Protein AF-A0A2J8LEN0-F1 (afdb_monomer_lite)

Radius of gyration: 25.15 Å; chains: 1; bounding box: 71×58×80 Å

Structure (mmCIF, N/CA/C/O backbone):
data_AF-A0A2J8LEN0-F1
#
_entry.id   AF-A0A2J8LEN0-F1
#
loop_
_atom_site.group_PDB
_atom_site.id
_atom_site.type_symbol
_atom_site.label_atom_id
_atom_site.label_alt_id
_atom_site.label_comp_id
_atom_site.label_asym_id
_atom_site.label_entity_id
_atom_site.label_seq_id
_atom_site.pdbx_PDB_ins_code
_atom_site.Cartn_x
_atom_site.Cartn_y
_atom_site.Cartn_z
_atom_site.occupancy
_atom_site.B_iso_or_equiv
_atom_site.auth_seq_id
_atom_site.auth_comp_id
_atom_site.auth_asym_id
_atom_site.auth_atom_id
_atom_site.pdbx_PDB_model_num
ATOM 1 N N . MET A 1 1 ? -43.718 -0.790 12.100 1.00 47.34 1 MET A N 1
ATOM 2 C CA . MET A 1 1 ? -42.249 -0.916 12.235 1.00 47.34 1 MET A CA 1
ATOM 3 C C . MET A 1 1 ? -41.630 0.343 11.659 1.00 47.34 1 MET A C 1
ATOM 5 O O . MET A 1 1 ? -42.109 0.786 10.624 1.00 47.34 1 MET A O 1
ATOM 9 N N . ARG A 1 2 ? -40.649 0.960 12.327 1.00 61.66 2 ARG A N 1
ATOM 10 C CA . ARG A 1 2 ? -39.885 2.068 11.732 1.00 61.66 2 ARG A CA 1
ATOM 11 C C . ARG A 1 2 ? -39.003 1.457 10.639 1.00 61.66 2 ARG A C 1
ATOM 13 O O . ARG A 1 2 ? -38.164 0.620 10.949 1.00 61.66 2 ARG A O 1
ATOM 20 N N . GLU A 1 3 ? -39.264 1.769 9.374 1.00 77.38 3 GLU A N 1
ATOM 21 C CA . GLU A 1 3 ? -38.477 1.228 8.261 1.00 77.38 3 GLU A CA 1
ATOM 22 C C . GLU A 1 3 ? -37.027 1.758 8.317 1.00 77.38 3 GLU A C 1
ATOM 24 O O . GLU A 1 3 ? -36.809 2.914 8.670 1.00 77.38 3 GLU A O 1
ATOM 29 N N . CYS A 1 4 ? -36.042 0.915 7.981 1.00 80.69 4 CYS A N 1
ATOM 30 C CA . CYS A 1 4 ? -34.610 1.257 7.879 1.00 80.69 4 CYS A CA 1
ATOM 31 C C . CYS A 1 4 ? -33.957 1.875 9.126 1.00 80.69 4 CYS A C 1
ATOM 33 O O . CYS A 1 4 ? -33.227 2.862 9.030 1.00 80.69 4 CYS A O 1
ATOM 35 N N . GLN A 1 5 ? -34.179 1.274 10.297 1.00 86.81 5 GLN A N 1
ATOM 36 C CA . GLN A 1 5 ? -33.378 1.595 11.480 1.00 86.81 5 GLN A CA 1
ATOM 37 C C . GLN A 1 5 ? -31.905 1.211 11.283 1.00 86.81 5 GLN A C 1
ATOM 39 O O . GLN A 1 5 ? -31.596 0.165 10.713 1.00 86.81 5 GLN A O 1
ATOM 44 N N . GLY A 1 6 ? -31.009 2.065 11.780 1.00 90.44 6 GLY A N 1
ATOM 45 C CA . GLY A 1 6 ? -29.588 1.748 11.903 1.00 90.44 6 GLY A CA 1
ATOM 46 C C . GLY A 1 6 ? -29.300 0.818 13.087 1.00 90.44 6 GLY A C 1
ATOM 47 O O . GLY A 1 6 ? -30.195 0.490 13.864 1.00 90.44 6 GLY A O 1
ATOM 48 N N . PHE A 1 7 ? -28.032 0.431 13.244 1.00 93.12 7 PHE A N 1
ATOM 49 C CA . PHE A 1 7 ? -27.579 -0.475 14.311 1.00 93.12 7 PHE A CA 1
ATOM 50 C C . PHE A 1 7 ? -27.698 0.111 15.727 1.00 93.12 7 PHE A C 1
ATOM 52 O O . PHE A 1 7 ? -27.932 -0.638 16.670 1.00 93.12 7 PHE A O 1
ATOM 59 N N . ALA A 1 8 ? -27.574 1.433 15.875 1.00 94.44 8 ALA A N 1
ATOM 60 C CA . ALA A 1 8 ? -27.681 2.140 17.153 1.00 94.44 8 ALA A CA 1
ATOM 61 C C . ALA A 1 8 ? -28.762 3.241 17.071 1.00 94.44 8 ALA A C 1
ATOM 63 O O . ALA A 1 8 ? -28.434 4.420 16.946 1.00 94.44 8 ALA A O 1
ATOM 64 N N . PRO A 1 9 ? -30.061 2.879 17.070 1.00 92.69 9 PRO A N 1
ATOM 65 C CA . PRO A 1 9 ? -31.154 3.820 16.802 1.00 92.69 9 PRO A CA 1
ATOM 66 C C . PRO A 1 9 ? -31.396 4.849 17.917 1.00 92.69 9 PRO A C 1
ATOM 68 O O . PRO A 1 9 ? -32.016 5.874 17.646 1.00 92.69 9 PRO A O 1
ATOM 71 N N . ASP A 1 10 ? -30.919 4.577 19.134 1.00 93.25 10 ASP A N 1
ATOM 72 C CA . ASP A 1 10 ? -31.091 5.440 20.311 1.00 93.25 10 ASP A CA 1
ATOM 73 C C . ASP A 1 10 ? -29.835 6.277 20.627 1.00 93.25 10 ASP A C 1
ATOM 75 O O . ASP A 1 10 ? -29.750 6.900 21.683 1.00 93.25 10 ASP A O 1
ATOM 79 N N . ALA A 1 11 ? -28.839 6.280 19.733 1.00 95.50 11 ALA A N 1
ATOM 80 C CA . ALA A 1 11 ? -27.635 7.089 19.891 1.00 95.50 11 ALA A CA 1
ATOM 81 C C . ALA A 1 11 ? -27.917 8.588 19.681 1.00 95.50 11 ALA A C 1
ATOM 83 O O . ALA A 1 11 ? -28.723 8.973 18.831 1.00 95.50 11 ALA A O 1
ATOM 84 N N . GLU A 1 12 ? -27.203 9.440 20.420 1.00 95.81 12 GLU A N 1
ATOM 85 C CA . GLU A 1 12 ? -27.177 10.882 20.165 1.00 95.81 12 GLU A CA 1
ATOM 86 C C . GLU A 1 12 ? -26.364 11.170 18.893 1.00 95.81 12 GLU A C 1
ATOM 88 O O . GLU A 1 12 ? -25.260 10.654 18.715 1.00 95.81 12 GLU A O 1
ATOM 93 N N . LEU A 1 13 ? -26.916 11.983 17.987 1.00 95.31 13 LEU A N 1
ATOM 94 C CA . LEU A 1 13 ? -26.278 12.328 16.717 1.00 95.31 13 LEU A CA 1
ATOM 95 C C . LEU A 1 13 ? -25.860 13.798 16.697 1.00 95.31 13 LEU A C 1
ATOM 97 O O . LEU A 1 13 ? -26.699 14.694 16.776 1.00 95.31 13 LEU A O 1
ATOM 101 N N . HIS A 1 14 ? -24.568 14.035 16.473 1.00 96.56 14 HIS A N 1
ATOM 102 C CA . HIS A 1 14 ? -24.023 15.348 16.137 1.00 96.56 14 HIS A CA 1
ATOM 103 C C . HIS A 1 14 ? -23.716 15.395 14.639 1.00 96.56 14 HIS A C 1
ATOM 105 O O . HIS A 1 14 ? -22.946 14.583 14.128 1.00 96.56 14 HIS A O 1
ATOM 111 N N . ILE A 1 15 ? -24.341 16.330 13.919 1.00 95.12 15 ILE A N 1
ATOM 112 C CA . ILE A 1 15 ? -24.232 16.431 12.458 1.00 95.12 15 ILE A CA 1
ATOM 113 C C . ILE A 1 15 ? -23.412 17.667 12.099 1.00 95.12 15 ILE A C 1
ATOM 115 O O . ILE A 1 15 ? -23.862 18.796 12.296 1.00 95.12 15 ILE A O 1
ATOM 119 N N . PHE A 1 16 ? -22.236 17.449 11.515 1.00 94.56 16 PHE A N 1
ATOM 120 C CA . PHE A 1 16 ? -21.376 18.515 11.006 1.00 94.56 16 PHE A CA 1
ATOM 121 C C . PHE A 1 16 ? -21.561 18.656 9.502 1.00 94.56 16 PHE A C 1
ATOM 123 O O . PHE A 1 16 ? -21.246 17.752 8.726 1.00 94.56 16 PHE A O 1
ATOM 130 N N . ARG A 1 17 ? -22.074 19.808 9.071 1.00 92.94 17 ARG A N 1
ATOM 131 C CA . ARG A 1 17 ? -22.136 20.139 7.651 1.00 92.94 17 ARG A CA 1
ATOM 132 C C . ARG A 1 17 ? -20.832 20.814 7.242 1.00 92.94 17 ARG A C 1
ATOM 134 O O . ARG A 1 17 ? -20.670 22.009 7.446 1.00 92.94 17 ARG A O 1
ATOM 141 N N . VAL A 1 18 ? -19.958 20.044 6.607 1.00 92.31 18 VAL A N 1
ATOM 142 C CA . VAL A 1 18 ? -18.645 20.501 6.121 1.00 92.31 18 VAL A CA 1
ATOM 143 C C . VAL A 1 18 ? -18.591 20.597 4.594 1.00 92.31 18 VAL A C 1
ATOM 145 O O . VAL A 1 18 ? -17.525 20.581 4.010 1.00 92.31 18 VAL A O 1
ATOM 148 N N . PHE A 1 19 ? -19.743 20.691 3.923 1.00 88.75 19 PHE A N 1
ATOM 149 C CA . PHE A 1 19 ? -19.804 20.873 2.472 1.00 88.75 19 PHE A CA 1
ATOM 150 C C . PHE A 1 19 ? -20.779 21.968 2.076 1.00 88.75 19 PHE A C 1
ATOM 152 O O . PHE A 1 19 ? -21.881 22.124 2.635 1.00 88.75 19 PHE A O 1
ATOM 159 N N . THR A 1 20 ? -20.394 22.669 1.018 1.00 87.88 20 THR A N 1
ATOM 160 C CA . THR A 1 20 ? -21.310 23.506 0.251 1.00 87.88 20 THR A CA 1
ATOM 161 C C . THR A 1 20 ? -22.255 22.643 -0.591 1.00 87.88 20 THR A C 1
ATOM 163 O O . THR A 1 20 ? -22.077 21.434 -0.742 1.00 87.88 20 THR A O 1
ATOM 166 N N . ASN A 1 21 ? -23.278 23.265 -1.181 1.00 86.81 21 ASN A N 1
ATOM 167 C CA . ASN A 1 21 ? -24.156 22.576 -2.135 1.00 86.81 21 ASN A CA 1
ATOM 168 C C . ASN A 1 21 ? -23.421 22.150 -3.422 1.00 86.81 21 ASN A C 1
ATOM 170 O O . ASN A 1 21 ? -23.918 21.284 -4.135 1.00 86.81 21 ASN A O 1
ATOM 174 N N . ASN A 1 22 ? -22.247 22.729 -3.690 1.00 81.25 22 ASN A N 1
ATOM 175 C CA . ASN A 1 22 ? -21.408 22.425 -4.848 1.00 81.25 22 ASN A CA 1
ATOM 176 C C . ASN A 1 22 ? -20.361 21.341 -4.536 1.00 81.25 22 ASN A C 1
ATOM 178 O O . ASN A 1 22 ? -19.416 21.186 -5.295 1.00 81.25 22 ASN A O 1
ATOM 182 N N . GLN A 1 23 ? -20.501 20.623 -3.412 1.00 77.69 23 GLN A N 1
ATOM 183 C CA . GLN A 1 23 ? -19.579 19.565 -2.961 1.00 77.69 23 GLN A CA 1
ATOM 184 C C . GLN A 1 23 ? -18.147 20.039 -2.661 1.00 77.69 23 GLN A C 1
ATOM 186 O O . GLN A 1 23 ? -17.253 19.226 -2.468 1.00 77.69 23 GLN A O 1
ATOM 191 N N . VAL A 1 24 ? -17.947 21.352 -2.529 1.00 79.94 24 VAL A N 1
ATOM 192 C CA . VAL A 1 24 ? -16.686 21.936 -2.055 1.00 79.94 24 VAL A CA 1
ATOM 193 C C . VAL A 1 24 ? -16.603 21.821 -0.534 1.00 79.94 24 VAL A C 1
ATOM 195 O O . VAL A 1 24 ? -17.593 22.110 0.156 1.00 79.94 24 VAL A O 1
ATOM 198 N N . SER A 1 25 ? -15.426 21.445 -0.038 1.00 84.06 25 SER A N 1
ATOM 199 C CA . SER A 1 25 ? -15.053 21.430 1.377 1.00 84.06 25 SER A CA 1
ATOM 200 C C . SER A 1 25 ? -13.665 22.038 1.575 1.00 84.06 25 SER A C 1
ATOM 202 O O . SER A 1 25 ? -12.874 22.084 0.638 1.00 84.06 25 SER A O 1
ATOM 204 N N . TYR A 1 26 ? -13.380 22.478 2.800 1.00 84.81 26 TYR A N 1
ATOM 205 C CA . TYR A 1 26 ? -12.089 23.019 3.208 1.00 84.81 26 TYR A CA 1
ATOM 206 C C . TYR A 1 26 ? -11.594 22.304 4.459 1.00 84.81 26 TYR A C 1
ATOM 208 O O . TYR A 1 26 ? -12.372 22.067 5.389 1.00 84.81 26 TYR A O 1
ATOM 216 N N . THR A 1 27 ? -10.285 22.064 4.530 1.00 86.44 27 THR A N 1
ATOM 217 C CA . THR A 1 27 ? -9.608 21.478 5.696 1.00 86.44 27 THR A CA 1
ATOM 218 C C . THR A 1 27 ? -10.017 22.169 6.992 1.00 86.44 27 THR A C 1
ATOM 220 O O . THR A 1 27 ? -10.416 21.507 7.946 1.00 86.44 27 THR A O 1
ATOM 223 N N . SER A 1 28 ? -10.055 23.505 7.008 1.00 90.19 28 SER A N 1
ATOM 224 C CA . SER A 1 28 ? -10.436 24.302 8.182 1.00 90.19 28 SER A CA 1
ATOM 225 C C . SER A 1 28 ? -11.818 23.964 8.759 1.00 90.19 28 SER A C 1
ATOM 227 O O . SER A 1 28 ? -11.997 24.025 9.975 1.00 90.19 28 SER A O 1
ATOM 229 N N . TRP A 1 29 ? -12.787 23.566 7.929 1.00 92.81 29 TRP A N 1
ATOM 230 C CA . TRP A 1 29 ? -14.117 23.159 8.393 1.00 92.81 29 TRP A CA 1
ATOM 231 C C . TRP A 1 29 ? -14.090 21.798 9.085 1.00 92.81 29 TRP A C 1
ATOM 233 O O . TRP A 1 29 ? -14.792 21.603 10.078 1.00 92.81 29 TRP A O 1
ATOM 243 N N . PHE A 1 30 ? -13.257 20.873 8.601 1.00 93.19 30 PHE A N 1
ATOM 244 C CA . PHE A 1 30 ? -13.007 19.615 9.301 1.00 93.19 30 PHE A CA 1
ATOM 245 C C . PHE A 1 30 ? -12.290 19.859 10.627 1.00 93.19 30 PHE A C 1
ATOM 247 O O . PHE A 1 30 ? -12.705 19.299 11.638 1.00 93.19 30 PHE A O 1
ATOM 254 N N . LEU A 1 31 ? -11.282 20.742 10.656 1.00 94.31 31 LEU A N 1
ATOM 255 C CA . LEU A 1 31 ? -10.563 21.078 11.890 1.00 94.31 31 LEU A CA 1
ATOM 256 C C . LEU A 1 31 ? -11.509 21.607 12.977 1.00 94.31 31 LEU A C 1
ATOM 258 O O . LEU A 1 31 ? -11.426 21.174 14.127 1.00 94.31 31 LEU A O 1
ATOM 262 N N . ASP A 1 32 ? -12.427 22.508 12.617 1.00 95.94 32 ASP A N 1
ATOM 263 C CA . ASP A 1 32 ? -13.416 23.065 13.546 1.00 95.94 32 ASP A CA 1
ATOM 264 C C . ASP A 1 32 ? -14.442 22.015 14.009 1.00 95.94 32 ASP A C 1
ATOM 266 O O . ASP A 1 32 ? -14.720 21.881 15.204 1.00 95.94 32 ASP A O 1
ATOM 270 N N . ALA A 1 33 ? -14.942 21.181 13.091 1.00 96.69 33 ALA A N 1
ATOM 271 C CA . ALA A 1 33 ? -15.826 20.070 13.441 1.00 96.69 33 ALA A CA 1
ATOM 272 C C . ALA A 1 33 ? -15.147 19.067 14.393 1.00 96.69 33 ALA A C 1
ATOM 274 O O . ALA A 1 33 ? -15.759 18.618 15.364 1.00 96.69 33 ALA A O 1
ATOM 275 N N . PHE A 1 34 ? -13.872 18.745 14.158 1.00 97.12 34 PHE A N 1
ATOM 276 C CA . PHE A 1 34 ? -13.094 17.848 15.013 1.00 97.12 34 PHE A CA 1
ATOM 277 C C . PHE A 1 34 ? -12.799 18.484 16.376 1.00 97.12 34 PHE A C 1
ATOM 279 O O . PHE A 1 34 ? -12.925 17.803 17.390 1.00 97.12 34 PHE A O 1
ATOM 286 N N . ASN A 1 35 ? -12.527 19.793 16.441 1.00 97.31 35 ASN A N 1
ATOM 287 C CA . ASN A 1 35 ? -12.445 20.529 17.711 1.00 97.31 35 ASN A CA 1
ATOM 288 C C . ASN A 1 35 ? -13.734 20.399 18.527 1.00 97.31 35 ASN A C 1
ATOM 290 O O . ASN A 1 35 ? -13.692 20.117 19.726 1.00 97.31 35 ASN A O 1
ATOM 294 N N . TYR A 1 36 ? -14.888 20.574 17.882 1.00 97.06 36 TYR A N 1
ATOM 295 C CA . TYR A 1 36 ? -16.173 20.404 18.549 1.00 97.06 36 TYR A CA 1
ATOM 296 C C . TYR A 1 36 ? -16.381 18.958 19.018 1.00 97.06 36 TYR A C 1
ATOM 298 O O . TYR A 1 36 ? -16.849 18.743 20.137 1.00 97.06 36 TYR A O 1
ATOM 306 N N . ALA A 1 37 ? -16.023 17.967 18.194 1.00 97.62 37 ALA A N 1
ATOM 307 C CA . ALA A 1 37 ? -16.133 16.553 18.544 1.00 97.62 37 ALA A CA 1
ATOM 308 C C . ALA A 1 37 ? -15.299 16.196 19.785 1.00 97.62 37 ALA A C 1
ATOM 310 O O . ALA A 1 37 ? -15.811 15.537 20.692 1.00 97.62 37 ALA A O 1
ATOM 311 N N . ILE A 1 38 ? -14.066 16.705 19.864 1.00 97.44 38 ILE A N 1
ATOM 312 C CA . ILE A 1 38 ? -13.189 16.573 21.035 1.00 97.44 38 ILE A CA 1
ATOM 313 C C . ILE A 1 38 ? -13.823 17.256 22.253 1.00 97.44 38 ILE A C 1
ATOM 315 O O . ILE A 1 38 ? -13.969 16.639 23.308 1.00 97.44 38 ILE A O 1
ATOM 319 N N . LEU A 1 39 ? -14.274 18.508 22.108 1.00 97.12 39 LEU A N 1
ATOM 320 C CA . LEU A 1 39 ? -14.895 19.279 23.192 1.00 97.12 39 LEU A CA 1
ATOM 321 C C . LEU A 1 39 ? -16.139 18.584 23.766 1.00 97.12 39 LEU A C 1
ATOM 323 O O . LEU A 1 39 ? -16.373 18.621 24.976 1.00 97.12 39 LEU A O 1
ATOM 327 N N . LYS A 1 40 ? -16.948 17.960 22.904 1.00 96.88 40 LYS A N 1
ATOM 328 C CA . LYS A 1 40 ? -18.144 17.202 23.295 1.00 96.88 40 LYS A CA 1
ATOM 329 C C . LYS A 1 40 ? -17.865 15.762 23.705 1.00 96.88 40 LYS A C 1
ATOM 331 O O . LYS A 1 40 ? -18.793 15.121 24.187 1.00 96.88 40 LYS A O 1
ATOM 336 N N . LYS A 1 41 ? -16.620 15.288 23.580 1.00 95.25 41 LYS A N 1
ATOM 337 C CA . LYS A 1 41 ? -16.221 13.904 23.865 1.00 95.25 41 LYS A CA 1
ATOM 338 C C . LYS A 1 41 ? -17.081 12.898 23.094 1.00 95.25 41 LYS A C 1
ATOM 340 O O . LYS A 1 41 ? -17.636 11.972 23.678 1.00 95.25 41 LYS A O 1
ATOM 345 N N . ILE A 1 42 ? -17.238 13.128 21.789 1.00 96.62 42 ILE A N 1
ATOM 346 C CA . ILE A 1 42 ? -17.964 12.209 20.905 1.00 96.62 42 ILE A CA 1
ATOM 347 C C . ILE A 1 42 ? -17.260 10.848 20.912 1.00 96.62 42 ILE A C 1
ATOM 349 O O . ILE A 1 42 ? -16.062 10.778 20.672 1.00 96.62 42 ILE A O 1
ATOM 353 N N . ASP A 1 43 ? -18.003 9.764 21.140 1.00 96.06 43 ASP A N 1
ATOM 354 C CA . ASP A 1 43 ? -17.419 8.417 21.206 1.00 96.06 43 ASP A CA 1
ATOM 355 C C . ASP A 1 43 ? -16.949 7.900 19.836 1.00 96.06 43 ASP A C 1
ATOM 357 O O . ASP A 1 43 ? -15.895 7.278 19.712 1.00 96.06 43 ASP A O 1
ATOM 361 N N . VAL A 1 44 ? -17.758 8.127 18.797 1.00 97.94 44 VAL A N 1
ATOM 362 C CA . VAL A 1 44 ? -17.550 7.581 17.450 1.00 97.94 44 VAL A CA 1
ATOM 363 C C . VAL A 1 44 ? -17.786 8.673 16.420 1.00 97.94 44 VAL A C 1
ATOM 365 O O . VAL A 1 44 ? -18.854 9.285 16.393 1.00 97.94 44 VAL A O 1
ATOM 368 N N . LEU A 1 45 ? -16.816 8.882 15.533 1.00 98.19 45 LEU A N 1
ATOM 369 C CA . LEU A 1 45 ? -16.937 9.803 14.409 1.00 98.19 45 LEU A CA 1
ATOM 370 C C . LEU A 1 45 ? -16.856 9.022 13.097 1.00 98.19 45 LEU A C 1
ATOM 372 O O . LEU A 1 45 ? -15.858 8.368 12.804 1.00 98.19 45 LEU A O 1
ATOM 376 N N . ASN A 1 46 ? -17.914 9.110 12.292 1.00 97.81 46 ASN A N 1
ATOM 377 C CA . ASN A 1 46 ? -17.923 8.588 10.930 1.00 97.81 46 ASN A CA 1
ATOM 378 C C . ASN A 1 46 ? -17.573 9.696 9.937 1.00 97.81 46 ASN A C 1
ATOM 380 O O . ASN A 1 46 ? -18.286 10.699 9.863 1.00 97.81 46 ASN A O 1
ATOM 384 N N . LEU A 1 47 ? -16.556 9.463 9.112 1.00 95.12 47 LEU A N 1
ATOM 385 C CA . LEU A 1 47 ? -16.184 10.345 8.017 1.00 95.12 47 LEU A CA 1
ATOM 386 C C . LEU A 1 47 ? -16.275 9.604 6.681 1.00 95.12 47 LEU A C 1
ATOM 388 O O . LEU A 1 47 ? -15.374 8.875 6.278 1.00 95.12 47 LEU A O 1
ATOM 392 N N . SER A 1 48 ? -17.383 9.809 5.975 1.00 89.31 48 SER A N 1
ATOM 393 C CA . SER A 1 48 ? -17.652 9.193 4.667 1.00 89.31 48 SER A CA 1
ATOM 394 C C . SER A 1 48 ? -17.168 10.035 3.482 1.00 89.31 48 SER A C 1
ATOM 396 O O . SER A 1 48 ? -17.783 10.010 2.415 1.00 89.31 48 SER A O 1
ATOM 398 N N . ILE A 1 49 ? -16.080 10.769 3.695 1.00 81.12 49 ILE A N 1
ATOM 399 C CA . ILE A 1 49 ? -15.263 11.418 2.673 1.00 81.12 49 ILE A CA 1
ATOM 400 C C . ILE A 1 49 ? -13.826 10.937 2.866 1.00 81.12 49 ILE A C 1
ATOM 402 O O . ILE A 1 49 ? -13.404 10.675 3.991 1.00 81.12 49 ILE A O 1
ATOM 406 N N . GLY A 1 50 ? -13.096 10.885 1.765 1.00 73.50 50 GLY A N 1
ATOM 407 C CA . GLY A 1 50 ? -11.663 11.052 1.787 1.00 73.50 50 GLY A CA 1
ATOM 408 C C . GLY A 1 50 ? -11.186 11.619 0.458 1.00 73.50 50 GLY A C 1
ATOM 409 O O . GLY A 1 50 ? -11.973 11.739 -0.483 1.00 73.50 50 GLY A O 1
ATOM 410 N N . GLY A 1 51 ? -9.908 11.949 0.400 1.00 71.31 51 GLY A N 1
ATOM 411 C CA . GLY A 1 51 ? -9.188 12.188 -0.841 1.00 71.31 51 GLY A CA 1
ATOM 412 C C . GLY A 1 51 ? -7.813 11.528 -0.761 1.00 71.31 51 GLY A C 1
ATOM 413 O O . GLY A 1 51 ? -7.407 11.121 0.325 1.00 71.31 51 GLY A O 1
ATOM 414 N N . PRO A 1 52 ? -7.073 11.439 -1.863 1.00 61.44 52 PRO A N 1
ATOM 415 C CA . PRO A 1 52 ? -5.696 10.926 -1.882 1.00 61.44 52 PRO A CA 1
ATOM 416 C C . PRO A 1 52 ? -4.677 11.804 -1.114 1.00 61.44 52 PRO A C 1
ATOM 418 O O . PRO A 1 52 ? -3.478 11.543 -1.120 1.00 61.44 52 PRO A O 1
ATOM 421 N N . ASP A 1 53 ? -5.146 12.843 -0.425 1.00 62.50 53 ASP A N 1
ATOM 422 C CA . ASP A 1 53 ? -4.349 13.891 0.199 1.00 62.50 53 ASP A CA 1
ATOM 423 C C . ASP A 1 53 ? -3.917 13.540 1.633 1.00 62.50 53 ASP A C 1
ATOM 425 O O . ASP A 1 53 ? -4.364 14.124 2.618 1.00 62.50 53 ASP A O 1
ATOM 429 N N . PHE A 1 54 ? -3.042 12.542 1.768 1.00 60.09 54 PHE A N 1
ATOM 430 C CA . PHE A 1 54 ? -2.372 12.263 3.043 1.00 60.09 54 PHE A CA 1
ATOM 431 C C . PHE A 1 54 ? -1.229 13.244 3.365 1.00 60.09 54 PHE A C 1
ATOM 433 O O . PHE A 1 54 ? -0.618 13.138 4.428 1.00 60.09 54 PHE A O 1
ATOM 440 N N . MET A 1 55 ? -0.928 14.185 2.467 1.00 69.19 55 MET A N 1
ATOM 441 C CA . MET A 1 55 ? 0.090 15.217 2.675 1.00 69.19 55 MET A CA 1
ATOM 442 C C . MET A 1 55 ? -0.497 16.555 3.150 1.00 69.19 55 MET A C 1
ATOM 444 O O . MET A 1 55 ? 0.273 17.443 3.519 1.00 69.19 55 MET A O 1
ATOM 448 N N . ASP A 1 56 ? -1.826 16.711 3.231 1.00 78.25 56 ASP A N 1
ATOM 449 C CA . ASP A 1 56 ? -2.469 17.751 4.046 1.00 78.25 56 ASP A CA 1
ATOM 450 C C . ASP A 1 56 ? -2.178 17.488 5.533 1.00 78.25 56 ASP A C 1
ATOM 452 O O . ASP A 1 56 ? -2.990 16.941 6.285 1.00 78.25 56 ASP A O 1
ATOM 456 N N . HIS A 1 57 ? -0.965 17.858 5.956 1.00 84.69 57 HIS A N 1
ATOM 457 C CA . HIS A 1 57 ? -0.484 17.663 7.319 1.00 84.69 57 HIS A CA 1
ATOM 458 C C . HIS A 1 57 ? -1.443 18.266 8.357 1.00 84.69 57 HIS A C 1
ATOM 460 O O . HIS A 1 57 ? -1.756 17.563 9.314 1.00 84.69 57 HIS A O 1
ATOM 466 N N . PRO A 1 58 ? -1.997 19.490 8.188 1.00 89.25 58 PRO A N 1
ATOM 467 C CA . PRO A 1 58 ? -3.033 19.992 9.088 1.00 89.25 58 PRO A CA 1
ATOM 468 C C . PRO A 1 58 ? -4.224 19.043 9.275 1.00 89.25 58 PRO A C 1
ATOM 470 O O . PRO A 1 58 ? -4.684 18.867 10.404 1.00 89.25 58 PRO A O 1
ATOM 473 N N . PHE A 1 59 ? -4.738 18.434 8.202 1.00 89.50 59 PHE A N 1
ATOM 474 C CA . PHE A 1 59 ? -5.831 17.466 8.301 1.00 89.50 59 PHE A CA 1
ATOM 475 C C . PHE A 1 59 ? -5.390 16.168 8.988 1.00 89.50 59 PHE A C 1
ATOM 477 O O . PHE A 1 59 ? -6.068 15.701 9.909 1.00 89.50 59 PHE A O 1
ATOM 484 N N . VAL A 1 60 ? -4.247 15.609 8.582 1.00 90.75 60 VAL A N 1
ATOM 485 C CA . VAL A 1 60 ? -3.701 14.360 9.136 1.00 90.75 60 VAL A CA 1
ATOM 486 C C . VAL A 1 60 ? -3.397 14.493 10.626 1.00 90.75 60 VAL A C 1
ATOM 488 O O . VAL A 1 60 ? -3.886 13.691 11.424 1.00 90.75 60 VAL A O 1
ATOM 491 N N . ASP A 1 61 ? -2.693 15.552 11.022 1.00 93.06 61 ASP A N 1
ATOM 492 C CA . ASP A 1 61 ? -2.364 15.840 12.418 1.00 93.06 61 ASP A CA 1
ATOM 493 C C . ASP A 1 61 ? -3.630 16.001 13.262 1.00 93.06 61 ASP A C 1
ATOM 495 O O . ASP A 1 61 ? -3.690 15.555 14.412 1.00 93.06 61 ASP A O 1
ATOM 499 N N . LYS A 1 62 ? -4.688 16.589 12.690 1.00 95.50 62 LYS A N 1
ATOM 500 C CA . LYS A 1 62 ? -5.963 16.730 13.393 1.00 95.50 62 LYS A CA 1
ATOM 501 C C . LYS A 1 62 ? -6.684 15.405 13.584 1.00 95.50 62 LYS A C 1
ATOM 503 O O . LYS A 1 62 ? -7.334 15.220 14.612 1.00 95.50 62 LYS A O 1
ATOM 508 N N . VAL A 1 63 ? -6.582 14.483 12.631 1.00 95.69 63 VAL A N 1
ATOM 509 C CA . VAL A 1 63 ? -7.103 13.119 12.793 1.00 95.69 63 VAL A CA 1
ATOM 510 C C . VAL A 1 63 ? -6.361 12.391 13.918 1.00 95.69 63 VAL A C 1
ATOM 512 O O . VAL A 1 63 ? -6.999 11.734 14.750 1.00 95.69 63 VAL A O 1
ATOM 515 N N . TRP A 1 64 ? -5.042 12.564 14.024 1.00 96.06 64 TRP A N 1
ATOM 516 C CA . TRP A 1 64 ? -4.280 12.049 15.163 1.00 96.06 64 TRP A CA 1
ATOM 517 C C . TRP A 1 64 ? -4.703 12.688 16.485 1.00 96.06 64 TRP A C 1
ATOM 519 O O . TRP A 1 64 ? -4.960 11.977 17.452 1.00 96.06 64 TRP A O 1
ATOM 529 N N . GLU A 1 65 ? -4.870 14.008 16.540 1.00 97.25 65 GLU A N 1
ATOM 530 C CA . GLU A 1 65 ? -5.364 14.688 17.742 1.00 97.25 65 GLU A CA 1
ATOM 531 C C . GLU A 1 65 ? -6.765 14.194 18.148 1.00 97.25 65 GLU A C 1
ATOM 533 O O . GLU A 1 65 ? -7.030 13.949 19.328 1.00 97.25 65 GLU A O 1
ATOM 538 N N . LEU A 1 66 ? -7.660 14.008 17.174 1.00 97.12 66 LEU A N 1
ATOM 539 C CA . LEU A 1 66 ? -9.016 13.507 17.383 1.00 97.12 66 LEU A CA 1
ATOM 540 C C . LEU A 1 66 ? -8.999 12.108 18.012 1.00 97.12 66 LEU A C 1
ATOM 542 O O . LEU A 1 66 ? -9.630 11.885 19.047 1.00 97.12 66 LEU A O 1
ATOM 546 N N . THR A 1 67 ? -8.244 11.179 17.424 1.00 97.56 67 THR A N 1
ATOM 547 C CA . THR A 1 67 ? -8.134 9.807 17.941 1.00 97.56 67 THR A CA 1
ATOM 548 C C . THR A 1 67 ? -7.384 9.755 19.274 1.00 97.56 67 THR A C 1
ATOM 550 O O . THR A 1 67 ? -7.784 9.004 20.164 1.00 97.56 67 THR A O 1
ATOM 553 N N . ALA A 1 68 ? -6.369 10.597 19.492 1.00 97.12 68 ALA A N 1
ATOM 554 C CA . ALA A 1 68 ? -5.683 10.736 20.782 1.00 97.12 68 ALA A CA 1
ATOM 555 C C . ALA A 1 68 ? -6.632 11.159 21.921 1.00 97.12 68 ALA A C 1
ATOM 557 O O . ALA A 1 68 ? -6.400 10.817 23.077 1.00 97.12 68 ALA A O 1
ATOM 558 N N . ASN A 1 69 ? -7.731 11.847 21.597 1.00 96.94 69 ASN A N 1
ATOM 559 C CA . ASN A 1 69 ? -8.798 12.216 22.532 1.00 96.94 69 ASN A CA 1
ATOM 560 C C . ASN A 1 69 ? -9.901 11.141 22.661 1.00 96.94 69 ASN A C 1
ATOM 562 O O . ASN A 1 69 ? -11.037 11.458 23.010 1.00 96.94 69 ASN A O 1
ATOM 566 N N . ASN A 1 70 ? -9.568 9.868 22.413 1.00 95.69 70 ASN A N 1
ATOM 567 C CA . ASN A 1 70 ? -10.455 8.701 22.530 1.00 95.69 70 ASN A CA 1
ATOM 568 C C . ASN A 1 70 ? -11.663 8.678 21.576 1.00 95.69 70 ASN A C 1
ATOM 570 O O . ASN A 1 70 ? -12.565 7.860 21.752 1.00 95.69 70 ASN A O 1
ATOM 574 N N . VAL A 1 71 ? -11.675 9.510 20.533 1.00 97.62 71 VAL A N 1
ATOM 575 C CA . VAL A 1 71 ? -12.716 9.439 19.502 1.00 97.62 71 VAL A CA 1
ATOM 576 C C . VAL A 1 71 ? -12.392 8.302 18.534 1.00 97.62 71 VAL A C 1
ATOM 578 O O . VAL A 1 71 ? -11.359 8.314 17.863 1.00 97.62 71 VAL A O 1
ATOM 581 N N . ILE A 1 72 ? -13.283 7.314 18.426 1.00 98.31 72 ILE A N 1
ATOM 582 C CA . ILE A 1 72 ? -13.118 6.196 17.492 1.00 98.31 72 ILE A CA 1
ATOM 583 C C . ILE A 1 72 ? -13.504 6.668 16.092 1.00 98.31 72 ILE A C 1
ATOM 585 O O . ILE A 1 72 ? -14.679 6.911 15.803 1.00 98.31 72 ILE A O 1
ATOM 589 N N . MET A 1 73 ? -12.516 6.784 15.208 1.00 97.94 73 MET A N 1
ATOM 590 C CA . MET A 1 73 ? -12.742 7.244 13.844 1.00 97.94 73 MET A CA 1
ATOM 591 C C . MET A 1 73 ? -12.988 6.076 12.886 1.00 97.94 73 MET A C 1
ATOM 593 O O . MET A 1 73 ? -12.183 5.148 12.783 1.00 97.94 73 MET A O 1
ATOM 597 N N . VAL A 1 74 ? -14.095 6.152 12.151 1.00 98.62 74 VAL A N 1
ATOM 598 C CA . VAL A 1 74 ? -14.465 5.212 11.088 1.00 98.62 74 VAL A CA 1
ATOM 599 C C . VAL A 1 74 ? -14.553 5.985 9.781 1.00 98.62 74 VAL A C 1
ATOM 601 O O . VAL A 1 74 ? -15.228 7.015 9.719 1.00 98.62 74 VAL A O 1
ATOM 604 N N . SER A 1 75 ? -13.876 5.515 8.738 1.00 98.00 75 SER A N 1
ATOM 605 C CA . SER A 1 75 ? -13.851 6.214 7.456 1.00 98.00 75 SER A CA 1
ATOM 606 C C . SER A 1 75 ? -13.949 5.266 6.264 1.00 98.00 75 SER A C 1
ATOM 608 O O . SER A 1 75 ? -13.534 4.105 6.309 1.00 98.00 75 SER A O 1
ATOM 610 N N . ALA A 1 76 ? -14.547 5.772 5.189 1.00 97.38 76 ALA A N 1
ATOM 611 C CA . ALA A 1 76 ? -14.707 5.068 3.927 1.00 97.38 76 ALA A CA 1
ATOM 612 C C . ALA A 1 76 ? -13.397 5.093 3.135 1.00 97.38 76 ALA A C 1
ATOM 614 O O . ALA A 1 76 ? -12.817 6.157 2.953 1.00 97.38 76 ALA A O 1
ATOM 615 N N . ILE A 1 77 ? -12.963 3.951 2.602 1.00 95.44 77 ILE A N 1
ATOM 616 C CA . ILE A 1 77 ? -11.675 3.877 1.887 1.00 95.44 77 ILE A CA 1
ATOM 617 C C . ILE A 1 77 ? -11.650 4.491 0.481 1.00 95.44 77 ILE A C 1
ATOM 619 O O . ILE A 1 77 ? -10.580 4.542 -0.111 1.00 95.44 77 ILE A O 1
ATOM 623 N N . GLY A 1 78 ? -12.789 4.927 -0.061 1.00 94.38 78 GLY A N 1
ATOM 624 C CA . GLY A 1 78 ? -12.888 5.454 -1.429 1.00 94.38 78 GLY A CA 1
ATOM 625 C C . GLY A 1 78 ? -13.701 4.569 -2.375 1.00 94.38 78 GLY A C 1
ATOM 626 O O . GLY A 1 78 ? -14.115 3.461 -2.009 1.00 94.38 78 GLY A O 1
ATOM 627 N N . ASN A 1 79 ? -14.008 5.103 -3.561 1.00 93.88 79 ASN A N 1
ATOM 628 C CA . ASN A 1 79 ? -14.859 4.456 -4.568 1.00 93.88 79 ASN A CA 1
ATOM 629 C C . ASN A 1 79 ? -14.159 4.317 -5.936 1.00 93.88 79 ASN A C 1
ATOM 631 O O . ASN A 1 79 ? -14.832 4.180 -6.959 1.00 93.88 79 ASN A O 1
ATOM 635 N N . ASP A 1 80 ? -12.828 4.340 -5.935 1.00 90.31 80 ASP A N 1
ATOM 636 C CA . ASP A 1 80 ? -11.984 4.404 -7.132 1.00 90.31 80 ASP A CA 1
ATOM 637 C C . ASP A 1 80 ? -11.416 3.021 -7.515 1.00 90.31 80 ASP A C 1
ATOM 639 O O . ASP A 1 80 ? -10.532 2.878 -8.360 1.00 90.31 80 ASP A O 1
ATOM 643 N N . GLY A 1 81 ? -11.980 1.958 -6.928 1.00 90.75 81 GLY A N 1
ATOM 644 C CA . GLY A 1 81 ? -11.775 0.587 -7.382 1.00 90.75 81 GLY A CA 1
ATOM 645 C C . GLY A 1 81 ? -12.303 0.367 -8.811 1.00 90.75 81 GLY A C 1
ATOM 646 O O . GLY A 1 81 ? -13.145 1.121 -9.307 1.00 90.75 81 GLY A O 1
ATOM 647 N N . PRO A 1 82 ? -11.869 -0.698 -9.510 1.00 92.31 82 PRO A N 1
ATOM 648 C CA . PRO A 1 82 ? -11.107 -1.845 -9.015 1.00 92.31 82 PRO A CA 1
ATOM 649 C C . PRO A 1 82 ? -9.577 -1.659 -9.039 1.00 92.31 82 PRO A C 1
ATOM 651 O O . PRO A 1 82 ? -8.844 -2.630 -8.838 1.00 92.31 82 PRO A O 1
ATOM 654 N N . LEU A 1 83 ? -9.074 -0.460 -9.323 1.00 89.25 83 LEU A N 1
ATOM 655 C CA . LEU A 1 83 ? -7.636 -0.215 -9.348 1.00 89.25 83 LEU A CA 1
ATOM 656 C C . LEU A 1 83 ? -7.038 -0.285 -7.928 1.00 89.25 83 LEU A C 1
ATOM 658 O O . LEU A 1 83 ? -7.706 0.049 -6.948 1.00 89.25 83 LEU A O 1
ATOM 662 N N . TYR A 1 84 ? -5.803 -0.775 -7.818 1.00 91.12 84 TYR A N 1
ATOM 663 C CA . TYR A 1 84 ? -5.046 -0.853 -6.561 1.00 91.12 84 TYR A CA 1
ATOM 664 C C . TYR A 1 84 ? -4.344 0.476 -6.279 1.00 91.12 84 TYR A C 1
ATOM 666 O O . TYR A 1 84 ? -4.074 1.223 -7.210 1.00 91.12 84 TYR A O 1
ATOM 674 N N . GLY A 1 85 ? -4.036 0.759 -5.012 1.00 89.19 85 GLY A N 1
ATOM 675 C CA . GLY A 1 85 ? -3.421 2.033 -4.612 1.00 89.19 85 GLY A CA 1
ATOM 676 C C . GLY A 1 85 ? -4.389 3.214 -4.595 1.00 89.19 85 GLY A C 1
ATOM 677 O O . GLY A 1 85 ? -3.960 4.355 -4.606 1.00 89.19 85 GLY A O 1
ATOM 678 N N . THR A 1 86 ? -5.694 2.949 -4.556 1.00 89.69 86 THR A N 1
ATOM 679 C CA . THR A 1 86 ? -6.756 3.962 -4.693 1.00 89.69 86 THR A CA 1
ATOM 680 C C . THR A 1 86 ? -7.417 4.321 -3.362 1.00 89.69 86 THR A C 1
ATOM 682 O O . THR A 1 86 ? -8.587 4.708 -3.306 1.00 89.69 86 THR A O 1
ATOM 685 N N . LEU A 1 87 ? -6.705 4.095 -2.258 1.00 90.31 87 LEU A N 1
ATOM 686 C CA . LEU A 1 87 ? -7.201 4.388 -0.920 1.00 90.31 87 LEU A CA 1
ATOM 687 C C . LEU A 1 87 ? -7.202 5.893 -0.664 1.00 90.31 87 LEU A C 1
ATOM 689 O O . LEU A 1 87 ? -6.254 6.584 -1.016 1.00 90.31 87 LEU A O 1
ATOM 693 N N . ASN A 1 88 ? -8.232 6.359 0.034 1.00 89.19 88 ASN A N 1
ATOM 694 C CA . ASN A 1 88 ? -8.350 7.752 0.437 1.00 89.19 88 ASN A CA 1
ATOM 695 C C . ASN A 1 88 ? -7.995 7.968 1.917 1.00 89.19 88 ASN A C 1
ATOM 697 O O . ASN A 1 88 ? -8.355 7.176 2.797 1.00 89.19 88 ASN A O 1
ATOM 701 N N . ASN A 1 89 ? -7.373 9.109 2.197 1.00 88.75 89 ASN A N 1
ATOM 702 C CA . ASN A 1 89 ? -7.174 9.661 3.527 1.00 88.75 89 ASN A CA 1
ATOM 703 C C . ASN A 1 89 ? -8.492 10.216 4.087 1.00 88.75 89 ASN A C 1
ATOM 705 O O . ASN A 1 89 ? -9.238 10.855 3.342 1.00 88.75 89 ASN A O 1
ATOM 709 N N . PRO A 1 90 ? -8.823 9.992 5.374 1.00 94.38 90 PRO A N 1
ATOM 710 C CA . PRO A 1 90 ? -7.987 9.413 6.433 1.00 94.38 90 PRO A CA 1
ATOM 711 C C . PRO A 1 90 ? -8.182 7.909 6.661 1.00 94.38 90 PRO A C 1
ATOM 713 O O . PRO A 1 90 ? -7.633 7.353 7.612 1.00 94.38 90 PRO A O 1
ATOM 716 N N . ALA A 1 91 ? -8.969 7.222 5.831 1.00 95.81 91 ALA A N 1
ATOM 717 C CA . ALA A 1 91 ? -9.266 5.801 6.011 1.00 95.81 91 ALA A CA 1
ATOM 718 C C . ALA A 1 91 ? -8.028 4.894 5.886 1.00 95.81 91 ALA A C 1
ATOM 720 O O . ALA A 1 91 ? -8.035 3.763 6.379 1.00 95.81 91 ALA A O 1
ATOM 721 N N . ASP A 1 92 ? -6.969 5.383 5.250 1.00 93.69 92 ASP A N 1
ATOM 722 C CA . ASP A 1 92 ? -5.668 4.739 5.099 1.00 93.69 92 ASP A CA 1
ATOM 723 C C . ASP A 1 92 ? -4.710 4.936 6.294 1.00 93.69 92 ASP A C 1
ATOM 725 O O . ASP A 1 92 ? -3.712 4.218 6.392 1.00 93.69 92 ASP A O 1
ATOM 729 N N . GLN A 1 93 ? -5.034 5.814 7.252 1.00 95.19 93 GLN A N 1
ATOM 730 C CA . GLN A 1 93 ? -4.239 6.015 8.467 1.00 95.19 93 GLN A CA 1
ATOM 731 C C . GLN A 1 93 ? -4.318 4.810 9.418 1.00 95.19 93 GLN A C 1
ATOM 733 O O . GLN A 1 93 ? -5.319 4.085 9.476 1.00 95.19 93 GLN A O 1
ATOM 738 N N . MET A 1 94 ? -3.262 4.592 10.207 1.00 95.56 94 MET A N 1
ATOM 739 C CA . MET A 1 94 ? -3.144 3.421 11.089 1.00 95.56 94 MET A CA 1
ATOM 740 C C . MET A 1 94 ? -4.192 3.394 12.210 1.00 95.56 94 MET A C 1
ATOM 742 O O . MET A 1 94 ? -4.680 2.309 12.529 1.00 95.56 94 MET A O 1
ATOM 746 N N . ASP A 1 95 ? -4.607 4.551 12.729 1.00 93.31 95 ASP A N 1
ATOM 747 C CA . ASP A 1 95 ? -5.543 4.658 13.868 1.00 93.31 95 ASP A CA 1
ATOM 748 C C . ASP A 1 95 ? -7.009 4.742 13.464 1.00 93.31 95 ASP A C 1
ATOM 750 O O . ASP A 1 95 ? -7.909 4.570 14.285 1.00 93.31 95 ASP A O 1
ATOM 754 N N . VAL A 1 96 ? -7.258 4.963 12.177 1.00 97.56 96 VAL A N 1
ATOM 755 C CA . VAL A 1 96 ? -8.603 5.031 11.615 1.00 97.56 96 VAL A CA 1
ATOM 756 C C . VAL A 1 96 ? -9.045 3.635 11.200 1.00 97.56 96 VAL A C 1
ATOM 758 O O . VAL A 1 96 ? -8.268 2.859 10.633 1.00 97.56 96 VAL A O 1
ATOM 761 N N . ILE A 1 97 ? -10.306 3.304 11.471 1.00 98.69 97 ILE A N 1
ATOM 762 C CA . ILE A 1 97 ? -10.949 2.092 10.961 1.00 98.69 97 ILE A CA 1
ATOM 763 C C . ILE A 1 97 ? -11.397 2.378 9.524 1.00 98.69 97 ILE A C 1
ATOM 765 O O . ILE A 1 97 ? -12.418 3.027 9.294 1.00 98.69 97 ILE A O 1
ATOM 769 N N . GLY A 1 98 ? -10.606 1.914 8.559 1.00 98.25 98 GLY A N 1
ATOM 770 C CA . GLY A 1 98 ? -10.867 2.036 7.129 1.00 98.25 98 GLY A CA 1
ATOM 771 C C . GLY A 1 98 ? -11.772 0.914 6.632 1.00 98.25 98 GLY A C 1
ATOM 772 O O . GLY A 1 98 ? -11.436 -0.266 6.763 1.00 98.25 98 GLY A O 1
ATOM 773 N N . VAL A 1 99 ? -12.913 1.282 6.048 1.00 98.69 99 VAL A N 1
ATOM 774 C CA . VAL A 1 99 ? -13.991 0.351 5.690 1.00 98.69 99 VAL A CA 1
ATOM 775 C C . VAL A 1 99 ? -14.205 0.270 4.181 1.00 98.69 99 VAL A C 1
ATOM 777 O O . VAL A 1 99 ? -14.596 1.256 3.551 1.00 98.69 99 VAL A O 1
ATOM 780 N N . GLY A 1 100 ? -14.010 -0.928 3.621 1.00 98.38 100 GLY A N 1
ATOM 781 C CA . GLY A 1 100 ? -14.360 -1.266 2.237 1.00 98.38 100 GLY A CA 1
ATOM 782 C C . GLY A 1 100 ? -15.787 -1.798 2.072 1.00 98.38 100 GLY A C 1
ATOM 783 O O . GLY A 1 100 ? -16.477 -2.119 3.044 1.00 98.38 100 GLY A O 1
ATOM 784 N N . GLY A 1 101 ? -16.242 -1.877 0.820 1.00 98.06 101 GLY A N 1
ATOM 785 C CA . GLY A 1 101 ? -17.616 -2.233 0.463 1.00 98.06 101 GLY A CA 1
ATOM 786 C C . GLY A 1 101 ? -17.738 -3.608 -0.191 1.00 98.06 101 GLY A C 1
ATOM 787 O O . GLY A 1 101 ? -17.011 -3.920 -1.130 1.00 98.06 101 GLY A O 1
ATOM 788 N N . ILE A 1 102 ? -18.716 -4.395 0.257 1.00 98.56 102 ILE A N 1
ATOM 789 C CA . ILE A 1 102 ? -19.169 -5.638 -0.387 1.00 98.56 102 ILE A CA 1
ATOM 790 C C . ILE A 1 102 ? -20.645 -5.551 -0.790 1.00 98.56 102 ILE A C 1
ATOM 792 O O . ILE A 1 102 ? -21.386 -4.683 -0.310 1.00 98.56 102 ILE A O 1
ATOM 796 N N . ASP A 1 103 ? -21.074 -6.444 -1.672 1.00 97.12 103 ASP A N 1
ATOM 797 C CA . ASP A 1 103 ? -22.491 -6.697 -1.935 1.00 97.12 103 ASP A CA 1
ATOM 798 C C . ASP A 1 103 ? -23.093 -7.713 -0.942 1.00 97.12 103 ASP A C 1
ATOM 800 O O . ASP A 1 103 ? -22.440 -8.171 -0.002 1.00 97.12 103 ASP A O 1
ATOM 804 N N . PHE A 1 104 ? -24.379 -8.029 -1.111 1.00 96.12 104 PHE A N 1
ATOM 805 C CA . PHE A 1 104 ? -25.083 -8.999 -0.264 1.00 96.12 104 PHE A CA 1
ATOM 806 C C . PHE A 1 104 ? -24.715 -10.463 -0.553 1.00 96.12 104 PHE A C 1
ATOM 808 O O . PHE A 1 104 ? -25.129 -11.344 0.200 1.00 96.12 104 PHE A O 1
ATOM 815 N N . GLU A 1 105 ? -23.946 -10.717 -1.610 1.00 96.88 105 GLU A N 1
ATOM 816 C CA . GLU A 1 105 ? -23.424 -12.031 -1.995 1.00 96.88 105 GLU A CA 1
ATOM 817 C C . GLU A 1 105 ? -21.998 -12.254 -1.463 1.00 96.88 105 GLU A C 1
ATOM 819 O O . GLU A 1 105 ? -21.391 -13.285 -1.736 1.00 96.88 105 GLU A O 1
ATOM 824 N N . ASP A 1 106 ? -21.489 -11.322 -0.647 1.00 97.06 106 ASP A N 1
ATOM 825 C CA . ASP A 1 106 ? -20.137 -11.319 -0.090 1.00 97.06 106 ASP A CA 1
ATOM 826 C C . ASP A 1 106 ? -19.023 -11.141 -1.143 1.00 97.06 106 ASP A C 1
ATOM 828 O O . ASP A 1 106 ? -17.863 -11.468 -0.878 1.00 97.06 106 ASP A O 1
ATOM 832 N N . ASN A 1 107 ? -19.330 -10.550 -2.304 1.00 97.88 107 ASN A N 1
ATOM 833 C CA . ASN A 1 107 ? -18.315 -10.132 -3.271 1.00 97.88 107 ASN A CA 1
ATOM 834 C C . ASN A 1 107 ? -17.821 -8.714 -2.959 1.00 97.88 107 ASN A C 1
ATOM 836 O O . ASN A 1 107 ? -18.604 -7.837 -2.582 1.00 97.88 107 ASN A O 1
ATOM 840 N N . ILE A 1 108 ? -16.528 -8.453 -3.182 1.00 98.38 108 ILE A N 1
ATOM 841 C CA . ILE A 1 108 ? -15.985 -7.086 -3.149 1.00 98.38 108 ILE A CA 1
ATOM 842 C C . ILE A 1 108 ? -16.714 -6.240 -4.190 1.00 98.38 108 ILE A C 1
ATOM 844 O O . ILE A 1 108 ? -16.721 -6.563 -5.380 1.00 98.38 108 ILE A O 1
ATOM 848 N N . ALA A 1 109 ? -17.314 -5.136 -3.749 1.00 97.94 109 ALA A N 1
ATOM 849 C CA . ALA A 1 109 ? -17.990 -4.225 -4.652 1.00 97.94 109 ALA A CA 1
ATOM 850 C C . ALA A 1 109 ? -16.962 -3.618 -5.614 1.00 97.94 109 ALA A C 1
ATOM 852 O O . ALA A 1 109 ? -15.910 -3.151 -5.185 1.00 97.94 109 ALA A O 1
ATOM 853 N N . ARG A 1 110 ? -17.273 -3.584 -6.915 1.00 96.69 110 ARG A N 1
ATOM 854 C CA . ARG A 1 110 ? -16.325 -3.134 -7.952 1.00 96.69 110 ARG A CA 1
ATOM 855 C C . ARG A 1 110 ? -15.759 -1.733 -7.694 1.00 96.69 110 ARG A C 1
ATOM 857 O O . ARG A 1 110 ? -14.597 -1.509 -8.000 1.00 96.69 110 ARG A O 1
ATOM 864 N N . PHE A 1 111 ? -16.571 -0.829 -7.144 1.00 95.31 111 PHE A N 1
ATOM 865 C CA . PHE A 1 111 ? -16.143 0.527 -6.798 1.00 95.31 111 PHE A CA 1
ATOM 866 C C . PHE A 1 111 ? -15.237 0.572 -5.563 1.00 95.31 111 PHE A C 1
ATOM 868 O O . PHE A 1 111 ? -14.551 1.558 -5.374 1.00 95.31 111 PHE A O 1
ATOM 875 N N . SER A 1 112 ? -15.240 -0.434 -4.683 1.00 97.50 112 SER A N 1
ATOM 876 C CA . SER A 1 112 ? -14.477 -0.366 -3.435 1.00 97.50 112 SER A CA 1
ATOM 877 C C . SER A 1 112 ? -12.995 -0.201 -3.754 1.00 97.50 112 SER A C 1
ATOM 879 O O . SER A 1 112 ? -12.417 -1.076 -4.403 1.00 97.50 112 SER A O 1
ATOM 881 N N . SER A 1 113 ? -12.405 0.903 -3.287 1.00 95.69 113 SER A N 1
ATOM 882 C CA . SER A 1 113 ? -10.968 1.153 -3.401 1.00 95.69 113 SER A CA 1
ATOM 883 C C . SER A 1 113 ? -10.151 -0.002 -2.822 1.00 95.69 113 SER A C 1
ATOM 885 O O . SER A 1 113 ? -10.653 -0.834 -2.055 1.00 95.69 113 SER A O 1
ATOM 887 N N . ARG A 1 114 ? -8.884 -0.087 -3.217 1.00 94.81 114 ARG A N 1
ATOM 888 C CA . ARG A 1 114 ? -8.005 -1.204 -2.853 1.00 94.81 114 ARG A CA 1
ATOM 889 C C . ARG A 1 114 ? -6.649 -0.672 -2.449 1.00 94.81 114 ARG A C 1
ATOM 891 O O . ARG A 1 114 ? -6.155 0.280 -3.048 1.00 94.81 114 ARG A O 1
ATOM 898 N N . GLY A 1 115 ? -6.059 -1.302 -1.441 1.00 92.06 115 GLY A N 1
ATOM 899 C CA . GLY A 1 115 ? -4.689 -1.025 -1.042 1.00 92.06 115 GLY A CA 1
ATOM 900 C C . GLY A 1 115 ? -3.676 -1.476 -2.091 1.00 92.06 115 GLY A C 1
ATOM 901 O O . GLY A 1 115 ? -4.027 -1.823 -3.211 1.00 92.06 115 GLY A O 1
ATOM 902 N N . MET A 1 116 ? -2.392 -1.515 -1.771 1.00 90.81 116 MET A N 1
ATOM 903 C CA . MET A 1 116 ? -1.768 -1.067 -0.519 1.00 90.81 116 MET A CA 1
ATOM 904 C C . MET A 1 116 ? -1.849 0.454 -0.316 1.00 90.81 116 MET A C 1
ATOM 906 O O . MET A 1 116 ? -2.225 1.180 -1.231 1.00 90.81 116 MET A O 1
ATOM 910 N N . THR A 1 117 ? -1.531 0.939 0.885 1.00 90.50 117 THR A N 1
ATOM 911 C CA . THR A 1 117 ? -1.383 2.387 1.112 1.00 90.50 117 THR A CA 1
ATOM 912 C C . THR A 1 117 ? -0.230 2.954 0.281 1.00 90.50 117 THR A C 1
ATOM 914 O O . THR A 1 117 ? 0.767 2.274 0.067 1.00 90.50 117 THR A O 1
ATOM 917 N N . THR A 1 118 ? -0.331 4.202 -0.166 1.00 86.19 118 THR A N 1
ATOM 918 C CA . THR A 1 118 ? 0.714 4.855 -0.980 1.00 86.19 118 THR A CA 1
ATOM 919 C C . THR A 1 118 ? 1.738 5.638 -0.147 1.00 86.19 118 THR A C 1
ATOM 921 O O . THR A 1 118 ? 2.755 6.083 -0.666 1.00 86.19 118 THR A O 1
ATOM 924 N N . TRP A 1 119 ? 1.539 5.727 1.172 1.00 85.56 119 TRP A N 1
ATOM 925 C CA . TRP A 1 119 ? 2.385 6.469 2.118 1.00 85.56 119 TRP A CA 1
ATOM 926 C C . TRP A 1 119 ? 3.848 6.020 2.114 1.00 85.56 119 TRP A C 1
ATOM 928 O O . TRP A 1 119 ? 4.754 6.802 2.397 1.00 85.56 119 TRP A O 1
ATOM 938 N N . GLU A 1 120 ? 4.098 4.747 1.825 1.00 83.75 120 GLU A N 1
ATOM 939 C CA . GLU A 1 120 ? 5.434 4.162 1.856 1.00 83.75 120 GLU A CA 1
ATOM 940 C C . GLU A 1 120 ? 6.145 4.207 0.491 1.00 83.75 120 GLU A C 1
ATOM 942 O O . GLU A 1 120 ? 7.361 4.033 0.453 1.00 83.75 120 GLU A O 1
ATOM 947 N N . LEU A 1 121 ? 5.444 4.476 -0.616 1.00 76.81 121 LEU A N 1
ATOM 948 C CA . LEU A 1 121 ? 5.981 4.452 -1.991 1.00 76.81 121 LEU A CA 1
ATOM 949 C C . LEU A 1 121 ? 6.748 5.720 -2.326 1.00 76.81 121 LEU A C 1
ATOM 951 O O . LEU A 1 121 ? 6.091 6.724 -2.156 1.00 76.81 121 LEU A O 1
ATOM 955 N N . PRO A 1 122 ? 8.016 5.728 -2.807 1.00 70.00 122 PRO A N 1
ATOM 956 C CA . PRO A 1 122 ? 8.634 4.631 -3.548 1.00 70.00 122 PRO A CA 1
ATOM 957 C C . PRO A 1 122 ? 9.530 3.704 -2.714 1.00 70.00 122 PRO A C 1
ATOM 959 O O . PRO A 1 122 ? 10.274 2.898 -3.263 1.00 70.00 122 PRO A O 1
ATOM 962 N N . GLY A 1 123 ? 9.447 3.741 -1.381 1.00 71.25 123 GLY A N 1
ATOM 963 C CA . GLY A 1 123 ? 10.231 2.876 -0.482 1.00 71.25 123 GLY A CA 1
ATOM 964 C C . GLY A 1 123 ? 9.921 1.373 -0.589 1.00 71.25 123 GLY A C 1
ATOM 965 O O . GLY A 1 123 ? 10.511 0.568 0.131 1.00 71.25 123 GLY A O 1
ATOM 966 N N . GLY A 1 124 ? 9.007 0.985 -1.481 1.00 72.31 124 GLY A N 1
ATOM 967 C CA . GLY A 1 124 ? 8.889 -0.367 -2.019 1.00 72.31 124 GLY A CA 1
ATOM 968 C C . GLY A 1 124 ? 7.505 -0.990 -1.879 1.00 72.31 124 GLY A C 1
ATOM 969 O O . GLY A 1 124 ? 7.030 -1.605 -2.821 1.00 72.31 124 GLY A O 1
ATOM 970 N N . TYR A 1 125 ? 6.855 -0.892 -0.717 1.00 85.81 125 TYR A N 1
ATOM 971 C CA . TYR A 1 125 ? 5.548 -1.524 -0.488 1.00 85.81 125 TYR A CA 1
ATOM 972 C C . TYR A 1 125 ? 4.741 -0.744 0.543 1.00 85.81 125 TYR A C 1
ATOM 974 O O . TYR A 1 125 ? 5.290 -0.298 1.539 1.00 85.81 125 TYR A O 1
ATOM 982 N N . GLY A 1 126 ? 3.434 -0.635 0.351 1.00 89.88 126 GLY A N 1
ATOM 983 C CA . GLY A 1 126 ? 2.503 -0.028 1.296 1.00 89.88 126 GLY A CA 1
ATOM 984 C C . GLY A 1 126 ? 2.033 -0.943 2.426 1.00 89.88 126 GLY A C 1
ATOM 985 O O . GLY A 1 126 ? 2.314 -2.145 2.451 1.00 89.88 126 GLY A O 1
ATOM 986 N N . ARG A 1 127 ? 1.254 -0.379 3.352 1.00 93.25 127 ARG A N 1
ATOM 987 C CA . ARG A 1 127 ? 0.546 -1.097 4.426 1.00 93.25 127 ARG A CA 1
ATOM 988 C C . ARG A 1 127 ? -0.755 -1.732 3.936 1.00 93.25 127 ARG A C 1
ATOM 990 O O . ARG A 1 127 ? -1.369 -1.313 2.952 1.00 93.25 127 ARG A O 1
ATOM 997 N N . MET A 1 128 ? -1.198 -2.745 4.679 1.00 95.62 128 MET A N 1
ATOM 998 C CA . MET A 1 128 ? -2.484 -3.416 4.487 1.00 95.62 128 MET A CA 1
ATOM 999 C C . MET A 1 128 ? -3.657 -2.496 4.853 1.00 95.62 128 MET A C 1
ATOM 1001 O O . MET A 1 128 ? -3.819 -2.132 6.016 1.00 95.62 128 MET A O 1
ATOM 1005 N N . LYS A 1 129 ? -4.499 -2.193 3.860 1.00 96.75 129 LYS A N 1
ATOM 1006 C CA . LYS A 1 129 ? -5.803 -1.522 3.972 1.00 96.75 129 LYS A CA 1
ATOM 1007 C C . LYS A 1 129 ? -6.724 -2.021 2.835 1.00 96.75 129 LYS A C 1
ATOM 1009 O O . LYS A 1 129 ? -6.180 -2.375 1.785 1.00 96.75 129 LYS A O 1
ATOM 1014 N N . PRO A 1 130 ? -8.068 -2.054 2.988 1.00 98.00 130 PRO A N 1
ATOM 1015 C CA . PRO A 1 130 ? -8.868 -1.647 4.157 1.00 98.00 130 PRO A CA 1
ATOM 1016 C C . PRO A 1 130 ? -8.575 -2.472 5.416 1.00 98.00 130 PRO A C 1
ATOM 1018 O O . PRO A 1 130 ? -7.888 -3.485 5.352 1.00 98.00 130 PRO A O 1
ATOM 1021 N N . ASP A 1 131 ? -9.109 -2.063 6.569 1.00 98.62 131 ASP A N 1
ATOM 1022 C CA . ASP A 1 131 ? -9.021 -2.883 7.784 1.00 98.62 131 ASP A CA 1
ATOM 1023 C C . ASP A 1 131 ? -10.053 -4.017 7.759 1.00 98.62 131 ASP A C 1
ATOM 1025 O O . ASP A 1 131 ? -9.735 -5.162 8.081 1.00 98.62 131 ASP A O 1
ATOM 1029 N N . ILE A 1 132 ? -11.285 -3.701 7.354 1.00 98.81 132 ILE A N 1
ATOM 1030 C CA . ILE A 1 132 ? -12.412 -4.634 7.229 1.00 98.81 132 ILE A CA 1
ATOM 1031 C C . ILE A 1 132 ? -13.320 -4.227 6.064 1.00 98.81 132 ILE A C 1
ATOM 1033 O O . ILE A 1 132 ? -13.269 -3.096 5.571 1.00 98.81 132 ILE A O 1
ATOM 1037 N N . VAL A 1 133 ? -14.218 -5.127 5.672 1.00 98.81 133 VAL A N 1
ATOM 1038 C CA . VAL A 1 133 ? -15.290 -4.846 4.709 1.00 98.81 133 VAL A CA 1
ATOM 1039 C C . VAL A 1 133 ? -16.673 -5.089 5.309 1.00 98.81 133 VAL A C 1
ATOM 1041 O O . VAL A 1 133 ? -16.859 -5.895 6.222 1.00 98.81 133 VAL A O 1
ATOM 1044 N N . THR A 1 134 ? -17.678 -4.385 4.798 1.00 98.31 134 THR A N 1
ATOM 1045 C CA . THR A 1 134 ? -19.089 -4.640 5.119 1.00 98.31 134 THR A CA 1
ATOM 1046 C C . THR A 1 134 ? -19.982 -4.253 3.946 1.00 98.31 134 THR A C 1
ATOM 1048 O O . THR A 1 134 ? -19.502 -3.760 2.925 1.00 98.31 134 THR A O 1
ATOM 1051 N N . TYR A 1 135 ? -21.286 -4.487 4.070 1.00 97.62 135 TYR A N 1
ATOM 1052 C CA . TYR A 1 135 ? -22.244 -4.160 3.022 1.00 97.62 135 TYR A CA 1
ATOM 1053 C C . TYR A 1 135 ? -22.149 -2.680 2.640 1.00 97.62 135 TYR A C 1
ATOM 1055 O O . TYR A 1 135 ? -22.369 -1.790 3.460 1.00 97.62 135 TYR A O 1
ATOM 1063 N N . GLY A 1 136 ? -21.816 -2.443 1.375 1.00 97.00 136 GLY A N 1
ATOM 1064 C CA . GLY A 1 136 ? -21.691 -1.123 0.772 1.00 97.00 136 GLY A CA 1
ATOM 1065 C C . GLY A 1 136 ? -22.448 -0.995 -0.543 1.00 97.00 136 GLY A C 1
ATOM 1066 O O . GLY A 1 136 ? -22.606 0.123 -1.014 1.00 97.00 136 GLY A O 1
ATOM 1067 N N . ALA A 1 137 ? -22.931 -2.090 -1.141 1.00 97.38 137 ALA A N 1
ATOM 1068 C CA . ALA A 1 137 ? -23.731 -2.067 -2.364 1.00 97.38 137 ALA A CA 1
ATOM 1069 C C . ALA A 1 137 ? -25.207 -2.386 -2.079 1.00 97.38 137 ALA A C 1
ATOM 1071 O O . ALA A 1 137 ? -25.529 -3.366 -1.411 1.00 97.38 137 ALA A O 1
ATOM 1072 N N . GLY A 1 138 ? -26.117 -1.553 -2.592 1.00 94.19 138 GLY A N 1
ATOM 1073 C CA . GLY A 1 138 ? -27.565 -1.766 -2.480 1.00 94.19 138 GLY A CA 1
ATOM 1074 C C . GLY A 1 138 ? -28.137 -1.654 -1.060 1.00 94.19 138 GLY A C 1
ATOM 1075 O O . GLY A 1 138 ? -29.248 -2.124 -0.808 1.00 94.19 138 GLY A O 1
ATOM 1076 N N . VAL A 1 139 ? -27.417 -1.039 -0.121 1.00 93.81 139 VAL A N 1
ATOM 1077 C CA . VAL A 1 139 ? -27.839 -0.939 1.284 1.00 93.81 139 VAL A CA 1
ATOM 1078 C C . VAL A 1 139 ? -28.983 0.063 1.421 1.00 93.81 139 VAL A C 1
ATOM 1080 O O . VAL A 1 139 ? -28.916 1.180 0.905 1.00 93.81 139 VAL A O 1
ATOM 1083 N N . ARG A 1 140 ? -30.051 -0.326 2.127 1.00 91.81 140 ARG A N 1
ATOM 1084 C CA . ARG A 1 140 ? -31.217 0.535 2.372 1.00 91.81 140 ARG A CA 1
ATOM 1085 C C . ARG A 1 140 ? -30.972 1.451 3.572 1.00 91.81 140 ARG A C 1
ATOM 1087 O O . ARG A 1 140 ? -30.772 0.967 4.680 1.00 91.81 140 ARG A O 1
ATOM 1094 N N . GLY A 1 141 ? -31.057 2.759 3.354 1.00 89.38 141 GLY A N 1
ATOM 1095 C CA . GLY A 1 141 ? -30.968 3.793 4.389 1.00 89.38 141 GLY A CA 1
ATOM 1096 C C . GLY A 1 141 ? -32.113 4.803 4.309 1.00 89.38 141 GLY A C 1
ATOM 1097 O O . GLY A 1 141 ? -32.969 4.717 3.426 1.00 89.38 141 GLY A O 1
ATOM 1098 N N . SER A 1 142 ? -32.130 5.762 5.237 1.00 88.25 142 SER A N 1
ATOM 1099 C CA . SER A 1 142 ? -33.158 6.810 5.307 1.00 88.25 142 SER A CA 1
ATOM 1100 C C . SER A 1 142 ? -33.138 7.722 4.073 1.00 88.25 142 SER A C 1
ATOM 1102 O O . SER A 1 142 ? -32.087 8.219 3.665 1.00 88.25 142 SER A O 1
ATOM 1104 N N . GLY A 1 143 ? -34.304 7.947 3.466 1.00 85.94 143 GLY A N 1
ATOM 1105 C CA . GLY A 1 143 ? -34.485 8.882 2.359 1.00 85.94 143 GLY A CA 1
ATOM 1106 C C . GLY A 1 143 ? -34.807 10.300 2.840 1.00 85.94 143 GLY A C 1
ATOM 1107 O O . GLY A 1 143 ? -35.609 10.491 3.748 1.00 85.94 143 GLY A O 1
ATOM 1108 N N . VAL A 1 144 ? -34.264 11.319 2.163 1.00 83.56 144 VAL A N 1
ATOM 1109 C CA . VAL A 1 144 ? -34.507 12.747 2.486 1.00 83.56 144 VAL A CA 1
ATOM 1110 C C . VAL A 1 144 ? -35.998 13.121 2.442 1.00 83.56 144 VAL A C 1
ATOM 1112 O O . VAL A 1 144 ? -36.442 13.988 3.186 1.00 83.56 144 VAL A O 1
ATOM 1115 N N . LYS A 1 145 ? -36.787 12.457 1.586 1.00 84.38 145 LYS A N 1
ATOM 1116 C CA . LYS A 1 145 ? -38.243 12.662 1.455 1.00 84.38 145 LYS A CA 1
ATOM 1117 C C . LYS A 1 145 ? -39.075 11.680 2.302 1.00 84.38 145 LYS A C 1
ATOM 1119 O O . LYS A 1 145 ? -40.269 11.538 2.062 1.00 84.38 145 LYS A O 1
ATOM 1124 N N . GLY A 1 146 ? -38.451 10.998 3.265 1.00 83.31 146 GLY A N 1
ATOM 1125 C CA . GLY A 1 146 ? -39.043 9.893 4.018 1.00 83.31 146 GLY A CA 1
ATOM 1126 C C . GLY A 1 146 ? -38.867 8.534 3.332 1.00 83.31 146 GLY A C 1
ATOM 1127 O O . GLY A 1 146 ? -38.463 8.445 2.171 1.00 83.31 146 GLY A O 1
ATOM 1128 N N . GLY A 1 147 ? -39.163 7.465 4.076 1.00 87.62 147 GLY A N 1
ATOM 1129 C CA . GLY A 1 147 ? -39.005 6.082 3.624 1.00 87.62 147 GLY A CA 1
ATOM 1130 C C . GLY A 1 147 ? -37.545 5.646 3.475 1.00 87.62 147 GLY A C 1
ATOM 1131 O O . GLY A 1 147 ? -36.618 6.303 3.952 1.00 87.62 147 GLY A O 1
ATOM 1132 N N . CYS A 1 148 ? -37.348 4.516 2.799 1.00 89.81 148 CYS A N 1
ATOM 1133 C CA . CYS A 1 148 ? -36.032 3.932 2.569 1.00 89.81 148 CYS A CA 1
ATOM 1134 C C . CYS A 1 148 ? -35.570 4.078 1.123 1.00 89.81 148 CYS A C 1
ATOM 1136 O O . CYS A 1 148 ? -36.341 3.832 0.195 1.00 89.81 148 CYS A O 1
ATOM 1138 N N . ARG A 1 149 ? -34.276 4.324 0.925 1.00 91.62 149 ARG A N 1
ATOM 1139 C CA . ARG A 1 149 ? -33.622 4.300 -0.386 1.00 91.62 149 ARG A CA 1
ATOM 1140 C C . ARG A 1 149 ? -32.399 3.390 -0.358 1.00 91.62 149 ARG A C 1
ATOM 1142 O O . ARG A 1 149 ? -31.646 3.409 0.609 1.00 91.62 149 ARG A O 1
ATOM 1149 N N . ALA A 1 150 ? -32.202 2.619 -1.426 1.00 92.44 150 ALA A N 1
ATOM 1150 C CA . ALA A 1 150 ? -30.971 1.867 -1.641 1.00 92.44 150 ALA A CA 1
ATOM 1151 C C . ALA A 1 150 ? -29.858 2.793 -2.157 1.00 92.44 150 ALA A C 1
ATOM 1153 O O . ALA A 1 150 ? -30.076 3.572 -3.090 1.00 92.44 150 ALA A O 1
ATOM 1154 N N . LEU A 1 151 ? -28.681 2.707 -1.544 1.00 93.25 151 LEU A N 1
ATOM 1155 C CA . LEU A 1 151 ? -27.477 3.454 -1.902 1.00 93.25 151 LEU A CA 1
ATOM 1156 C C . LEU A 1 151 ? -26.300 2.489 -2.055 1.00 93.25 151 LEU A C 1
ATOM 1158 O O . LEU A 1 151 ? -26.299 1.405 -1.471 1.00 93.25 151 LEU A O 1
ATOM 1162 N N . SER A 1 152 ? -25.310 2.893 -2.848 1.00 95.88 152 SER A N 1
ATOM 1163 C CA . SER A 1 152 ? -24.067 2.144 -3.019 1.00 95.88 152 SER A CA 1
ATOM 1164 C C . SER A 1 152 ? -22.864 3.069 -2.873 1.00 95.88 152 SER A C 1
ATOM 1166 O O . SER A 1 152 ? -22.907 4.201 -3.349 1.00 95.88 152 SER A O 1
ATOM 1168 N N . GLY A 1 153 ? -21.821 2.586 -2.207 1.00 95.56 153 GLY A N 1
ATOM 1169 C CA . GLY A 1 153 ? -20.560 3.286 -1.976 1.00 95.56 153 GLY A CA 1
ATOM 1170 C C . GLY A 1 153 ? -19.906 2.842 -0.668 1.00 95.56 153 GLY A C 1
ATOM 1171 O O . GLY A 1 153 ? -20.582 2.406 0.267 1.00 95.56 153 GLY A O 1
ATOM 1172 N N . THR A 1 154 ? -18.592 3.002 -0.543 1.00 96.00 154 THR A N 1
ATOM 1173 C CA . THR A 1 154 ? -17.895 2.830 0.746 1.00 96.00 154 THR A CA 1
ATOM 1174 C C . THR A 1 154 ? -18.344 3.883 1.763 1.00 96.00 154 THR A C 1
ATOM 1176 O O . THR A 1 154 ? -18.415 3.597 2.956 1.00 96.00 154 THR A O 1
ATOM 1179 N N . SER A 1 155 ? -18.821 5.042 1.291 1.00 93.62 155 SER A N 1
ATOM 1180 C CA . SER A 1 155 ? -19.565 6.037 2.078 1.00 93.62 155 SER A CA 1
ATOM 1181 C C . SER A 1 155 ? -20.861 5.499 2.707 1.00 93.62 155 SER A C 1
ATOM 1183 O O . SER A 1 155 ? -21.431 6.155 3.571 1.00 93.62 155 SER A O 1
ATOM 1185 N N . VAL A 1 156 ? -21.332 4.316 2.295 1.00 95.25 156 VAL A N 1
ATOM 1186 C CA . VAL A 1 156 ? -22.457 3.591 2.910 1.00 95.25 156 VAL A CA 1
ATOM 1187 C C . VAL A 1 156 ? -21.962 2.475 3.837 1.00 95.25 156 VAL A C 1
ATOM 1189 O O . VAL A 1 156 ? -22.543 2.257 4.897 1.00 95.25 156 VAL A O 1
ATOM 1192 N N . ALA A 1 157 ? -20.853 1.818 3.492 1.00 97.44 157 ALA A N 1
ATOM 1193 C CA . ALA A 1 157 ? -20.221 0.798 4.332 1.00 97.44 157 ALA A CA 1
ATOM 1194 C C . ALA A 1 157 ? -19.642 1.381 5.639 1.00 97.44 157 ALA A C 1
ATOM 1196 O O . ALA A 1 157 ? -19.833 0.820 6.718 1.00 97.44 157 ALA A O 1
ATOM 1197 N N . SER A 1 158 ? -18.990 2.544 5.568 1.00 97.50 158 SER A N 1
ATOM 1198 C CA . SER A 1 158 ? -18.428 3.250 6.728 1.00 97.50 158 SER A CA 1
ATOM 1199 C C . SER A 1 158 ? -19.466 3.524 7.832 1.00 97.50 158 SER A C 1
ATOM 1201 O O . SER A 1 158 ? -19.245 3.087 8.963 1.00 97.50 158 SER A O 1
ATOM 1203 N N . PRO A 1 159 ? -20.638 4.141 7.562 1.00 96.50 159 PRO A N 1
ATOM 1204 C CA . PRO A 1 159 ? -21.642 4.364 8.603 1.00 96.50 159 PRO A CA 1
ATOM 1205 C C . PRO A 1 159 ? -22.306 3.073 9.110 1.00 96.50 159 PRO A C 1
ATOM 1207 O O . PRO A 1 159 ? -22.781 3.054 10.245 1.00 96.50 159 PRO A O 1
ATOM 1210 N N . VAL A 1 160 ? -22.313 1.982 8.329 1.00 96.81 160 VAL A N 1
ATOM 1211 C CA . VAL A 1 160 ? -22.715 0.652 8.829 1.00 96.81 160 VAL A CA 1
ATOM 1212 C C . VAL A 1 160 ? -21.766 0.194 9.939 1.00 96.81 160 VAL A C 1
ATOM 1214 O O . VAL A 1 160 ? -22.230 -0.207 11.007 1.00 96.81 160 VAL A O 1
ATOM 1217 N N . VAL A 1 161 ? -20.450 0.307 9.726 1.00 98.38 161 VAL A N 1
ATOM 1218 C CA . VAL A 1 161 ? -19.450 0.006 10.765 1.00 98.38 161 VAL A CA 1
ATOM 1219 C C . VAL A 1 161 ? -19.547 0.992 11.922 1.00 98.38 161 VAL A C 1
ATOM 1221 O O . VAL A 1 161 ? -19.515 0.556 13.064 1.00 98.38 161 VAL A O 1
ATOM 1224 N N . ALA A 1 162 ? -19.731 2.289 11.672 1.00 98.19 162 ALA A N 1
ATOM 1225 C CA . ALA A 1 162 ? -19.874 3.271 12.745 1.00 98.19 162 ALA A CA 1
ATOM 1226 C C . ALA A 1 162 ? -21.062 2.945 13.662 1.00 98.19 162 ALA A C 1
ATOM 1228 O O . ALA A 1 162 ? -20.901 2.920 14.876 1.00 98.19 162 ALA A O 1
ATOM 1229 N N . GLY A 1 163 ? -22.222 2.588 13.100 1.00 97.31 163 GLY A N 1
ATOM 1230 C CA . GLY A 1 163 ? -23.370 2.144 13.892 1.00 97.31 163 GLY A CA 1
ATOM 1231 C C . GLY A 1 163 ? -23.097 0.856 14.678 1.00 97.31 163 GLY A C 1
ATOM 1232 O O . GLY A 1 163 ? -23.532 0.731 15.823 1.00 97.31 163 GLY A O 1
ATOM 1233 N N . ALA A 1 164 ? -22.359 -0.090 14.090 1.00 97.62 164 ALA A N 1
ATOM 1234 C CA . ALA A 1 164 ? -21.922 -1.305 14.772 1.00 97.62 164 ALA A CA 1
ATOM 1235 C C . ALA A 1 164 ? -20.967 -0.992 15.940 1.00 97.62 164 ALA A C 1
ATOM 1237 O O . ALA A 1 164 ? -21.157 -1.509 17.037 1.00 97.62 164 ALA A O 1
ATOM 1238 N N . VAL A 1 165 ? -19.997 -0.096 15.736 1.00 98.00 165 VAL A N 1
ATOM 1239 C CA . VAL A 1 165 ? -19.082 0.396 16.774 1.00 98.00 165 VAL A CA 1
ATOM 1240 C C . VAL A 1 165 ? -19.858 1.097 17.886 1.00 98.00 165 VAL A C 1
ATOM 1242 O O . VAL A 1 165 ? -19.646 0.776 19.049 1.00 98.00 165 VAL A O 1
ATOM 1245 N N . THR A 1 166 ? -20.805 1.984 17.568 1.00 97.44 166 THR A N 1
ATOM 1246 C CA . THR A 1 166 ? -21.645 2.656 18.573 1.00 97.44 166 THR A CA 1
ATOM 1247 C C . THR A 1 166 ? -22.435 1.655 19.422 1.00 97.44 166 THR A C 1
ATOM 1249 O O . THR A 1 166 ? -22.528 1.817 20.639 1.00 97.44 166 THR A O 1
ATOM 1252 N N . LEU A 1 167 ? -22.966 0.590 18.814 1.00 95.81 167 LEU A N 1
ATOM 1253 C CA . LEU A 1 167 ? -23.649 -0.479 19.546 1.00 95.81 167 LEU A CA 1
ATOM 1254 C C . LEU A 1 167 ? -22.686 -1.298 20.426 1.00 95.81 167 LEU A C 1
ATOM 1256 O O . LEU A 1 167 ? -23.031 -1.694 21.537 1.00 95.81 167 LEU A O 1
ATOM 1260 N N . LEU A 1 168 ? -21.464 -1.553 19.960 1.00 95.81 168 LEU A N 1
ATOM 1261 C CA . LEU A 1 168 ? -20.441 -2.217 20.770 1.00 95.81 168 LEU A CA 1
ATOM 1262 C C . LEU A 1 168 ? -20.043 -1.352 21.973 1.00 95.81 168 LEU A C 1
ATOM 1264 O O . LEU A 1 168 ? -20.047 -1.837 23.101 1.00 95.81 168 LEU A O 1
ATOM 1268 N N . VAL A 1 169 ? -19.791 -0.058 21.761 1.00 94.38 169 VAL A N 1
ATOM 1269 C CA . VAL A 1 169 ? -19.470 0.903 22.831 1.00 94.38 169 VAL A CA 1
ATOM 1270 C C . VAL A 1 169 ? -20.574 0.946 23.895 1.00 94.38 169 VAL A C 1
ATOM 1272 O O . VAL A 1 169 ? -20.268 1.038 25.082 1.00 94.38 169 VAL A O 1
ATOM 1275 N N . SER A 1 170 ? -21.852 0.838 23.510 1.00 92.50 170 SER A N 1
ATOM 1276 C CA . SER A 1 170 ? -22.970 0.892 24.465 1.00 92.50 170 SER A CA 1
ATOM 1277 C C . SER A 1 170 ? -23.171 -0.388 25.285 1.00 92.50 170 SER A C 1
ATOM 1279 O O . SER A 1 170 ? -23.826 -0.349 26.326 1.00 92.50 170 SER A O 1
ATOM 1281 N N . THR A 1 171 ? -22.625 -1.521 24.836 1.00 87.00 171 THR A N 1
ATOM 1282 C CA . THR A 1 171 ? -22.870 -2.845 25.438 1.00 87.00 171 THR A CA 1
ATOM 1283 C C . THR A 1 171 ? -21.716 -3.345 26.306 1.00 87.00 171 THR A C 1
ATOM 1285 O O . THR A 1 171 ? -21.913 -4.236 27.137 1.00 87.00 171 THR A O 1
ATOM 1288 N N . VAL A 1 172 ? -20.514 -2.790 26.144 1.00 84.94 172 VAL A N 1
ATOM 1289 C CA . VAL A 1 172 ? -19.327 -3.182 26.913 1.00 84.94 172 VAL A CA 1
ATOM 1290 C C . VAL A 1 172 ? -19.363 -2.536 28.300 1.00 84.94 172 VAL A C 1
ATOM 1292 O O . VAL A 1 172 ? -19.356 -1.317 28.437 1.00 84.94 172 VAL A O 1
ATOM 1295 N N . GLN A 1 173 ? -19.374 -3.363 29.350 1.00 80.69 173 GLN A N 1
ATOM 1296 C CA . GLN A 1 173 ? -19.459 -2.887 30.740 1.00 80.69 173 GLN A CA 1
ATOM 1297 C C . GLN A 1 173 ? -18.213 -2.104 31.181 1.00 80.69 173 GLN A C 1
ATOM 1299 O O . GLN A 1 173 ? -18.327 -1.151 31.945 1.00 80.69 173 GLN A O 1
ATOM 1304 N N . LYS A 1 174 ? -17.034 -2.507 30.692 1.00 82.38 174 LYS A N 1
ATOM 1305 C CA . LYS A 1 174 ? -15.740 -1.870 30.974 1.00 82.38 174 LYS A CA 1
ATOM 1306 C C . LYS A 1 174 ? -15.419 -0.810 29.927 1.00 82.38 174 LYS A C 1
ATOM 1308 O O . LYS A 1 174 ? -14.510 -0.979 29.113 1.00 82.38 174 LYS A O 1
ATOM 1313 N N . ARG A 1 175 ? -16.236 0.241 29.885 1.00 84.25 175 ARG A N 1
ATOM 1314 C CA . ARG A 1 175 ? -16.152 1.295 28.863 1.00 84.25 175 ARG A CA 1
ATOM 1315 C C . ARG A 1 175 ? -14.799 2.010 28.862 1.00 84.25 175 ARG A C 1
ATOM 1317 O O . ARG A 1 175 ? -14.355 2.448 27.813 1.00 84.25 175 ARG A O 1
ATOM 1324 N N . GLU A 1 176 ? -14.123 2.064 30.004 1.00 83.44 176 GLU A N 1
ATOM 1325 C CA . GLU A 1 176 ? -12.770 2.601 30.159 1.00 83.44 176 GLU A CA 1
ATOM 1326 C C . GLU A 1 176 ? -11.703 1.848 29.352 1.00 83.44 176 GLU A C 1
ATOM 1328 O O . GLU A 1 176 ? -10.650 2.405 29.078 1.00 83.44 176 GLU A O 1
ATOM 1333 N N . LEU A 1 177 ? -11.967 0.597 28.958 1.00 85.00 177 LEU A N 1
ATOM 1334 C CA . LEU A 1 177 ? -11.062 -0.193 28.119 1.00 85.00 177 LEU A CA 1
ATOM 1335 C C . LEU A 1 177 ? -11.350 -0.032 26.622 1.00 85.00 177 LEU A C 1
ATOM 1337 O O . LEU A 1 177 ? -10.623 -0.600 25.809 1.00 85.00 177 LEU A O 1
ATOM 1341 N N . VAL A 1 178 ? -12.423 0.680 26.261 1.00 92.75 178 VAL A N 1
ATOM 1342 C CA . VAL A 1 178 ? -12.837 0.899 24.876 1.00 92.75 178 VAL A CA 1
ATOM 1343 C C . VAL A 1 178 ? -12.241 2.213 24.382 1.00 92.75 178 VAL A C 1
ATOM 1345 O O . VAL A 1 178 ? -12.742 3.297 24.655 1.00 92.75 178 VAL A O 1
ATOM 1348 N N . ASN A 1 179 ? -11.162 2.077 23.627 1.00 94.94 179 ASN A N 1
ATOM 1349 C CA . ASN A 1 179 ? -10.413 3.140 22.958 1.00 94.94 179 ASN A CA 1
ATOM 1350 C C . ASN A 1 179 ? -10.260 2.826 21.447 1.00 94.94 179 ASN A C 1
ATOM 1352 O O . ASN A 1 179 ? -10.607 1.715 21.018 1.00 94.94 179 ASN A O 1
ATOM 1356 N N . PRO A 1 180 ? -9.741 3.753 20.617 1.00 97.50 180 PRO A N 1
ATOM 1357 C CA . PRO A 1 180 ? -9.582 3.534 19.175 1.00 97.50 180 PRO A CA 1
ATOM 1358 C C . PRO A 1 180 ? -8.838 2.242 18.807 1.00 97.50 180 PRO A C 1
ATOM 1360 O O . PRO A 1 180 ? -9.321 1.473 17.969 1.00 97.50 180 PRO A O 1
ATOM 1363 N N . ALA A 1 181 ? -7.721 1.941 19.479 1.00 97.50 181 ALA A N 1
ATOM 1364 C CA . ALA A 1 181 ? -6.946 0.731 19.213 1.00 97.50 181 ALA A CA 1
ATOM 1365 C C . ALA A 1 181 ? -7.698 -0.551 19.599 1.00 97.50 181 ALA A C 1
ATOM 1367 O O . ALA A 1 181 ? -7.818 -1.449 18.772 1.00 97.50 181 ALA A O 1
ATOM 1368 N N . SER A 1 182 ? -8.241 -0.643 20.814 1.00 97.00 182 SER A N 1
ATOM 1369 C CA . SER A 1 182 ? -8.972 -1.831 21.295 1.00 97.00 182 SER A CA 1
ATOM 1370 C C . SER A 1 182 ? -10.207 -2.153 20.446 1.00 97.00 182 SER A C 1
ATOM 1372 O O . SER A 1 182 ? -10.451 -3.319 20.123 1.00 97.00 182 SER A O 1
ATOM 1374 N N . MET A 1 183 ? -10.957 -1.130 20.014 1.00 98.25 183 MET A N 1
ATOM 1375 C CA . MET A 1 183 ? -12.086 -1.307 19.104 1.00 98.25 183 MET A CA 1
ATOM 1376 C C . MET A 1 183 ? -11.604 -1.846 17.759 1.00 98.25 183 MET A C 1
ATOM 1378 O O . MET A 1 183 ? -12.112 -2.862 17.281 1.00 98.25 183 MET A O 1
ATOM 1382 N N . LYS A 1 184 ? -10.580 -1.218 17.170 1.00 98.50 184 LYS A N 1
ATOM 1383 C CA . LYS A 1 184 ? -9.998 -1.673 15.906 1.00 98.50 184 LYS A CA 1
ATOM 1384 C C . LYS A 1 184 ? -9.481 -3.110 16.006 1.00 98.50 184 LYS A C 1
ATOM 1386 O O . LYS A 1 184 ? -9.797 -3.922 15.141 1.00 98.50 184 LYS A O 1
ATOM 1391 N N . GLN A 1 185 ? -8.779 -3.452 17.086 1.00 98.44 185 GLN A N 1
ATOM 1392 C CA . GLN A 1 185 ? -8.299 -4.802 17.390 1.00 98.44 185 GLN A CA 1
ATOM 1393 C C . GLN A 1 185 ? -9.434 -5.826 17.443 1.00 98.44 185 GLN A C 1
ATOM 1395 O O . GLN A 1 185 ? -9.323 -6.895 16.844 1.00 98.44 185 GLN A O 1
ATOM 1400 N N . ALA A 1 186 ? -10.535 -5.508 18.125 1.00 98.19 186 ALA A N 1
ATOM 1401 C CA . ALA A 1 186 ? -11.679 -6.404 18.211 1.00 98.19 186 ALA A CA 1
ATOM 1402 C C . ALA A 1 186 ? -12.351 -6.623 16.852 1.00 98.19 186 ALA A C 1
ATOM 1404 O O . ALA A 1 186 ? -12.697 -7.759 16.519 1.00 98.19 186 ALA A O 1
ATOM 1405 N N . LEU A 1 187 ? -12.502 -5.568 16.048 1.00 98.62 187 LEU A N 1
ATOM 1406 C CA . LEU A 1 187 ? -13.085 -5.661 14.710 1.00 98.62 187 LEU A CA 1
ATOM 1407 C C . LEU A 1 187 ? -12.224 -6.510 13.768 1.00 98.62 187 LEU A C 1
ATOM 1409 O O . LEU A 1 187 ? -12.746 -7.419 13.128 1.00 98.62 187 LEU A O 1
ATOM 1413 N N . ILE A 1 188 ? -10.910 -6.275 13.716 1.00 98.44 188 ILE A N 1
ATOM 1414 C CA . ILE A 1 188 ? -10.029 -7.036 12.816 1.00 98.44 188 ILE A CA 1
ATOM 1415 C C . ILE A 1 188 ? -9.851 -8.490 13.274 1.00 98.44 188 ILE A C 1
ATOM 1417 O O . ILE A 1 188 ? -9.852 -9.396 12.447 1.00 98.44 188 ILE A O 1
ATOM 1421 N N . ALA A 1 189 ? -9.769 -8.751 14.585 1.00 98.25 189 ALA A N 1
ATOM 1422 C CA . ALA A 1 189 ? -9.602 -10.107 15.116 1.00 98.25 189 ALA A CA 1
ATOM 1423 C C . ALA A 1 189 ? -10.880 -10.962 15.024 1.00 98.25 189 ALA A C 1
ATOM 1425 O O . ALA A 1 189 ? -10.813 -12.193 15.088 1.00 98.25 189 ALA A O 1
ATOM 1426 N N . SER A 1 190 ? -12.047 -10.323 14.907 1.00 98.38 190 SER A N 1
ATOM 1427 C CA . SER A 1 190 ? -13.336 -11.000 14.735 1.00 98.38 190 SER A CA 1
ATOM 1428 C C . SER A 1 190 ? -13.740 -11.190 13.276 1.00 98.38 190 SER A C 1
ATOM 1430 O O . SER A 1 190 ? -14.556 -12.071 13.006 1.00 98.38 190 SER A O 1
ATOM 1432 N N . ALA A 1 191 ? -13.180 -10.400 12.357 1.00 98.50 191 ALA A N 1
ATOM 1433 C CA . ALA A 1 191 ? -13.576 -10.383 10.958 1.00 98.50 191 ALA A CA 1
ATOM 1434 C C . ALA A 1 191 ? -13.502 -11.769 10.294 1.00 98.50 191 ALA A C 1
ATOM 1436 O O . ALA A 1 191 ? -12.605 -12.583 10.538 1.00 98.50 191 ALA A O 1
ATOM 1437 N N . ARG A 1 192 ? -14.478 -12.044 9.424 1.00 98.25 192 ARG A N 1
ATOM 1438 C CA . ARG A 1 192 ? -14.577 -13.294 8.669 1.00 98.25 192 ARG A CA 1
ATOM 1439 C C . ARG A 1 192 ? -14.036 -13.090 7.262 1.00 98.25 192 ARG A C 1
ATOM 1441 O O . ARG A 1 192 ? -14.656 -12.399 6.455 1.00 98.25 192 ARG A O 1
ATOM 1448 N N . ARG A 1 193 ? -12.923 -13.749 6.948 1.00 97.62 193 ARG A N 1
ATOM 1449 C CA . ARG A 1 193 ? -12.328 -13.707 5.609 1.00 97.62 193 ARG A CA 1
ATOM 1450 C C . ARG A 1 193 ? -13.281 -14.192 4.524 1.00 97.62 193 ARG A C 1
ATOM 1452 O O . ARG A 1 193 ? -13.985 -15.189 4.688 1.00 97.62 193 ARG A O 1
ATOM 1459 N N . LEU A 1 194 ? -13.231 -13.491 3.405 1.00 98.19 194 LEU A N 1
ATOM 1460 C CA . LEU A 1 194 ? -13.867 -13.825 2.147 1.00 98.19 194 LEU A CA 1
ATOM 1461 C C . LEU A 1 194 ? -12.926 -14.726 1.334 1.00 98.19 194 LEU A C 1
ATOM 1463 O O . LEU A 1 194 ? -11.731 -14.422 1.222 1.00 98.19 194 LEU A O 1
ATOM 1467 N N . PRO A 1 195 ? -13.417 -15.849 0.789 1.00 96.31 195 PRO A N 1
ATOM 1468 C CA . PRO A 1 195 ? -12.595 -16.753 -0.004 1.00 96.31 195 PRO A CA 1
ATOM 1469 C C . PRO A 1 195 ? -12.181 -16.100 -1.329 1.00 96.31 195 PRO A C 1
ATOM 1471 O O . PRO A 1 195 ? -12.958 -15.377 -1.942 1.00 96.31 195 PRO A O 1
ATOM 1474 N N . GLY A 1 196 ? -10.959 -16.374 -1.790 1.00 96.00 196 GLY A N 1
ATOM 1475 C CA . GLY A 1 196 ? -10.483 -15.930 -3.108 1.00 96.00 196 GLY A CA 1
ATOM 1476 C C . GLY A 1 196 ? -10.128 -14.442 -3.227 1.00 96.00 196 GLY A C 1
ATOM 1477 O O . GLY A 1 196 ? -9.720 -14.015 -4.301 1.00 96.00 196 GLY A O 1
ATOM 1478 N N . VAL A 1 197 ? -10.224 -13.667 -2.145 1.00 97.62 197 VAL A N 1
ATOM 1479 C CA . VAL A 1 197 ? -9.932 -12.226 -2.125 1.00 97.62 197 VAL A CA 1
ATOM 1480 C C . VAL A 1 197 ? -8.630 -11.965 -1.358 1.00 97.62 197 VAL A C 1
ATOM 1482 O O . VAL A 1 197 ? -8.379 -12.600 -0.332 1.00 97.62 197 VAL A O 1
ATOM 1485 N N . ASN A 1 198 ? -7.779 -11.047 -1.822 1.00 97.69 198 ASN A N 1
ATOM 1486 C CA . ASN A 1 198 ? -6.523 -10.733 -1.122 1.00 97.69 198 ASN A CA 1
ATOM 1487 C C . ASN A 1 198 ? -6.690 -9.684 -0.014 1.00 97.69 198 ASN A C 1
ATOM 1489 O O . ASN A 1 198 ? -7.673 -8.944 0.025 1.00 97.69 198 ASN A O 1
ATOM 1493 N N . MET A 1 199 ? -5.711 -9.608 0.887 1.00 97.81 199 MET A N 1
ATOM 1494 C CA . MET A 1 199 ? -5.756 -8.726 2.056 1.00 97.81 199 MET A CA 1
ATOM 1495 C C . MET A 1 199 ? -5.828 -7.226 1.721 1.00 97.81 199 MET A C 1
ATOM 1497 O O . MET A 1 199 ? -6.326 -6.456 2.536 1.00 97.81 199 MET A O 1
ATOM 1501 N N . PHE A 1 200 ? -5.391 -6.804 0.529 1.00 97.00 200 PHE A N 1
ATOM 1502 C CA . PHE A 1 200 ? -5.481 -5.409 0.073 1.00 97.00 200 PHE A CA 1
ATOM 1503 C C . PHE A 1 200 ? -6.853 -5.045 -0.518 1.00 97.00 200 PHE A C 1
ATOM 1505 O O . PHE A 1 200 ? -7.122 -3.879 -0.791 1.00 97.00 200 PHE A O 1
ATOM 1512 N N . GLU A 1 201 ? -7.742 -6.022 -0.694 1.00 98.06 201 GLU A N 1
ATOM 1513 C CA . GLU A 1 201 ? -9.132 -5.800 -1.103 1.00 98.06 201 GLU A CA 1
ATOM 1514 C C . GLU A 1 201 ? -10.104 -5.938 0.074 1.00 98.06 201 GLU A C 1
ATOM 1516 O O . GLU A 1 201 ? -11.031 -5.142 0.208 1.00 98.06 201 GLU A O 1
ATOM 1521 N N . GLN A 1 202 ? -9.906 -6.947 0.931 1.00 98.31 202 GLN A N 1
ATOM 1522 C CA . GLN A 1 202 ? -10.843 -7.260 2.020 1.00 98.31 202 GLN A CA 1
ATOM 1523 C C . GLN A 1 202 ? -10.370 -6.861 3.422 1.00 98.31 202 GLN A C 1
ATOM 1525 O O . GLN A 1 202 ? -11.145 -6.966 4.376 1.00 98.31 202 GLN A O 1
ATOM 1530 N N . GLY A 1 203 ? -9.106 -6.471 3.584 1.00 98.44 203 GLY A N 1
ATOM 1531 C CA . GLY A 1 203 ? -8.521 -6.340 4.911 1.00 98.44 203 GLY A CA 1
ATOM 1532 C C . GLY A 1 203 ? -8.527 -7.677 5.651 1.00 98.44 203 GLY A C 1
ATOM 1533 O O . GLY A 1 203 ? -8.156 -8.714 5.101 1.00 98.44 203 GLY A O 1
ATOM 1534 N N . HIS A 1 204 ? -8.983 -7.666 6.903 1.00 98.62 204 HIS A N 1
ATOM 1535 C CA . HIS A 1 204 ? -9.173 -8.882 7.705 1.00 98.62 204 HIS A CA 1
ATOM 1536 C C . HIS A 1 204 ? -10.476 -9.627 7.375 1.00 98.62 204 HIS A C 1
ATOM 1538 O O . HIS A 1 204 ? -10.700 -10.734 7.868 1.00 98.62 204 HIS A O 1
ATOM 1544 N N . GLY A 1 205 ? -11.314 -9.058 6.505 1.00 98.50 205 GLY A N 1
ATOM 1545 C CA . GLY A 1 205 ? -12.545 -9.661 6.013 1.00 98.50 205 GLY A CA 1
ATOM 1546 C C . GLY A 1 205 ? -13.806 -8.924 6.453 1.00 98.50 205 GLY A C 1
ATOM 1547 O O . GLY A 1 205 ? -13.786 -7.761 6.861 1.00 98.50 205 GLY A O 1
ATOM 1548 N N . LYS A 1 206 ? -14.936 -9.619 6.335 1.00 98.69 206 LYS A N 1
ATOM 1549 C CA . LYS A 1 206 ? -16.264 -9.091 6.637 1.00 98.69 206 LYS A CA 1
ATOM 1550 C C . LYS A 1 206 ? -16.460 -8.887 8.138 1.00 98.69 206 LYS A C 1
ATOM 1552 O O . LYS A 1 206 ? -16.155 -9.786 8.920 1.00 98.69 206 LYS A O 1
ATOM 1557 N N . LEU A 1 207 ? -17.046 -7.750 8.515 1.00 98.56 207 LEU A N 1
ATOM 1558 C CA . LEU A 1 207 ? -17.474 -7.445 9.884 1.00 98.56 207 LEU A CA 1
ATOM 1559 C C . LEU A 1 207 ? -18.267 -8.607 10.521 1.00 98.56 207 LEU A C 1
ATOM 1561 O O . LEU A 1 207 ? -19.288 -9.035 9.979 1.00 98.56 207 LEU A O 1
ATOM 1565 N N . ASP A 1 208 ? -17.846 -9.042 11.713 1.00 98.12 208 ASP A N 1
ATOM 1566 C CA . ASP A 1 208 ? -18.583 -9.974 12.579 1.00 98.12 208 ASP A CA 1
ATOM 1567 C C . ASP A 1 208 ? -18.869 -9.312 13.935 1.00 98.12 208 ASP A C 1
ATOM 1569 O O . ASP A 1 208 ? -18.042 -9.285 14.847 1.00 98.12 208 ASP A O 1
ATOM 1573 N N . LEU A 1 209 ? -20.072 -8.753 14.056 1.00 96.19 209 LEU A N 1
ATOM 1574 C CA . LEU A 1 209 ? -20.482 -7.961 15.213 1.00 96.19 209 LEU A CA 1
ATOM 1575 C C . LEU A 1 209 ? -20.547 -8.776 16.514 1.00 96.19 209 LEU A C 1
ATOM 1577 O O . LEU A 1 209 ? -20.155 -8.288 17.574 1.00 96.19 209 LEU A O 1
ATOM 1581 N N . LEU A 1 210 ? -21.035 -10.018 16.451 1.00 96.25 210 LEU A N 1
ATOM 1582 C CA . LEU A 1 210 ? -21.195 -10.853 17.644 1.00 96.25 210 LEU A CA 1
ATOM 1583 C C . LEU A 1 210 ? -19.839 -11.298 18.182 1.00 96.25 210 LEU A C 1
ATOM 1585 O O . LEU A 1 210 ? -19.607 -11.256 19.392 1.00 96.25 210 LEU A O 1
ATOM 1589 N N . ARG A 1 211 ? -18.927 -11.692 17.291 1.00 97.62 211 ARG A N 1
ATOM 1590 C CA . ARG A 1 211 ? -17.577 -12.073 17.696 1.00 97.62 211 ARG A CA 1
ATOM 1591 C C . ARG A 1 211 ? -16.772 -10.862 18.174 1.00 97.62 211 ARG A C 1
ATOM 1593 O O . ARG A 1 211 ? -16.049 -10.992 19.160 1.00 97.62 211 ARG A O 1
ATOM 1600 N N . ALA A 1 212 ? -16.949 -9.683 17.570 1.00 97.44 212 ALA A N 1
ATOM 1601 C CA . ALA A 1 212 ? -16.355 -8.438 18.067 1.00 97.44 212 ALA A CA 1
ATOM 1602 C C . ALA A 1 212 ? -16.803 -8.127 19.506 1.00 97.44 212 ALA A C 1
ATOM 1604 O O . ALA A 1 212 ? -15.967 -7.843 20.362 1.00 97.44 212 ALA A O 1
ATOM 1605 N N . TYR A 1 213 ? -18.102 -8.265 19.801 1.00 95.75 213 TYR A N 1
ATOM 1606 C CA . TYR A 1 213 ? -18.642 -8.100 21.155 1.00 95.75 213 TYR A CA 1
ATOM 1607 C C . TYR A 1 213 ? -18.006 -9.070 22.161 1.00 95.75 213 TYR A C 1
ATOM 1609 O O . TYR A 1 213 ? -17.602 -8.661 23.249 1.00 95.75 213 TYR A O 1
ATOM 1617 N N . GLN A 1 214 ? -17.867 -10.349 21.801 1.00 95.00 214 GLN A N 1
ATOM 1618 C CA . GLN A 1 214 ? -17.241 -11.355 22.669 1.00 95.00 214 GLN A CA 1
ATOM 1619 C C . GLN A 1 214 ? -15.774 -11.025 22.981 1.00 95.00 214 GLN A C 1
ATOM 1621 O O . GLN A 1 214 ? -15.337 -11.176 24.127 1.00 95.00 214 GLN A O 1
ATOM 1626 N N . ILE A 1 215 ? -15.028 -10.552 21.976 1.00 95.44 215 ILE A N 1
ATOM 1627 C CA . ILE A 1 215 ? -13.640 -10.112 22.149 1.00 95.44 215 ILE A CA 1
ATOM 1628 C C . ILE A 1 215 ? -13.589 -8.895 23.073 1.00 95.44 215 ILE A C 1
ATOM 1630 O O . ILE A 1 215 ? -12.851 -8.934 24.051 1.00 95.44 215 ILE A O 1
ATOM 1634 N N . LEU A 1 216 ? -14.404 -7.861 22.834 1.00 94.50 216 LEU A N 1
ATOM 1635 C CA . LEU A 1 216 ? -14.432 -6.656 23.676 1.00 94.50 216 LEU A CA 1
ATOM 1636 C C . LEU A 1 216 ? -14.830 -6.953 25.125 1.00 94.50 216 LEU A C 1
ATOM 1638 O O . LEU A 1 216 ? -14.213 -6.442 26.055 1.00 94.50 216 LEU A O 1
ATOM 1642 N N . ASN A 1 217 ? -15.814 -7.826 25.345 1.00 92.44 217 ASN A N 1
ATOM 1643 C CA . ASN A 1 217 ? -16.275 -8.166 26.691 1.00 92.44 217 ASN A CA 1
ATOM 1644 C C . ASN A 1 217 ? -15.206 -8.902 27.526 1.00 92.44 217 ASN A C 1
ATOM 1646 O O . ASN A 1 217 ? -15.217 -8.844 28.755 1.00 92.44 217 ASN A O 1
ATOM 1650 N N . SER A 1 218 ? -14.273 -9.591 26.863 1.00 92.75 218 SER A N 1
ATOM 1651 C CA . SER A 1 218 ? -13.140 -10.285 27.493 1.00 92.75 218 SER A CA 1
ATOM 1652 C C . SER A 1 218 ? -11.795 -9.593 27.248 1.00 92.75 218 SER A C 1
ATOM 1654 O O . SER A 1 218 ? -10.745 -10.154 27.578 1.00 92.75 218 SER A O 1
ATOM 1656 N N . TYR A 1 219 ? -11.824 -8.375 26.700 1.00 93.81 219 TYR A N 1
ATOM 1657 C CA . TYR A 1 219 ? -10.640 -7.672 26.241 1.00 93.81 219 TYR A CA 1
ATOM 1658 C C . TYR A 1 219 ? -9.705 -7.345 27.402 1.00 93.81 219 TYR A C 1
ATOM 1660 O O . TYR A 1 219 ? -10.115 -6.915 28.486 1.00 93.81 219 TYR A O 1
ATOM 1668 N N . LYS A 1 220 ? -8.418 -7.566 27.151 1.00 92.50 220 LYS A N 1
ATOM 1669 C CA . LYS A 1 220 ? -7.327 -7.138 28.015 1.00 92.50 220 LYS A CA 1
ATOM 1670 C C . LYS A 1 220 ? -6.457 -6.193 27.197 1.00 92.50 220 LYS A C 1
ATOM 1672 O O . LYS A 1 220 ? -6.100 -6.580 26.084 1.00 92.50 220 LYS A O 1
ATOM 1677 N N . PRO A 1 221 ? -6.115 -5.009 27.732 1.00 93.94 221 PRO A N 1
ATOM 1678 C CA . PRO A 1 221 ? -5.219 -4.083 27.058 1.00 93.94 221 PRO A CA 1
ATOM 1679 C C . PRO A 1 221 ? -3.948 -4.790 26.583 1.00 93.94 221 PRO A C 1
ATOM 1681 O O . PRO A 1 221 ? -3.265 -5.443 27.374 1.00 93.94 221 PRO A O 1
ATOM 1684 N N . GLN A 1 222 ? -3.680 -4.724 25.279 1.00 95.75 222 GLN A N 1
ATOM 1685 C CA . GLN A 1 222 ? -2.565 -5.433 24.655 1.00 95.75 222 GLN A CA 1
ATOM 1686 C C . GLN A 1 222 ? -2.118 -4.767 23.352 1.00 95.75 222 GLN A C 1
ATOM 1688 O O . GLN A 1 222 ? -2.860 -4.002 22.727 1.00 95.75 222 GLN A O 1
ATOM 1693 N N . ALA A 1 223 ? -0.914 -5.119 22.911 1.00 97.56 223 ALA A N 1
ATOM 1694 C C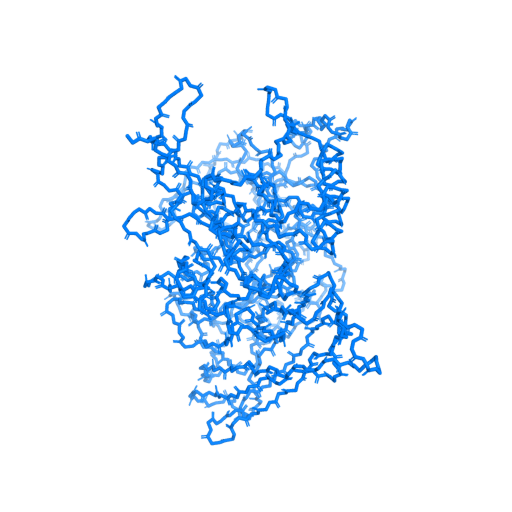A . ALA A 1 223 ? -0.474 -4.856 21.554 1.00 97.56 223 ALA A CA 1
ATOM 1695 C C . ALA A 1 223 ? -0.986 -5.944 20.592 1.00 97.56 223 ALA A C 1
ATOM 1697 O O . ALA A 1 223 ? -1.218 -7.089 20.983 1.00 97.56 223 ALA A O 1
ATOM 1698 N N . SER A 1 224 ? -1.139 -5.604 19.315 1.00 98.31 224 SER A N 1
ATOM 1699 C CA . SER A 1 224 ? -1.413 -6.562 18.237 1.00 98.31 224 SER A CA 1
ATOM 1700 C C . SER A 1 224 ? -0.803 -6.092 16.920 1.00 98.31 224 SER A C 1
ATOM 1702 O O . SER A 1 224 ? -0.396 -4.939 16.795 1.00 98.31 224 SER A O 1
ATOM 1704 N N . LEU A 1 225 ? -0.793 -6.970 15.919 1.00 98.56 225 LEU A N 1
ATOM 1705 C CA . LEU A 1 225 ? -0.186 -6.719 14.613 1.00 98.56 225 LEU A CA 1
ATOM 1706 C C . LEU A 1 225 ? -1.210 -6.884 13.487 1.00 98.56 225 LEU A C 1
ATOM 1708 O O . LEU A 1 225 ? -2.058 -7.778 13.543 1.00 98.56 225 LEU A O 1
ATOM 1712 N N . SER A 1 226 ? -1.118 -6.029 12.470 1.00 98.00 226 SER A N 1
ATOM 1713 C CA . SER A 1 226 ? -1.930 -6.080 11.254 1.00 98.00 226 SER A CA 1
ATOM 1714 C C . SER A 1 226 ? -1.030 -5.943 10.015 1.00 98.00 226 SER A C 1
ATOM 1716 O O . SER A 1 226 ? -0.485 -4.859 9.808 1.00 98.00 226 SER A O 1
ATOM 1718 N N . PRO A 1 227 ? -0.859 -6.997 9.192 1.00 98.06 227 PRO A N 1
ATOM 1719 C CA . PRO A 1 227 ? -1.401 -8.349 9.368 1.00 98.06 227 PRO A CA 1
ATOM 1720 C C . PRO A 1 227 ? -0.827 -9.064 10.605 1.00 98.06 227 PRO A C 1
ATOM 1722 O O . PRO A 1 227 ? 0.233 -8.711 11.116 1.00 98.06 227 PRO A O 1
ATOM 1725 N N . SER A 1 228 ? -1.532 -10.088 11.096 1.00 97.44 228 SER A N 1
ATOM 1726 C CA . SER A 1 228 ? -1.140 -10.842 12.300 1.00 97.44 228 SER A CA 1
ATOM 1727 C C . SER A 1 228 ? -0.111 -11.952 12.045 1.00 97.44 228 SER A C 1
ATOM 1729 O O . SER A 1 228 ? 0.374 -12.572 12.991 1.00 97.44 228 SER A O 1
ATOM 1731 N N . TYR A 1 229 ? 0.226 -12.208 10.781 1.00 98.44 229 TYR A N 1
ATOM 1732 C CA . TYR A 1 229 ? 1.282 -13.115 10.331 1.00 98.44 229 TYR A CA 1
ATOM 1733 C C . TYR A 1 229 ? 1.670 -12.782 8.883 1.00 98.44 229 TYR A C 1
ATOM 1735 O O . TYR A 1 229 ? 0.950 -12.062 8.189 1.00 98.44 229 TYR A O 1
ATOM 1743 N N . ILE A 1 230 ? 2.783 -13.351 8.421 1.00 98.56 230 ILE A N 1
ATOM 1744 C CA . ILE A 1 230 ? 3.265 -13.258 7.041 1.00 98.56 230 ILE A CA 1
ATOM 1745 C C . ILE A 1 230 ? 3.471 -14.683 6.513 1.00 98.56 230 ILE A C 1
ATOM 1747 O O . ILE A 1 230 ? 4.405 -15.368 6.924 1.00 98.56 230 ILE A O 1
ATOM 1751 N N . ASP A 1 231 ? 2.608 -15.148 5.605 1.00 98.31 231 ASP A N 1
ATOM 1752 C CA . ASP A 1 231 ? 2.769 -16.448 4.932 1.00 98.31 231 ASP A CA 1
ATOM 1753 C C . ASP A 1 231 ? 2.822 -16.261 3.413 1.00 98.31 231 ASP A C 1
ATOM 1755 O O . ASP A 1 231 ? 1.800 -16.193 2.732 1.00 98.31 231 ASP A O 1
ATOM 1759 N N . LEU A 1 232 ? 4.034 -16.236 2.857 1.00 97.75 232 LEU A N 1
ATOM 1760 C CA . LEU A 1 232 ? 4.245 -16.056 1.419 1.00 97.75 232 LEU A CA 1
ATOM 1761 C C . LEU A 1 232 ? 3.899 -17.315 0.608 1.00 97.75 232 LEU A C 1
ATOM 1763 O O . LEU A 1 232 ? 4.157 -17.381 -0.588 1.00 97.75 232 LEU A O 1
ATOM 1767 N N . THR A 1 233 ? 3.322 -18.337 1.240 1.00 97.62 233 THR A N 1
ATOM 1768 C CA . THR A 1 233 ? 2.759 -19.510 0.562 1.00 97.62 233 THR A CA 1
ATOM 1769 C C . THR A 1 233 ? 1.232 -19.454 0.451 1.00 97.62 233 THR A C 1
ATOM 1771 O O . THR A 1 233 ? 0.644 -20.294 -0.227 1.00 97.62 233 THR A O 1
ATOM 1774 N N . GLU A 1 234 ? 0.577 -18.465 1.071 1.00 97.75 234 GLU A N 1
ATOM 1775 C CA . GLU A 1 234 ? -0.882 -18.317 1.068 1.00 97.75 234 GLU A CA 1
ATOM 1776 C C . GLU A 1 234 ? -1.357 -17.358 -0.035 1.00 97.75 234 GLU A C 1
ATOM 1778 O O . GLU A 1 234 ? -1.532 -16.156 0.178 1.00 97.75 234 GLU A O 1
ATOM 1783 N N . CYS A 1 235 ? -1.621 -17.897 -1.225 1.00 96.31 235 CYS A N 1
ATOM 1784 C CA . CYS A 1 235 ? -2.285 -17.156 -2.299 1.00 96.31 235 CYS A CA 1
ATOM 1785 C C . CYS A 1 235 ? -3.793 -17.460 -2.376 1.00 96.31 235 CYS A C 1
ATOM 1787 O O . CYS A 1 235 ? -4.189 -18.609 -2.185 1.00 96.31 235 CYS A O 1
ATOM 1789 N N . PRO A 1 236 ? -4.648 -16.469 -2.703 1.00 96.44 236 PRO A N 1
ATOM 1790 C CA . PRO A 1 236 ? -4.301 -15.091 -3.060 1.00 96.44 236 PRO A CA 1
ATOM 1791 C C . PRO A 1 236 ? -4.167 -14.151 -1.853 1.00 96.44 236 PRO A C 1
ATOM 1793 O O . PRO A 1 236 ? -3.845 -12.987 -2.055 1.00 96.44 236 PRO A O 1
ATOM 1796 N N . TYR A 1 237 ? -4.418 -14.611 -0.621 1.00 98.00 237 TYR A N 1
ATOM 1797 C CA . TYR A 1 237 ? -4.554 -13.718 0.535 1.00 98.00 237 TYR A CA 1
ATOM 1798 C C . TYR A 1 237 ? -3.341 -12.792 0.742 1.00 98.00 237 TYR A C 1
ATOM 1800 O O . TYR A 1 237 ? -3.530 -11.590 0.915 1.00 98.00 237 TYR A O 1
ATOM 1808 N N . MET A 1 238 ? -2.119 -13.325 0.620 1.00 97.19 238 MET A N 1
ATOM 1809 C CA . MET A 1 238 ? -0.850 -12.594 0.763 1.00 97.19 238 MET A CA 1
ATOM 1810 C C . MET A 1 238 ? -0.287 -12.054 -0.560 1.00 97.19 238 MET A C 1
ATOM 1812 O O . MET A 1 238 ? 0.918 -11.834 -0.683 1.00 97.19 238 MET A O 1
ATOM 1816 N N . TRP A 1 239 ? -1.116 -11.856 -1.587 1.00 95.56 239 TRP A N 1
ATOM 1817 C CA . TRP A 1 239 ? -0.686 -11.128 -2.785 1.00 95.56 239 TRP A CA 1
ATOM 1818 C C . TRP A 1 239 ? -0.227 -9.700 -2.403 1.00 95.56 239 TRP A C 1
ATOM 1820 O O . TRP A 1 239 ? -0.881 -9.099 -1.553 1.00 95.56 239 TRP A O 1
ATOM 1830 N N . PRO A 1 240 ? 0.856 -9.143 -2.991 1.00 93.94 240 PRO A N 1
ATOM 1831 C CA . PRO A 1 240 ? 1.668 -9.699 -4.080 1.00 93.94 240 PRO A CA 1
ATOM 1832 C C . PRO A 1 240 ? 2.764 -10.665 -3.619 1.00 93.94 240 PRO A C 1
ATOM 1834 O O . PRO A 1 240 ? 3.303 -11.416 -4.433 1.00 93.94 240 PRO A O 1
ATOM 1837 N N . TYR A 1 241 ? 3.064 -10.699 -2.325 1.00 95.12 241 TYR A N 1
ATOM 1838 C CA . TYR A 1 241 ? 4.197 -11.418 -1.746 1.00 95.12 241 TYR A CA 1
ATOM 1839 C C . TYR A 1 241 ? 4.183 -12.925 -2.008 1.00 95.12 241 TYR A C 1
ATOM 1841 O O . TYR A 1 241 ? 5.232 -13.531 -2.191 1.00 95.12 241 TYR A O 1
ATOM 1849 N N . CYS A 1 242 ? 2.999 -13.535 -2.064 1.00 95.88 242 CYS A N 1
ATOM 1850 C CA . CYS A 1 242 ? 2.875 -14.969 -2.307 1.00 95.88 242 CYS A CA 1
ATOM 1851 C C . CYS A 1 242 ? 3.047 -15.374 -3.784 1.00 95.88 242 CYS A C 1
ATOM 1853 O O . CYS A 1 242 ? 3.153 -16.559 -4.099 1.00 95.88 242 CYS A O 1
ATOM 1855 N N . SER A 1 243 ? 3.044 -14.407 -4.712 1.00 94.81 243 SER A N 1
ATOM 1856 C CA . SER A 1 243 ? 2.986 -14.696 -6.152 1.00 94.81 243 SER A CA 1
ATOM 1857 C C . SER A 1 243 ? 4.291 -15.251 -6.731 1.00 94.81 243 SER A C 1
ATOM 1859 O O . SER A 1 243 ? 4.281 -15.781 -7.840 1.00 94.81 243 SER A O 1
ATOM 1861 N N . GLN A 1 244 ? 5.404 -15.168 -5.993 1.00 94.88 244 GLN A N 1
ATOM 1862 C CA . GLN A 1 244 ? 6.679 -15.763 -6.385 1.00 94.88 244 GLN A CA 1
ATOM 1863 C C . GLN A 1 244 ? 7.520 -16.135 -5.152 1.00 94.88 244 GLN A C 1
ATOM 1865 O O . GLN A 1 244 ? 7.510 -15.393 -4.171 1.00 94.88 244 GLN A O 1
ATOM 1870 N N . PRO A 1 245 ? 8.264 -17.257 -5.182 1.00 96.44 245 PRO A N 1
ATOM 1871 C CA . PRO A 1 245 ? 9.235 -17.586 -4.142 1.00 96.44 245 PRO A CA 1
ATOM 1872 C C . PRO A 1 245 ? 10.401 -16.592 -4.101 1.00 96.44 245 PRO A C 1
ATOM 1874 O O . PRO A 1 245 ? 10.778 -16.030 -5.130 1.00 96.44 245 PRO A O 1
ATOM 1877 N N . ILE A 1 246 ? 11.024 -16.455 -2.932 1.00 97.38 246 ILE A N 1
ATOM 1878 C CA . ILE A 1 246 ? 12.250 -15.664 -2.759 1.00 97.38 246 ILE A CA 1
ATOM 1879 C C . ILE A 1 246 ? 13.495 -16.531 -2.979 1.00 97.38 246 ILE A C 1
ATOM 1881 O O . ILE A 1 246 ? 13.431 -17.761 -2.939 1.00 97.38 246 ILE A O 1
ATOM 1885 N N . TYR A 1 247 ? 14.643 -15.904 -3.211 1.00 97.94 247 TYR A N 1
ATOM 1886 C CA . TYR A 1 247 ? 15.891 -16.603 -3.512 1.00 97.94 247 TYR A CA 1
ATOM 1887 C C . TYR A 1 247 ? 17.112 -15.751 -3.129 1.00 97.94 247 TYR A C 1
ATOM 1889 O O . TYR A 1 247 ? 16.994 -14.554 -2.861 1.00 97.94 247 TYR A O 1
ATOM 1897 N N . TYR A 1 248 ? 18.298 -16.363 -3.068 1.00 97.75 248 TYR A N 1
ATOM 1898 C CA . TYR A 1 248 ? 19.529 -15.656 -2.692 1.00 97.75 248 TYR A CA 1
ATOM 1899 C C . TYR A 1 248 ? 19.988 -14.674 -3.773 1.00 97.75 248 TYR A C 1
ATOM 1901 O O . TYR A 1 248 ? 20.057 -15.025 -4.953 1.00 97.75 248 TYR A O 1
ATOM 1909 N N . GLY A 1 249 ? 20.364 -13.465 -3.351 1.00 94.62 249 GLY A N 1
ATOM 1910 C CA . GLY A 1 249 ? 20.845 -12.398 -4.230 1.00 94.62 249 GLY A CA 1
ATOM 1911 C C . GLY A 1 249 ? 19.741 -11.565 -4.885 1.00 94.62 249 GLY A C 1
ATOM 1912 O O . GLY A 1 249 ? 20.075 -10.643 -5.626 1.00 94.62 249 GLY A O 1
ATOM 1913 N N . GLY A 1 250 ? 18.463 -11.880 -4.644 1.00 95.06 250 GLY A N 1
ATOM 1914 C CA . GLY A 1 250 ? 17.333 -11.027 -5.020 1.00 95.06 250 GLY A CA 1
ATOM 1915 C C . GLY A 1 250 ? 17.113 -9.870 -4.040 1.00 95.06 250 GLY A C 1
ATOM 1916 O O . GLY A 1 250 ? 17.619 -9.897 -2.914 1.00 95.06 250 GLY A O 1
ATOM 1917 N N . MET A 1 251 ? 16.350 -8.864 -4.465 1.00 94.44 251 MET A N 1
ATOM 1918 C CA . MET A 1 251 ? 15.905 -7.763 -3.619 1.00 94.44 251 MET A CA 1
ATOM 1919 C C . MET A 1 251 ? 15.091 -8.289 -2.431 1.00 94.44 251 MET A C 1
ATOM 1921 O O . MET A 1 251 ? 14.262 -9.194 -2.597 1.00 94.44 251 MET A O 1
ATOM 1925 N N . PRO A 1 252 ? 15.284 -7.722 -1.228 1.00 94.25 252 PRO A N 1
ATOM 1926 C CA . PRO A 1 252 ? 14.517 -8.130 -0.066 1.00 94.25 252 PRO A CA 1
ATOM 1927 C C . PRO A 1 252 ? 13.016 -7.911 -0.265 1.00 94.25 252 PRO A C 1
ATOM 1929 O O . PRO A 1 252 ? 12.577 -6.870 -0.755 1.00 94.25 252 PRO A O 1
ATOM 1932 N N . THR A 1 253 ? 12.208 -8.874 0.170 1.00 94.31 253 THR A N 1
ATOM 1933 C CA . THR A 1 253 ? 10.753 -8.692 0.202 1.00 94.31 253 THR A CA 1
ATOM 1934 C C . THR A 1 253 ? 10.382 -7.880 1.433 1.00 94.31 253 THR A C 1
ATOM 1936 O O . THR A 1 253 ? 10.623 -8.332 2.554 1.00 94.31 253 THR A O 1
ATOM 1939 N N . VAL A 1 254 ? 9.800 -6.695 1.230 1.00 94.19 254 VAL A N 1
ATOM 1940 C CA . VAL A 1 254 ? 9.391 -5.799 2.317 1.00 94.19 254 VAL A CA 1
ATOM 1941 C C . VAL A 1 254 ? 7.895 -5.928 2.588 1.00 94.19 254 VAL A C 1
ATOM 1943 O O . VAL A 1 254 ? 7.075 -5.763 1.688 1.00 94.19 254 VAL A O 1
ATOM 1946 N N . VAL A 1 255 ? 7.532 -6.193 3.842 1.00 95.88 255 VAL A N 1
ATOM 1947 C CA . VAL A 1 255 ? 6.140 -6.233 4.310 1.00 95.88 255 VAL A CA 1
ATOM 1948 C C . VAL A 1 255 ? 5.964 -5.214 5.429 1.00 95.88 255 VAL A C 1
ATOM 1950 O O . VAL A 1 255 ? 6.668 -5.274 6.439 1.00 95.88 255 VAL A O 1
ATOM 1953 N N . ASN A 1 256 ? 5.015 -4.292 5.262 1.00 96.00 256 ASN A N 1
ATOM 1954 C CA . ASN A 1 256 ? 4.692 -3.291 6.275 1.00 96.00 256 ASN A CA 1
ATOM 1955 C C . ASN A 1 256 ? 3.560 -3.759 7.189 1.00 96.00 256 ASN A C 1
ATOM 1957 O O . ASN A 1 256 ? 2.464 -4.092 6.735 1.00 96.00 256 ASN A O 1
ATOM 1961 N N . VAL A 1 257 ? 3.840 -3.763 8.490 1.00 97.69 257 VAL A N 1
ATOM 1962 C CA . VAL A 1 257 ? 2.942 -4.210 9.553 1.00 97.69 257 VAL A CA 1
ATOM 1963 C C . VAL A 1 257 ? 2.576 -3.024 10.436 1.00 97.69 257 VAL A C 1
ATOM 1965 O O . VAL A 1 257 ? 3.447 -2.312 10.936 1.00 97.69 257 VAL A O 1
ATOM 1968 N N . THR A 1 258 ? 1.283 -2.825 10.670 1.00 98.25 258 THR A N 1
ATOM 1969 C CA . THR A 1 258 ? 0.788 -1.869 11.663 1.00 98.25 258 THR A CA 1
ATOM 1970 C C . THR A 1 258 ? 0.785 -2.520 13.042 1.00 98.25 258 THR A C 1
ATOM 1972 O O . THR A 1 258 ? 0.196 -3.586 13.237 1.00 98.25 258 THR A O 1
ATOM 1975 N N . ILE A 1 259 ? 1.418 -1.860 14.007 1.00 98.50 259 ILE A N 1
ATOM 1976 C CA . ILE A 1 259 ? 1.354 -2.198 15.427 1.00 98.50 259 ILE A CA 1
ATOM 1977 C C . ILE A 1 259 ? 0.198 -1.404 16.027 1.00 98.50 259 ILE A C 1
ATOM 1979 O O . ILE A 1 259 ? 0.201 -0.182 15.950 1.00 98.50 259 ILE A O 1
ATOM 1983 N N . LEU A 1 260 ? -0.770 -2.080 16.642 1.00 98.25 260 LEU A N 1
ATOM 1984 C CA . LEU A 1 260 ? -1.840 -1.443 17.411 1.00 98.25 260 LEU A CA 1
ATOM 1985 C C . LEU A 1 260 ? -1.539 -1.601 18.900 1.00 98.25 260 LEU A C 1
ATOM 1987 O O . LEU A 1 260 ? -1.270 -2.712 19.353 1.00 98.25 260 LEU A O 1
ATOM 1991 N N . ASN A 1 261 ? -1.605 -0.509 19.650 1.00 97.31 261 ASN A N 1
ATOM 1992 C CA . ASN A 1 261 ? -1.382 -0.429 21.086 1.00 97.31 261 ASN A CA 1
ATOM 1993 C C . ASN A 1 261 ? -2.691 -0.093 21.802 1.00 97.31 261 ASN A C 1
ATOM 1995 O O . ASN A 1 261 ? -3.031 1.070 21.989 1.00 97.31 261 ASN A O 1
ATOM 1999 N N . GLY A 1 262 ? -3.419 -1.111 22.250 1.00 95.69 262 GLY A N 1
ATOM 2000 C CA . GLY A 1 262 ? -4.644 -0.906 23.017 1.00 95.69 262 GLY A CA 1
ATOM 2001 C C . GLY A 1 262 ? -4.422 -0.734 24.524 1.00 95.69 262 GLY A C 1
ATOM 2002 O O . GLY A 1 262 ? -5.394 -0.862 25.266 1.00 95.69 262 GLY A O 1
ATOM 2003 N N . MET A 1 263 ? -3.174 -0.516 24.971 1.00 94.62 263 MET A N 1
ATOM 2004 C CA . MET A 1 263 ? -2.798 -0.264 26.376 1.00 94.62 263 MET A CA 1
ATOM 2005 C C . MET A 1 263 ? -2.837 1.213 26.773 1.00 94.62 263 MET A C 1
ATOM 2007 O O . MET A 1 263 ? -3.047 1.508 27.945 1.00 94.62 263 MET A O 1
ATOM 2011 N N . GLY A 1 264 ? -2.664 2.120 25.810 1.00 92.56 264 GLY A N 1
ATOM 2012 C CA . GLY A 1 264 ? -2.709 3.557 26.048 1.00 92.56 264 GLY A CA 1
ATOM 2013 C C . GLY A 1 264 ? -2.409 4.375 24.794 1.00 92.56 264 GLY A C 1
ATOM 2014 O O . GLY A 1 264 ? -1.885 3.849 23.808 1.00 92.56 264 GLY A O 1
ATOM 2015 N N . VAL A 1 265 ? -2.720 5.675 24.845 1.00 94.88 265 VAL A N 1
ATOM 2016 C CA . VAL A 1 265 ? -2.539 6.616 23.717 1.00 94.88 265 VAL A CA 1
ATOM 2017 C C . VAL A 1 265 ? -1.102 6.617 23.191 1.00 94.88 265 VAL A C 1
ATOM 2019 O O . VAL A 1 265 ? -0.873 6.749 21.991 1.00 94.88 265 VAL A O 1
ATOM 2022 N N . THR A 1 266 ? -0.122 6.477 24.084 1.00 95.88 266 THR A N 1
ATOM 2023 C CA . THR A 1 266 ? 1.301 6.423 23.742 1.00 95.88 266 THR A CA 1
ATOM 2024 C C . THR A 1 266 ? 1.885 5.064 24.085 1.00 95.88 266 THR A C 1
ATOM 2026 O O . THR A 1 266 ? 1.546 4.443 25.093 1.00 95.88 266 THR A O 1
ATOM 2029 N N . GLY A 1 267 ? 2.815 4.600 23.264 1.00 95.75 267 GLY A N 1
ATOM 2030 C CA . GLY A 1 267 ? 3.611 3.415 23.551 1.00 95.75 267 GLY A CA 1
ATOM 2031 C C . GLY A 1 267 ? 5.036 3.573 23.050 1.00 95.75 267 GLY A C 1
ATOM 2032 O O . GLY A 1 267 ? 5.363 4.519 22.336 1.00 95.75 267 GLY A O 1
ATOM 2033 N N . ARG A 1 268 ? 5.897 2.630 23.410 1.00 96.69 268 ARG A N 1
ATOM 2034 C CA . ARG A 1 268 ? 7.227 2.497 22.818 1.00 96.69 268 ARG A CA 1
ATOM 2035 C C . ARG A 1 268 ? 7.587 1.040 22.618 1.00 96.69 268 ARG A C 1
ATOM 2037 O O . ARG A 1 268 ? 7.154 0.172 23.378 1.00 96.69 268 ARG A O 1
ATOM 2044 N N . ILE A 1 269 ? 8.416 0.790 21.619 1.00 96.75 269 ILE A N 1
ATOM 2045 C CA . ILE A 1 269 ? 9.054 -0.510 21.441 1.00 96.75 269 ILE A CA 1
ATOM 2046 C C . ILE A 1 269 ? 10.238 -0.572 22.415 1.00 96.75 269 ILE A C 1
ATOM 2048 O O . ILE A 1 269 ? 11.106 0.298 22.380 1.00 96.75 269 ILE A O 1
ATOM 2052 N N . VAL A 1 270 ? 10.223 -1.543 23.337 1.00 94.00 270 VAL A N 1
ATOM 2053 C CA . VAL A 1 270 ? 11.180 -1.618 24.463 1.00 94.00 270 VAL A CA 1
ATOM 2054 C C . VAL A 1 270 ? 12.581 -1.964 23.975 1.00 94.00 270 VAL A C 1
ATOM 2056 O O . VAL A 1 270 ? 13.526 -1.224 24.228 1.00 94.00 270 VAL A O 1
ATOM 2059 N N . ASP A 1 271 ? 12.677 -3.069 23.245 1.00 93.50 271 ASP A N 1
ATOM 2060 C CA . ASP A 1 271 ? 13.903 -3.576 22.646 1.00 93.50 271 ASP A CA 1
ATOM 2061 C C . ASP A 1 271 ? 13.714 -3.683 21.137 1.00 93.50 271 ASP A C 1
ATOM 2063 O O . ASP A 1 271 ? 12.588 -3.805 20.644 1.00 93.50 271 ASP A O 1
ATOM 2067 N N . LYS A 1 272 ? 14.824 -3.674 20.396 1.00 95.25 272 LYS A N 1
ATOM 2068 C CA . LYS A 1 272 ? 14.799 -3.905 18.950 1.00 95.25 272 LYS A CA 1
ATOM 2069 C C . LYS A 1 272 ? 14.006 -5.192 18.641 1.00 95.25 272 LYS A C 1
ATOM 2071 O O . LYS A 1 272 ? 14.259 -6.201 19.301 1.00 95.25 272 LYS A O 1
ATOM 2076 N N . PRO A 1 273 ? 13.101 -5.185 17.639 1.00 96.81 273 PRO A N 1
ATOM 2077 C CA . PRO A 1 273 ? 12.448 -6.396 17.164 1.00 96.81 273 PRO A CA 1
ATOM 2078 C C . PRO A 1 273 ? 13.466 -7.495 16.875 1.00 96.81 273 PRO A C 1
ATOM 2080 O O . PRO A 1 273 ? 14.535 -7.235 16.313 1.00 96.81 273 PRO A O 1
ATOM 2083 N N . ASP A 1 274 ? 13.121 -8.712 17.272 1.00 96.75 274 ASP A N 1
ATOM 2084 C CA . ASP A 1 274 ? 14.058 -9.826 17.290 1.00 96.75 274 ASP A CA 1
ATOM 2085 C C . ASP A 1 274 ? 13.560 -10.989 16.429 1.00 96.75 274 ASP A C 1
ATOM 2087 O O . ASP A 1 274 ? 12.416 -11.433 16.557 1.00 96.75 274 ASP A O 1
ATOM 2091 N N . TRP A 1 275 ? 14.421 -11.466 15.528 1.00 98.06 275 TRP A N 1
ATOM 2092 C CA . TRP A 1 275 ? 14.131 -12.594 14.648 1.00 98.06 275 TRP A CA 1
ATOM 2093 C C . TRP A 1 275 ? 14.477 -13.906 15.345 1.00 98.06 275 TRP A C 1
ATOM 2095 O O . TRP A 1 275 ? 15.632 -14.176 15.663 1.00 98.06 275 TRP A O 1
ATOM 2105 N N . GLN A 1 276 ? 13.469 -14.753 15.521 1.00 98.06 276 GLN A N 1
ATOM 2106 C CA . GLN A 1 276 ? 13.570 -16.050 16.174 1.00 98.06 276 GLN A CA 1
ATOM 2107 C C . GLN A 1 276 ? 13.328 -17.166 15.142 1.00 98.06 276 GLN A C 1
ATOM 2109 O O . GLN A 1 276 ? 12.173 -17.574 14.928 1.00 98.06 276 GLN A O 1
ATOM 2114 N N . PRO A 1 277 ? 14.392 -17.655 14.470 1.00 97.75 277 PRO A N 1
ATOM 2115 C CA . PRO A 1 277 ? 14.279 -18.694 13.456 1.00 97.75 277 PRO A CA 1
ATOM 2116 C C . PRO A 1 277 ? 13.895 -20.036 14.080 1.00 97.75 277 PRO A C 1
ATOM 2118 O O . PRO A 1 277 ? 14.478 -20.474 15.075 1.00 97.75 277 PRO A O 1
ATOM 2121 N N . TYR A 1 278 ? 12.960 -20.751 13.457 1.00 98.00 278 TYR A N 1
ATOM 2122 C CA . TYR A 1 278 ? 12.676 -22.128 13.842 1.00 98.00 278 TYR A CA 1
ATOM 2123 C C . TYR A 1 278 ? 13.662 -23.067 13.143 1.00 98.00 278 TYR A C 1
ATOM 2125 O O . TYR A 1 278 ? 13.466 -23.434 11.986 1.00 98.00 278 TYR A O 1
ATOM 2133 N N . LEU A 1 279 ? 14.734 -23.456 13.842 1.00 96.56 279 LEU A N 1
ATOM 2134 C CA . LEU A 1 279 ? 15.794 -24.311 13.282 1.00 96.56 279 LEU A CA 1
ATOM 2135 C C . LEU A 1 279 ? 15.265 -25.623 12.663 1.00 96.56 279 LEU A C 1
ATOM 2137 O O . LEU A 1 279 ? 15.681 -25.950 11.554 1.00 96.56 279 LEU A O 1
ATOM 2141 N N . PRO A 1 280 ? 14.303 -26.354 13.272 1.00 96.81 280 PRO A N 1
ATOM 2142 C CA . PRO A 1 280 ? 13.752 -27.562 12.650 1.00 96.81 280 PRO A CA 1
ATOM 2143 C C . PRO A 1 280 ? 12.932 -27.292 11.377 1.00 96.81 280 PRO A C 1
ATOM 2145 O O . PRO A 1 280 ? 12.674 -28.212 10.606 1.00 96.81 280 PRO A O 1
ATOM 2148 N N . GLN A 1 281 ? 12.506 -26.046 11.159 1.00 97.50 281 GLN A N 1
ATOM 2149 C CA . GLN A 1 281 ? 11.765 -25.585 9.984 1.00 97.50 281 GLN A CA 1
ATOM 2150 C C . GLN A 1 281 ? 12.616 -24.643 9.117 1.00 97.50 281 GLN A C 1
ATOM 2152 O O . GLN A 1 281 ? 12.073 -23.809 8.393 1.00 97.50 281 GLN A O 1
ATOM 2157 N N . ASN A 1 282 ? 13.945 -24.783 9.176 1.00 98.00 282 ASN A N 1
ATOM 2158 C CA . ASN A 1 282 ? 14.905 -24.072 8.330 1.00 98.00 282 ASN A CA 1
ATOM 2159 C C . ASN A 1 282 ? 14.823 -22.539 8.432 1.00 98.00 282 ASN A C 1
ATOM 2161 O O . ASN A 1 282 ? 15.128 -21.835 7.471 1.00 98.00 282 ASN A O 1
ATOM 2165 N N . GLY A 1 283 ? 14.369 -21.993 9.564 1.00 96.75 283 GLY A N 1
ATOM 2166 C CA . GLY A 1 283 ? 14.239 -20.543 9.752 1.00 96.75 283 GLY A CA 1
ATOM 2167 C C . GLY A 1 283 ? 15.553 -19.783 9.615 1.00 96.75 283 GLY A C 1
ATOM 2168 O O . GLY A 1 283 ? 15.570 -18.611 9.263 1.00 96.75 283 GLY A O 1
ATOM 2169 N N . ASP A 1 284 ? 16.665 -20.465 9.851 1.00 97.38 284 ASP A N 1
ATOM 2170 C CA . ASP A 1 284 ? 18.009 -19.946 9.681 1.00 97.38 284 ASP A CA 1
ATOM 2171 C C . ASP A 1 284 ? 18.420 -19.816 8.204 1.00 97.38 284 ASP A C 1
ATOM 2173 O O . ASP A 1 284 ? 19.488 -19.271 7.940 1.00 97.38 284 ASP A O 1
ATOM 2177 N N . ASN A 1 285 ? 17.612 -20.288 7.243 1.00 98.06 285 ASN A N 1
ATOM 2178 C CA . ASN A 1 285 ? 17.820 -20.058 5.807 1.00 98.06 285 ASN A CA 1
ATOM 2179 C C . ASN A 1 285 ? 17.421 -18.649 5.353 1.00 98.06 285 ASN A C 1
ATOM 2181 O O . ASN A 1 285 ? 17.777 -18.268 4.233 1.00 98.06 285 ASN A O 1
ATOM 2185 N N . ILE A 1 286 ? 16.742 -17.873 6.200 1.00 98.19 286 ILE A N 1
ATOM 2186 C CA . ILE A 1 286 ? 16.404 -16.475 5.935 1.00 98.19 286 ILE A CA 1
ATOM 2187 C C . ILE A 1 286 ? 16.996 -15.527 6.969 1.00 98.19 286 ILE A C 1
ATOM 2189 O O . ILE A 1 286 ? 17.180 -15.864 8.138 1.00 98.19 286 ILE A O 1
ATOM 2193 N N . GLU A 1 287 ? 17.254 -14.316 6.502 1.00 97.75 287 GLU A N 1
ATOM 2194 C CA . GLU A 1 287 ? 17.599 -13.155 7.304 1.00 97.75 287 GLU A CA 1
ATOM 2195 C C . GLU A 1 287 ? 16.426 -12.182 7.288 1.00 97.75 287 GLU A C 1
ATOM 2197 O O . GLU A 1 287 ? 15.766 -11.986 6.262 1.00 97.75 287 GLU A O 1
ATOM 2202 N N . VAL A 1 288 ? 16.166 -11.582 8.446 1.00 98.19 288 VAL A N 1
ATOM 2203 C CA . VAL A 1 288 ? 15.078 -10.629 8.630 1.00 98.19 288 VAL A CA 1
ATOM 2204 C C . VAL A 1 288 ? 15.651 -9.348 9.222 1.00 98.19 288 VAL A C 1
ATOM 2206 O O . VAL A 1 288 ? 16.285 -9.370 10.278 1.00 98.19 288 VAL A O 1
ATOM 2209 N N . ALA A 1 289 ? 15.438 -8.237 8.525 1.00 97.31 289 ALA A N 1
ATOM 2210 C CA . ALA A 1 289 ? 15.812 -6.898 8.957 1.00 97.31 289 ALA A CA 1
ATOM 2211 C C . ALA A 1 289 ? 14.564 -6.048 9.228 1.00 97.31 289 ALA A C 1
ATOM 2213 O O . ALA A 1 289 ? 13.476 -6.336 8.725 1.00 97.31 289 ALA A O 1
ATOM 2214 N N . PHE A 1 290 ? 14.728 -4.997 10.032 1.00 96.50 290 PHE A N 1
ATOM 2215 C CA . PHE A 1 290 ? 13.616 -4.216 10.572 1.00 96.50 290 PHE A CA 1
ATOM 2216 C C . PHE A 1 290 ? 13.853 -2.716 10.420 1.00 96.50 290 PHE A C 1
ATOM 2218 O O . PHE A 1 290 ? 14.945 -2.233 10.721 1.00 96.50 290 PHE A O 1
ATOM 2225 N N . SER A 1 291 ? 12.798 -1.992 10.060 1.00 95.38 291 SER A N 1
ATOM 2226 C CA . SER A 1 291 ? 12.638 -0.558 10.320 1.00 95.38 291 SER A CA 1
ATOM 2227 C C . SER A 1 291 ? 11.328 -0.366 11.079 1.00 95.38 291 SER A C 1
ATOM 2229 O O . SER A 1 291 ? 10.349 -1.045 10.782 1.00 95.38 291 SER A O 1
ATOM 2231 N N . TYR A 1 292 ? 11.300 0.473 12.110 1.00 96.44 292 TYR A N 1
ATOM 2232 C CA . TYR A 1 292 ? 10.142 0.561 13.001 1.00 96.44 292 TYR A CA 1
ATOM 2233 C C . TYR A 1 292 ? 10.054 1.902 13.720 1.00 96.44 292 TYR A C 1
ATOM 2235 O O . TYR A 1 292 ? 11.056 2.582 13.945 1.00 96.44 292 TYR A O 1
ATOM 2243 N N . SER A 1 293 ? 8.843 2.247 14.148 1.00 95.25 293 SER A N 1
ATOM 2244 C CA . SER A 1 293 ? 8.589 3.404 15.004 1.00 95.25 293 SER A CA 1
ATOM 2245 C C . SER A 1 293 ? 9.081 3.152 16.433 1.00 95.25 293 SER A C 1
ATOM 2247 O O . SER A 1 293 ? 8.640 2.204 17.085 1.00 95.25 293 SER A O 1
ATOM 2249 N N . SER A 1 294 ? 9.960 4.014 16.951 1.00 94.06 294 SER A N 1
ATOM 2250 C CA . SER A 1 294 ? 10.409 3.952 18.352 1.00 94.06 294 SER A CA 1
ATOM 2251 C C . SER A 1 294 ? 9.283 4.290 19.335 1.00 94.06 294 SER A C 1
ATOM 2253 O O . SER A 1 294 ? 9.175 3.671 20.395 1.00 94.06 294 SER A O 1
ATOM 2255 N N . VAL A 1 295 ? 8.426 5.236 18.950 1.00 96.31 295 VAL A N 1
ATOM 2256 C CA . VAL A 1 295 ? 7.239 5.687 19.679 1.00 96.31 295 VAL A CA 1
ATOM 2257 C C . VAL A 1 295 ? 5.995 5.308 18.882 1.00 96.31 295 VAL A C 1
ATOM 2259 O O . VAL A 1 295 ? 5.954 5.510 17.672 1.00 96.31 295 VAL A O 1
ATOM 2262 N N . LEU A 1 296 ? 4.991 4.768 19.567 1.00 97.06 296 LEU A N 1
ATOM 2263 C CA . LEU A 1 296 ? 3.657 4.527 19.026 1.00 97.06 296 LEU A CA 1
ATOM 2264 C C . LEU A 1 296 ? 2.771 5.699 19.443 1.00 97.06 296 LEU A C 1
ATOM 2266 O O . LEU A 1 296 ? 2.557 5.895 20.645 1.00 97.06 296 LEU A O 1
ATOM 2270 N N . TRP A 1 297 ? 2.309 6.493 18.481 1.00 96.31 297 TRP A N 1
ATOM 2271 C CA . TRP A 1 297 ? 1.433 7.629 18.739 1.00 96.31 297 TRP A CA 1
ATOM 2272 C C . TRP A 1 297 ? 0.637 8.042 17.487 1.00 96.31 297 TRP A C 1
ATOM 2274 O O . TRP A 1 297 ? 1.238 8.139 16.416 1.00 96.31 297 TRP A O 1
ATOM 2284 N N . PRO A 1 298 ? -0.657 8.377 17.654 1.00 95.69 298 PRO A N 1
ATOM 2285 C CA . PRO A 1 298 ? -1.507 7.962 18.774 1.00 95.69 298 PRO A CA 1
ATOM 2286 C C . PRO A 1 298 ? -1.881 6.487 18.583 1.00 95.69 298 PRO A C 1
ATOM 2288 O O . PRO A 1 298 ? -2.148 6.095 17.472 1.00 95.69 298 PRO A O 1
ATOM 2291 N N . TRP A 1 299 ? -1.907 5.646 19.616 1.00 97.06 299 TRP A N 1
ATOM 2292 C CA . TRP A 1 299 ? -2.392 4.248 19.564 1.00 97.06 299 TRP A CA 1
ATOM 2293 C C . TRP A 1 299 ? -1.693 3.257 18.622 1.00 97.06 299 TRP A C 1
ATOM 2295 O O . TRP A 1 299 ? -1.880 2.054 18.796 1.00 97.06 299 TRP A O 1
ATOM 2305 N N . SER A 1 300 ? -0.898 3.683 17.647 1.00 97.50 300 SER A N 1
ATOM 2306 C CA . SER A 1 300 ? -0.274 2.789 16.678 1.00 97.50 300 SER A CA 1
ATOM 2307 C C . SER A 1 300 ? 1.123 3.228 16.265 1.00 97.50 300 SER A C 1
ATOM 2309 O O . SER A 1 300 ? 1.620 4.295 16.617 1.00 97.50 300 SER A O 1
ATOM 2311 N N . GLY A 1 301 ? 1.785 2.344 15.531 1.00 97.00 301 GLY A N 1
ATOM 2312 C CA . GLY A 1 301 ? 3.029 2.621 14.836 1.00 97.00 301 GLY A CA 1
ATOM 2313 C C . GLY A 1 301 ? 3.287 1.558 13.780 1.00 97.00 301 GLY A C 1
ATOM 2314 O O . GLY A 1 301 ? 2.422 0.725 13.494 1.00 97.00 301 GLY A O 1
ATOM 2315 N N . TYR A 1 302 ? 4.477 1.571 13.195 1.00 95.94 302 TYR A N 1
ATOM 2316 C CA . TYR A 1 302 ? 4.811 0.691 12.080 1.00 95.94 302 TYR A CA 1
ATOM 2317 C C . TYR A 1 302 ? 5.997 -0.218 12.397 1.00 95.94 302 TYR A C 1
ATOM 2319 O O . TYR A 1 302 ? 6.899 0.127 13.164 1.00 95.94 302 TYR A O 1
ATOM 2327 N N . LEU A 1 303 ? 5.993 -1.375 11.744 1.00 96.81 303 LEU A N 1
ATOM 2328 C CA . LEU A 1 303 ? 7.117 -2.285 11.615 1.00 96.81 303 LEU A CA 1
ATOM 2329 C C . LEU A 1 303 ? 7.222 -2.720 10.150 1.00 96.81 303 LEU A C 1
ATOM 2331 O O . LEU A 1 303 ? 6.407 -3.500 9.663 1.00 96.81 303 LEU A O 1
ATOM 2335 N N . ALA A 1 304 ? 8.245 -2.230 9.465 1.00 95.69 304 ALA A N 1
ATOM 2336 C CA . ALA A 1 304 ? 8.653 -2.700 8.153 1.00 95.69 304 ALA A CA 1
ATOM 2337 C C . ALA A 1 304 ? 9.615 -3.879 8.317 1.00 95.69 304 ALA A C 1
ATOM 2339 O O . ALA A 1 304 ? 10.639 -3.774 9.002 1.00 95.69 304 ALA A O 1
ATOM 2340 N N . ILE A 1 305 ? 9.291 -5.000 7.681 1.00 96.50 305 ILE A N 1
ATOM 2341 C CA . ILE A 1 305 ? 10.066 -6.238 7.749 1.00 96.50 305 ILE A CA 1
ATOM 2342 C C . ILE A 1 305 ? 10.641 -6.519 6.376 1.00 96.50 305 ILE A C 1
ATOM 2344 O O . ILE A 1 305 ? 9.893 -6.662 5.417 1.00 96.50 305 ILE A O 1
ATOM 2348 N N . SER A 1 306 ? 11.960 -6.630 6.301 1.00 96.12 306 SER A N 1
ATOM 2349 C CA . SER A 1 306 ? 12.699 -6.960 5.089 1.00 96.12 306 SER A CA 1
ATOM 2350 C C . SER A 1 306 ? 13.208 -8.395 5.189 1.00 96.12 306 SER A C 1
ATOM 2352 O O . SER A 1 306 ? 13.961 -8.721 6.106 1.00 96.12 306 SER A O 1
ATOM 2354 N N . ILE A 1 307 ? 12.757 -9.265 4.284 1.00 97.75 307 ILE A N 1
ATOM 2355 C CA . ILE A 1 307 ? 13.064 -10.699 4.293 1.00 97.75 307 ILE A CA 1
ATOM 2356 C C . ILE A 1 307 ? 13.993 -11.022 3.124 1.00 97.75 307 ILE A C 1
ATOM 2358 O O . ILE A 1 307 ? 13.661 -10.755 1.969 1.00 97.75 307 ILE A O 1
ATOM 2362 N N . SER A 1 308 ? 15.140 -11.628 3.428 1.00 97.56 308 SER A N 1
ATOM 2363 C CA . SER A 1 308 ? 16.149 -12.049 2.449 1.00 97.56 308 SER A CA 1
ATOM 2364 C C . SER A 1 308 ? 16.567 -13.497 2.673 1.00 97.56 308 SER A C 1
ATOM 2366 O O . SER A 1 308 ? 16.462 -14.033 3.775 1.00 97.56 308 SER A O 1
ATOM 2368 N N . VAL A 1 309 ? 17.066 -14.148 1.626 1.00 98.31 309 VAL A N 1
ATOM 2369 C CA . VAL A 1 309 ? 17.601 -15.511 1.720 1.00 98.31 309 VAL A CA 1
ATOM 2370 C C . VAL A 1 309 ? 19.082 -15.454 2.082 1.00 98.31 309 VAL A C 1
ATOM 2372 O O . VAL A 1 309 ? 19.836 -14.663 1.523 1.00 98.31 309 VAL A O 1
ATOM 2375 N N . THR A 1 310 ? 19.510 -16.314 3.001 1.00 97.88 310 THR A N 1
ATOM 2376 C CA . THR A 1 310 ? 20.919 -16.434 3.403 1.00 97.88 310 THR A CA 1
ATOM 2377 C C . THR A 1 310 ? 21.769 -17.100 2.323 1.00 97.88 310 THR A C 1
ATOM 2379 O O . THR A 1 310 ? 21.297 -17.934 1.548 1.00 97.88 310 THR A O 1
ATOM 2382 N N . LYS A 1 311 ? 23.080 -16.830 2.325 1.00 96.75 311 LYS A N 1
ATOM 2383 C CA . LYS A 1 311 ? 24.025 -17.428 1.363 1.00 96.75 311 LYS A CA 1
ATOM 2384 C C . LYS A 1 311 ? 24.034 -18.961 1.367 1.00 96.75 311 LYS A C 1
ATOM 2386 O O . LYS A 1 311 ? 24.213 -19.571 0.317 1.00 96.75 311 LYS A O 1
ATOM 2391 N N . LYS A 1 312 ? 23.828 -19.608 2.521 1.00 96.06 312 LYS A N 1
ATOM 2392 C CA . LYS A 1 312 ? 23.803 -21.083 2.605 1.00 96.06 312 LYS A CA 1
ATOM 2393 C C . LYS A 1 312 ? 22.610 -21.707 1.876 1.00 96.06 312 LYS A C 1
ATOM 2395 O O . LYS A 1 312 ? 22.686 -22.863 1.478 1.00 96.06 312 LYS A O 1
ATOM 2400 N N . ALA A 1 313 ? 21.536 -20.942 1.685 1.00 97.06 313 ALA A N 1
ATOM 2401 C CA . ALA A 1 313 ? 20.329 -21.383 1.004 1.00 97.06 313 ALA A CA 1
ATOM 2402 C C . ALA A 1 313 ? 20.316 -21.003 -0.489 1.00 97.06 313 ALA A C 1
ATOM 2404 O O . ALA A 1 313 ? 19.292 -21.154 -1.146 1.00 97.06 313 ALA A O 1
ATOM 2405 N N . ALA A 1 314 ? 21.444 -20.551 -1.055 1.00 96.25 314 ALA A N 1
ATOM 2406 C CA . ALA A 1 314 ? 21.513 -20.081 -2.441 1.00 96.25 314 ALA A CA 1
ATOM 2407 C C . ALA A 1 314 ? 21.135 -21.132 -3.497 1.00 96.25 314 ALA A C 1
ATOM 2409 O O . ALA A 1 314 ? 20.579 -20.799 -4.542 1.00 96.25 314 ALA A O 1
ATOM 2410 N N . SER A 1 315 ? 21.420 -22.404 -3.221 1.00 96.56 315 SER A N 1
ATOM 2411 C CA . SER A 1 315 ? 21.053 -23.540 -4.079 1.00 96.56 315 SER A CA 1
ATOM 2412 C C . SER A 1 315 ? 20.009 -24.448 -3.426 1.00 96.56 315 SER A C 1
ATOM 2414 O O . SER A 1 315 ? 19.847 -25.594 -3.835 1.00 96.56 315 SER A O 1
ATOM 2416 N N . TRP A 1 316 ? 19.344 -23.962 -2.378 1.00 97.69 316 TRP A N 1
ATOM 2417 C CA . TRP A 1 316 ? 18.375 -24.730 -1.609 1.00 97.69 316 TRP A CA 1
ATOM 2418 C C . TRP A 1 316 ? 16.947 -24.435 -2.067 1.00 97.69 316 TRP A C 1
ATOM 2420 O O . TRP A 1 316 ? 16.626 -23.320 -2.472 1.00 97.69 316 TRP A O 1
ATOM 2430 N N . GLU A 1 317 ? 16.078 -25.436 -1.958 1.00 98.12 317 GLU A N 1
ATOM 2431 C CA . GLU A 1 317 ? 14.648 -25.309 -2.214 1.00 98.12 317 GLU A CA 1
ATOM 2432 C C . GLU A 1 317 ? 13.860 -25.820 -1.009 1.00 98.12 317 GLU A C 1
ATOM 2434 O O . GLU A 1 317 ? 14.140 -26.899 -0.483 1.00 98.12 317 GLU A O 1
ATOM 2439 N N . GLY A 1 318 ? 12.847 -25.066 -0.589 1.00 98.00 318 GLY A N 1
ATOM 2440 C CA . GLY A 1 318 ? 11.946 -25.502 0.469 1.00 98.00 318 GLY A CA 1
ATOM 2441 C C . GLY A 1 318 ? 11.230 -24.357 1.168 1.00 98.00 318 GLY A C 1
ATOM 2442 O O . GLY A 1 318 ? 11.116 -23.250 0.645 1.00 98.00 318 GLY A O 1
ATOM 2443 N N . ILE A 1 319 ? 10.714 -24.640 2.363 1.00 98.50 319 ILE A N 1
ATOM 2444 C CA . ILE A 1 319 ? 10.000 -23.670 3.198 1.00 98.50 319 ILE A CA 1
ATOM 2445 C C . ILE A 1 319 ? 10.836 -23.356 4.440 1.00 98.50 319 ILE A C 1
ATOM 2447 O O . ILE A 1 319 ? 11.280 -24.274 5.134 1.00 98.50 319 ILE A O 1
ATOM 2451 N N . ALA A 1 320 ? 11.011 -22.065 4.715 1.00 98.44 320 ALA A N 1
ATOM 2452 C CA . ALA A 1 320 ? 11.647 -21.549 5.922 1.00 98.44 320 ALA A CA 1
ATOM 2453 C C . ALA A 1 320 ? 10.607 -20.863 6.817 1.00 98.44 320 ALA A C 1
ATOM 2455 O O . ALA A 1 320 ? 9.696 -20.194 6.315 1.00 98.44 320 ALA A O 1
ATOM 2456 N N . GLN A 1 321 ? 10.723 -21.051 8.135 1.00 98.56 321 GLN A N 1
ATOM 2457 C CA . GLN A 1 321 ? 9.780 -20.498 9.110 1.00 98.56 321 GLN A CA 1
ATOM 2458 C C . GLN A 1 321 ? 10.465 -19.953 10.360 1.00 98.56 321 GLN A C 1
ATOM 2460 O O . GLN A 1 321 ? 11.492 -20.453 10.811 1.00 98.56 321 GLN A O 1
ATOM 2465 N N . GLY A 1 322 ? 9.833 -18.969 10.976 1.00 98.50 322 GLY A N 1
ATOM 2466 C CA . GLY A 1 322 ? 10.223 -18.435 12.271 1.00 98.50 322 GLY A CA 1
ATOM 2467 C C . GLY A 1 322 ? 9.211 -17.405 12.729 1.00 98.50 322 GLY A C 1
ATOM 2468 O O . GLY A 1 322 ? 8.080 -17.366 12.239 1.00 98.50 322 GLY A O 1
ATOM 2469 N N . HIS A 1 323 ? 9.610 -16.556 13.663 1.00 98.62 323 HIS A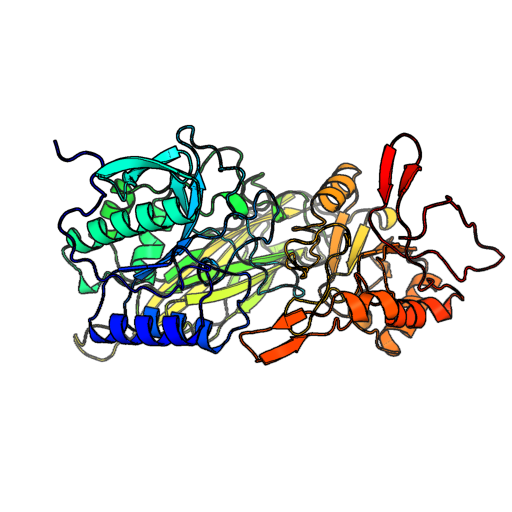 N 1
ATOM 2470 C CA . HIS A 1 323 ? 8.775 -15.436 14.068 1.00 98.62 323 HIS A CA 1
ATOM 2471 C C . HIS A 1 323 ? 9.598 -14.235 14.498 1.00 98.62 323 HIS A C 1
ATOM 2473 O O . HIS A 1 323 ? 10.740 -14.371 14.928 1.00 98.62 323 HIS A O 1
ATOM 2479 N N . VAL A 1 324 ? 8.984 -13.062 14.409 1.00 98.56 324 VAL A N 1
ATOM 2480 C CA . VAL A 1 324 ? 9.512 -11.832 14.995 1.00 98.56 324 VAL A CA 1
ATOM 2481 C C . VAL A 1 324 ? 8.855 -11.623 16.353 1.00 98.56 324 VAL A C 1
ATOM 2483 O O . VAL A 1 324 ? 7.632 -11.730 16.480 1.00 98.56 324 VAL A O 1
ATOM 2486 N N . MET A 1 325 ? 9.668 -11.347 17.365 1.00 97.94 325 MET A N 1
ATOM 2487 C CA . MET A 1 325 ? 9.243 -10.974 18.710 1.00 97.94 325 MET A CA 1
ATOM 2488 C C . MET A 1 325 ? 9.308 -9.456 18.863 1.00 97.94 325 MET A C 1
ATOM 2490 O O . MET A 1 325 ? 10.322 -8.842 18.531 1.00 97.94 325 MET A O 1
ATOM 2494 N N . ILE A 1 326 ? 8.238 -8.851 19.378 1.00 97.50 326 ILE A N 1
ATOM 2495 C CA . ILE A 1 326 ? 8.175 -7.408 19.644 1.00 97.50 326 ILE A CA 1
ATOM 2496 C C . ILE A 1 326 ? 7.545 -7.211 21.014 1.00 97.50 326 ILE A C 1
ATOM 2498 O O . ILE A 1 326 ? 6.498 -7.792 21.297 1.00 97.50 326 ILE A O 1
ATOM 2502 N N . THR A 1 327 ? 8.150 -6.363 21.840 1.00 97.56 327 THR A N 1
ATOM 2503 C CA . THR A 1 327 ? 7.584 -5.964 23.130 1.00 97.56 327 THR A CA 1
ATOM 2504 C C . THR A 1 327 ? 7.254 -4.482 23.099 1.00 97.56 327 THR A C 1
ATOM 2506 O O . THR A 1 327 ? 8.135 -3.642 22.912 1.00 97.56 327 THR A O 1
ATOM 2509 N N . VAL A 1 328 ? 5.978 -4.170 23.299 1.00 97.44 328 VAL A N 1
ATOM 2510 C CA . VAL A 1 328 ? 5.472 -2.805 23.440 1.00 97.44 328 VAL A CA 1
ATOM 2511 C C . VAL A 1 328 ? 5.272 -2.519 24.920 1.00 97.44 328 VAL A C 1
ATOM 2513 O O . VAL A 1 328 ? 4.679 -3.332 25.628 1.00 97.44 328 VAL A O 1
ATOM 2516 N N . ALA A 1 329 ? 5.745 -1.365 25.378 1.00 96.44 329 ALA A N 1
ATOM 2517 C CA . ALA A 1 329 ? 5.428 -0.813 26.688 1.00 96.44 329 ALA A CA 1
ATOM 2518 C C . ALA A 1 329 ? 4.566 0.439 26.531 1.00 96.44 329 ALA A C 1
ATOM 2520 O O . ALA A 1 329 ? 4.785 1.237 25.619 1.00 96.44 329 ALA A O 1
ATOM 2521 N N . SER A 1 330 ? 3.605 0.623 27.427 1.00 94.62 330 SER A N 1
ATOM 2522 C CA . SER A 1 330 ? 2.715 1.781 27.450 1.00 94.62 330 SER A CA 1
ATOM 2523 C C . SER A 1 330 ? 2.448 2.202 28.900 1.00 94.62 330 SER A C 1
ATOM 2525 O O . SER A 1 330 ? 2.391 1.337 29.784 1.00 94.62 330 SER A O 1
ATOM 2527 N N . PRO A 1 331 ? 2.319 3.508 29.193 1.00 88.25 331 PRO A N 1
ATOM 2528 C CA . PRO A 1 331 ? 1.901 3.963 30.514 1.00 88.25 331 PRO A CA 1
ATOM 2529 C C . PRO A 1 331 ? 0.517 3.401 30.863 1.00 88.25 331 PRO A C 1
ATOM 2531 O O . PRO A 1 331 ? -0.372 3.385 30.018 1.00 88.25 331 PRO A O 1
ATOM 2534 N N . ALA A 1 332 ? 0.308 2.957 32.103 1.00 70.88 332 ALA A N 1
ATOM 2535 C CA . ALA A 1 332 ? -1.022 2.533 32.533 1.00 70.88 332 ALA A CA 1
ATOM 2536 C C . ALA A 1 332 ? -1.991 3.733 32.564 1.00 70.88 332 ALA A C 1
ATOM 2538 O O . ALA A 1 332 ? -1.728 4.710 33.263 1.00 70.88 332 ALA A O 1
ATOM 2539 N N . GLU A 1 333 ? -3.122 3.648 31.855 1.00 62.78 333 GLU A N 1
ATOM 2540 C CA . GLU A 1 333 ? -4.137 4.720 31.825 1.00 62.78 333 GLU A CA 1
ATOM 2541 C C . GLU A 1 333 ? -4.890 4.898 33.156 1.00 62.78 333 GLU A C 1
ATOM 2543 O O . GLU A 1 333 ? -5.388 5.982 33.453 1.00 62.78 333 GLU A O 1
ATOM 2548 N N . THR A 1 334 ? -4.962 3.861 33.994 1.00 55.31 334 THR A N 1
ATOM 2549 C CA . THR A 1 334 ? -5.614 3.929 35.311 1.00 55.31 334 THR A CA 1
ATOM 2550 C C . THR A 1 334 ? -4.601 4.146 36.432 1.00 55.31 334 THR A C 1
ATOM 2552 O O . THR A 1 334 ? -3.716 3.314 36.633 1.00 55.31 334 THR A O 1
ATOM 2555 N N . GLU A 1 335 ? -4.799 5.203 37.232 1.00 48.62 335 GLU A N 1
ATOM 2556 C CA . GLU A 1 335 ? -4.042 5.596 38.444 1.00 48.62 335 GLU A CA 1
ATOM 2557 C C . GLU A 1 335 ? -4.024 4.549 39.591 1.00 48.62 335 GLU A C 1
ATOM 2559 O O . GLU A 1 335 ? -3.802 4.866 40.763 1.00 48.62 335 GLU A O 1
ATOM 2564 N N . SER A 1 336 ? -4.238 3.263 39.319 1.00 45.22 336 SER A N 1
ATOM 2565 C CA . SER A 1 336 ? -4.157 2.220 40.334 1.00 45.22 336 SER A CA 1
ATOM 2566 C C . SER A 1 336 ? -2.701 1.806 40.583 1.00 45.22 336 SER A C 1
ATOM 2568 O O . SER A 1 336 ? -2.198 0.857 39.993 1.00 45.22 336 SER A O 1
ATOM 2570 N N . LYS A 1 337 ? -2.083 2.517 41.535 1.00 43.59 337 LYS A N 1
ATOM 2571 C CA . LYS A 1 337 ? -0.917 2.143 42.361 1.00 43.59 337 LYS A CA 1
ATOM 2572 C C . LYS A 1 337 ? 0.398 1.879 41.600 1.00 43.59 337 LYS A C 1
ATOM 2574 O O . LYS A 1 337 ? 0.687 0.760 41.196 1.00 43.59 337 LYS A O 1
ATOM 2579 N N . ASN A 1 338 ? 1.239 2.923 41.575 1.00 47.50 338 ASN A N 1
ATOM 2580 C CA . ASN A 1 338 ? 2.693 2.947 41.302 1.00 47.50 338 ASN A CA 1
ATOM 2581 C C . ASN A 1 338 ? 3.188 3.272 39.882 1.00 47.50 338 ASN A C 1
ATOM 2583 O O . ASN A 1 338 ? 4.358 3.021 39.615 1.00 47.50 338 ASN A O 1
ATOM 2587 N N . GLY A 1 339 ? 2.382 3.857 38.987 1.00 55.47 339 GLY A N 1
ATOM 2588 C CA . GLY A 1 339 ? 2.901 4.310 37.681 1.00 55.47 339 GLY A CA 1
ATOM 2589 C C . GLY A 1 339 ? 3.598 3.199 36.880 1.00 55.47 339 GLY A C 1
ATOM 2590 O O . GLY A 1 339 ? 4.549 3.463 36.151 1.00 55.47 339 GLY A O 1
ATOM 2591 N N . ALA A 1 340 ? 3.176 1.948 37.085 1.00 68.62 340 ALA A N 1
ATOM 2592 C CA . ALA A 1 340 ? 3.784 0.791 36.452 1.00 68.62 340 ALA A CA 1
ATOM 2593 C C . ALA A 1 340 ? 3.397 0.760 34.970 1.00 68.62 340 ALA A C 1
ATOM 2595 O O . ALA A 1 340 ? 2.220 0.859 34.626 1.00 68.62 340 ALA A O 1
ATOM 2596 N N . GLU A 1 341 ? 4.389 0.619 34.097 1.00 84.62 341 GLU A N 1
ATOM 2597 C CA . GLU A 1 341 ? 4.155 0.427 32.669 1.00 84.62 341 GLU A CA 1
ATOM 2598 C C . GLU A 1 341 ? 3.505 -0.930 32.406 1.00 84.62 341 GLU A C 1
ATOM 2600 O O . GLU A 1 341 ? 3.898 -1.953 32.973 1.00 84.62 341 GLU A O 1
ATOM 2605 N N . GLN A 1 342 ? 2.516 -0.940 31.517 1.00 91.12 342 GLN A N 1
ATOM 2606 C CA . GLN A 1 342 ? 1.974 -2.167 30.958 1.00 91.12 342 GLN A CA 1
ATOM 2607 C C . GLN A 1 342 ? 2.855 -2.603 29.795 1.00 91.12 342 GLN A C 1
ATOM 2609 O O . GLN A 1 342 ? 3.236 -1.788 28.955 1.00 91.12 342 GLN A O 1
ATOM 2614 N N . THR A 1 343 ? 3.172 -3.892 29.741 1.00 95.06 343 THR A N 1
ATOM 2615 C CA . THR A 1 343 ? 3.944 -4.478 28.649 1.00 95.06 343 THR A CA 1
ATOM 2616 C C . THR A 1 343 ? 3.140 -5.562 27.952 1.00 95.06 343 THR A C 1
ATOM 2618 O O . THR A 1 343 ? 2.425 -6.347 28.576 1.00 95.06 343 THR A O 1
ATOM 2621 N N . SER A 1 344 ? 3.262 -5.611 26.630 1.00 96.94 344 SER A N 1
ATOM 2622 C CA . SER A 1 344 ? 2.643 -6.629 25.795 1.00 96.94 344 SER A CA 1
ATOM 2623 C C . SER A 1 344 ? 3.649 -7.104 24.761 1.00 96.94 344 SER A C 1
ATOM 2625 O O . SER A 1 344 ? 4.175 -6.317 23.972 1.00 96.94 344 SER A O 1
ATOM 2627 N N . THR A 1 345 ? 3.930 -8.404 24.785 1.00 97.50 345 THR A N 1
ATOM 2628 C CA . THR A 1 345 ? 4.823 -9.051 23.827 1.00 97.50 345 THR A CA 1
ATOM 2629 C C . THR A 1 345 ? 4.001 -9.795 22.786 1.00 97.50 345 THR A C 1
ATOM 2631 O O . THR A 1 345 ? 3.209 -10.677 23.121 1.00 97.50 345 THR A O 1
ATOM 2634 N N . VAL A 1 346 ? 4.218 -9.462 21.517 1.00 97.38 346 VAL A N 1
ATOM 2635 C CA . VAL A 1 346 ? 3.526 -10.045 20.366 1.00 97.38 346 VAL A CA 1
ATOM 2636 C C . VAL A 1 346 ? 4.490 -10.844 19.496 1.00 97.38 346 VAL A C 1
ATOM 2638 O O . VAL A 1 346 ? 5.684 -10.553 19.416 1.00 97.38 346 VAL A O 1
ATOM 2641 N N . LYS A 1 347 ? 3.943 -11.876 18.849 1.00 98.00 347 LYS A N 1
ATOM 2642 C CA . LYS A 1 347 ? 4.650 -12.766 17.927 1.00 98.00 347 LYS A CA 1
ATOM 2643 C C . LYS A 1 347 ? 4.096 -12.567 16.531 1.00 98.00 347 LYS A C 1
ATOM 2645 O O . LYS A 1 347 ? 2.889 -12.702 16.355 1.00 98.00 347 LYS A O 1
ATOM 2650 N N . LEU A 1 348 ? 4.968 -12.323 15.560 1.00 98.62 348 LEU A N 1
ATOM 2651 C CA . LEU A 1 348 ? 4.612 -12.314 14.146 1.00 98.62 348 LEU A CA 1
ATOM 2652 C C . LEU A 1 348 ? 5.209 -13.541 13.452 1.00 98.62 348 LEU A C 1
ATOM 2654 O O . LEU A 1 348 ? 6.409 -13.544 13.171 1.00 98.62 348 LEU A O 1
ATOM 2658 N N . PRO A 1 349 ? 4.419 -14.591 13.182 1.00 98.69 349 PRO A N 1
ATOM 2659 C CA . PRO A 1 349 ? 4.891 -15.736 12.415 1.00 98.69 349 PRO A CA 1
ATOM 2660 C C . PRO A 1 349 ? 5.259 -15.328 10.987 1.00 98.69 349 PRO A C 1
ATOM 2662 O O . PRO A 1 349 ? 4.508 -14.596 10.340 1.00 98.69 349 PRO A O 1
ATOM 2665 N N . ILE A 1 350 ? 6.387 -15.837 10.494 1.00 98.69 350 ILE A N 1
ATOM 2666 C CA . ILE A 1 350 ? 6.850 -15.660 9.115 1.00 98.69 350 ILE A CA 1
ATOM 2667 C C . ILE A 1 350 ? 7.066 -17.035 8.488 1.00 98.69 350 ILE A C 1
ATOM 2669 O O . ILE A 1 350 ? 7.743 -17.891 9.063 1.00 98.69 350 ILE A O 1
ATOM 2673 N N . LYS A 1 351 ? 6.518 -17.231 7.290 1.00 98.62 351 LYS A N 1
ATOM 2674 C CA . LYS A 1 351 ? 6.696 -18.428 6.473 1.00 98.62 351 LYS A CA 1
ATOM 2675 C C . LYS A 1 351 ? 6.939 -18.036 5.023 1.00 98.62 351 LYS A C 1
ATOM 2677 O O . LYS A 1 351 ? 6.168 -17.281 4.437 1.00 98.62 351 LYS A O 1
ATOM 2682 N N . VAL A 1 352 ? 8.012 -18.565 4.444 1.00 98.25 352 VAL A N 1
ATOM 2683 C CA . VAL A 1 352 ? 8.445 -18.224 3.084 1.00 98.25 352 VAL A CA 1
ATOM 2684 C C . VAL A 1 352 ? 8.837 -19.464 2.298 1.00 98.25 352 VAL A C 1
ATOM 2686 O O . VAL A 1 352 ? 9.367 -20.423 2.863 1.00 98.25 352 VAL A O 1
ATOM 2689 N N . LYS A 1 353 ? 8.600 -19.435 0.984 1.00 98.06 353 LYS A N 1
ATOM 2690 C CA . LYS A 1 353 ? 9.129 -20.430 0.046 1.00 98.06 353 LYS A CA 1
ATOM 2691 C C . LYS A 1 353 ? 10.413 -19.897 -0.582 1.00 98.06 353 LYS A C 1
ATOM 2693 O O . LYS A 1 353 ? 10.417 -18.786 -1.110 1.00 98.06 353 LYS A O 1
ATOM 2698 N N . ILE A 1 354 ? 11.464 -20.707 -0.534 1.00 98.44 354 ILE A N 1
ATOM 2699 C CA . ILE A 1 354 ? 12.775 -20.429 -1.120 1.00 98.44 354 ILE A CA 1
ATOM 2700 C C . ILE A 1 354 ? 12.993 -21.357 -2.310 1.00 98.44 354 ILE A C 1
ATOM 2702 O O . ILE A 1 354 ? 12.605 -22.528 -2.262 1.00 98.44 354 ILE A O 1
ATOM 2706 N N . ILE A 1 355 ? 13.627 -20.832 -3.352 1.00 98.19 355 ILE A N 1
ATOM 2707 C CA . ILE A 1 355 ? 14.120 -21.597 -4.499 1.00 98.19 355 ILE A CA 1
ATOM 2708 C C . ILE A 1 355 ? 15.602 -21.274 -4.759 1.00 98.19 355 ILE A C 1
ATOM 2710 O O . ILE A 1 355 ? 16.089 -20.232 -4.302 1.00 98.19 355 ILE A O 1
ATOM 2714 N N . PRO A 1 356 ? 16.311 -22.106 -5.545 1.00 98.19 356 PRO A N 1
ATOM 2715 C CA . PRO A 1 356 ? 17.634 -21.766 -6.044 1.00 98.19 356 PRO A CA 1
ATOM 2716 C C . PRO A 1 356 ? 17.609 -20.470 -6.857 1.00 98.19 356 PRO A C 1
ATOM 2718 O O . PRO A 1 356 ? 16.634 -20.198 -7.561 1.00 98.19 356 PRO A O 1
ATOM 2721 N N . THR A 1 357 ? 18.694 -19.693 -6.795 1.00 97.44 357 THR A N 1
ATOM 2722 C CA . THR A 1 357 ? 18.821 -18.439 -7.550 1.00 97.44 357 THR A CA 1
ATOM 2723 C C . THR A 1 357 ? 18.518 -18.660 -9.043 1.00 97.44 357 THR A C 1
ATOM 2725 O O . THR A 1 357 ? 19.215 -19.447 -9.694 1.00 97.44 357 THR A O 1
ATOM 2728 N N . PRO A 1 358 ? 17.499 -17.983 -9.607 1.00 97.06 358 PRO A N 1
ATOM 2729 C CA . PRO A 1 358 ? 17.144 -18.112 -11.013 1.00 97.06 358 PRO A CA 1
ATOM 2730 C C . PRO A 1 358 ? 18.264 -17.636 -11.946 1.00 97.06 358 PRO A C 1
ATOM 2732 O O . PRO A 1 358 ? 19.088 -16.801 -11.558 1.00 97.06 358 PRO A O 1
ATOM 2735 N N . PRO A 1 359 ? 18.275 -18.096 -13.210 1.00 97.06 359 PRO A N 1
ATOM 2736 C CA . PRO A 1 359 ? 19.192 -17.574 -14.213 1.00 97.06 359 PRO A CA 1
ATOM 2737 C C . PRO A 1 359 ? 19.073 -16.054 -14.336 1.00 97.06 359 PRO A C 1
ATOM 2739 O O . PRO A 1 359 ? 17.966 -15.521 -14.407 1.00 97.06 359 PRO A O 1
ATOM 2742 N N . ARG A 1 360 ? 20.215 -15.367 -14.448 1.00 96.62 360 ARG A N 1
ATOM 2743 C CA . ARG A 1 360 ? 20.298 -13.905 -14.609 1.00 96.62 360 ARG A CA 1
ATOM 2744 C C . ARG A 1 360 ? 19.337 -13.364 -15.676 1.00 96.62 360 ARG A C 1
ATOM 2746 O O . ARG A 1 360 ? 18.664 -12.371 -15.443 1.00 96.62 360 ARG A O 1
ATOM 2753 N N . SER A 1 361 ? 19.209 -14.051 -16.812 1.00 96.94 361 SER A N 1
ATOM 2754 C CA . SER A 1 361 ? 18.330 -13.660 -17.928 1.00 96.94 361 SER A CA 1
ATOM 2755 C C . SER A 1 361 ? 16.830 -13.665 -17.609 1.00 96.94 361 SER A C 1
ATOM 2757 O O . SER A 1 361 ? 16.038 -13.152 -18.396 1.00 96.94 361 SER A O 1
ATOM 2759 N N . LYS A 1 362 ? 16.420 -14.253 -16.482 1.00 97.50 362 LYS A N 1
ATOM 2760 C CA . LYS A 1 362 ? 15.034 -14.251 -15.999 1.00 97.50 362 LYS A CA 1
ATOM 2761 C C . LYS A 1 362 ? 14.787 -13.228 -14.895 1.00 97.50 362 LYS A C 1
ATOM 2763 O O . LYS A 1 362 ? 13.643 -13.084 -14.486 1.00 97.50 362 LYS A O 1
ATOM 2768 N N . ARG A 1 363 ? 15.818 -12.531 -14.417 1.00 97.81 363 ARG A N 1
ATOM 2769 C CA . ARG A 1 363 ? 15.737 -11.585 -13.301 1.00 97.81 363 ARG A CA 1
ATOM 2770 C C . ARG A 1 363 ? 15.616 -10.162 -13.839 1.00 97.81 363 ARG A C 1
ATOM 2772 O O . ARG A 1 363 ? 16.535 -9.674 -14.500 1.00 97.81 363 ARG A O 1
ATOM 2779 N N . VAL A 1 364 ? 14.481 -9.535 -13.560 1.00 97.75 364 VAL A N 1
ATOM 2780 C CA . VAL A 1 364 ? 14.099 -8.191 -13.998 1.00 97.75 364 VAL A CA 1
ATOM 2781 C C . VAL A 1 364 ? 13.984 -7.307 -12.766 1.00 97.75 364 VAL A C 1
ATOM 2783 O O . VAL A 1 364 ? 13.238 -7.614 -11.837 1.00 97.75 364 VAL A O 1
ATOM 2786 N N . LEU A 1 365 ? 14.727 -6.210 -12.769 1.00 96.62 365 LEU A N 1
ATOM 2787 C CA . LEU A 1 365 ? 14.648 -5.194 -11.736 1.00 96.62 365 LEU A CA 1
ATOM 2788 C C . LEU A 1 365 ? 13.754 -4.060 -12.233 1.00 96.62 365 LEU A C 1
ATOM 2790 O O . LEU A 1 365 ? 14.002 -3.522 -13.305 1.00 96.62 365 LEU A O 1
ATOM 2794 N N . TRP A 1 366 ? 12.715 -3.734 -11.480 1.00 95.00 366 TRP A N 1
ATOM 2795 C CA . TRP A 1 366 ? 11.823 -2.609 -11.724 1.00 95.00 366 TRP A CA 1
ATOM 2796 C C . TRP A 1 366 ? 12.315 -1.401 -10.945 1.00 95.00 366 TRP A C 1
ATOM 2798 O O . TRP A 1 366 ? 12.435 -1.474 -9.721 1.00 95.00 366 TRP A O 1
ATOM 2808 N N . ASP A 1 367 ? 12.577 -0.303 -11.634 1.00 94.00 367 ASP A N 1
ATOM 2809 C CA . ASP A 1 367 ? 12.909 0.966 -11.006 1.00 94.00 367 ASP A CA 1
ATOM 2810 C C . ASP A 1 367 ? 11.655 1.626 -10.434 1.00 94.00 367 ASP A C 1
ATOM 2812 O O . ASP A 1 367 ? 10.798 2.064 -11.187 1.00 94.00 367 ASP A O 1
ATOM 2816 N N . GLN A 1 368 ? 11.531 1.637 -9.106 1.00 90.94 368 GLN A N 1
ATOM 2817 C CA . GLN A 1 368 ? 10.450 2.334 -8.406 1.00 90.94 368 GLN A CA 1
ATOM 2818 C C . GLN A 1 368 ? 10.926 3.654 -7.805 1.00 90.94 368 GLN A C 1
ATOM 2820 O O . GLN A 1 368 ? 10.115 4.529 -7.521 1.00 90.94 368 GLN A O 1
ATOM 2825 N N . TYR A 1 369 ? 12.230 3.775 -7.551 1.00 90.12 369 TYR A N 1
ATOM 2826 C CA . TYR A 1 369 ? 12.822 4.896 -6.831 1.00 90.12 369 TYR A CA 1
ATOM 2827 C C . TYR A 1 369 ? 12.623 6.223 -7.563 1.00 90.12 369 TYR A C 1
ATOM 2829 O O . TYR A 1 369 ? 12.413 7.237 -6.905 1.00 90.12 369 TYR A O 1
ATOM 2837 N N . HIS A 1 370 ? 12.651 6.189 -8.898 1.00 90.19 370 HIS A N 1
ATOM 2838 C CA . HIS A 1 370 ? 12.498 7.372 -9.742 1.00 90.19 370 HIS A CA 1
ATOM 2839 C C . HIS A 1 370 ? 11.053 7.676 -10.149 1.00 90.19 370 HIS A C 1
ATOM 2841 O O . HIS A 1 370 ? 10.842 8.579 -10.958 1.00 90.19 370 HIS A O 1
ATOM 2847 N N . ASN A 1 371 ? 10.076 6.938 -9.611 1.00 86.44 371 ASN A N 1
ATOM 2848 C CA . ASN A 1 371 ? 8.676 7.308 -9.759 1.00 86.44 371 ASN A CA 1
ATOM 2849 C C . ASN A 1 371 ? 8.300 8.347 -8.696 1.00 86.44 371 ASN A C 1
ATOM 2851 O O . ASN A 1 371 ? 8.469 8.099 -7.491 1.00 86.44 371 ASN A O 1
ATOM 2855 N N . LEU A 1 372 ? 7.805 9.508 -9.124 1.00 71.88 372 LEU A N 1
ATOM 2856 C CA . LEU A 1 372 ? 7.415 10.576 -8.213 1.00 71.88 372 LEU A CA 1
ATOM 2857 C C . LEU A 1 372 ? 6.130 10.228 -7.469 1.00 71.88 372 LEU A C 1
ATOM 2859 O O . LEU A 1 372 ? 5.187 9.628 -7.975 1.00 71.88 372 LEU A O 1
ATOM 2863 N N . ARG A 1 373 ? 6.090 10.647 -6.204 1.00 65.75 373 ARG A N 1
ATOM 2864 C CA . ARG A 1 373 ? 4.866 10.584 -5.409 1.00 65.75 373 ARG A CA 1
ATOM 2865 C C . ARG A 1 373 ? 4.037 11.817 -5.714 1.00 65.75 373 ARG A C 1
ATOM 2867 O O . ARG A 1 373 ? 4.551 12.927 -5.616 1.00 65.75 373 ARG A O 1
ATOM 2874 N N . TYR A 1 374 ? 2.737 11.655 -5.882 1.00 53.94 374 TYR A N 1
ATOM 2875 C CA . TYR A 1 374 ? 1.834 12.756 -5.592 1.00 53.94 374 TYR A CA 1
ATOM 2876 C C . TYR A 1 374 ? 1.555 12.828 -4.071 1.00 53.94 374 TYR A C 1
ATOM 2878 O O . TYR A 1 374 ? 1.265 11.788 -3.469 1.00 53.94 374 TYR A O 1
ATOM 2886 N N . PRO A 1 375 ? 1.533 14.017 -3.431 1.00 52.22 375 PRO A N 1
ATOM 2887 C CA . PRO A 1 375 ? 2.131 15.293 -3.829 1.00 52.22 375 PRO A CA 1
ATOM 2888 C C . PRO A 1 375 ? 3.550 15.429 -3.251 1.00 52.22 375 PRO A C 1
ATOM 2890 O O . PRO A 1 375 ? 3.812 15.092 -2.094 1.00 52.22 375 PRO A O 1
ATOM 2893 N N . PRO A 1 376 ? 4.462 16.023 -4.022 1.00 54.97 376 PRO A N 1
ATOM 2894 C CA . PRO A 1 376 ? 4.849 17.384 -3.653 1.00 54.97 376 PRO A CA 1
ATOM 2895 C C . PRO A 1 376 ? 4.632 18.395 -4.790 1.00 54.97 376 PRO A C 1
ATOM 2897 O O . PRO A 1 376 ? 4.936 19.573 -4.610 1.00 54.97 376 PRO A O 1
ATOM 2900 N N . GLY A 1 377 ? 4.081 17.940 -5.922 1.00 62.50 377 GLY A N 1
ATOM 2901 C CA . GLY A 1 377 ? 3.957 18.671 -7.182 1.00 62.50 377 GLY A CA 1
ATOM 2902 C C . GLY A 1 377 ? 2.740 18.250 -8.017 1.00 62.50 377 GLY A C 1
ATOM 2903 O O . GLY A 1 377 ? 2.074 17.267 -7.689 1.00 62.50 377 GLY A O 1
ATOM 2904 N N . TYR A 1 378 ? 2.413 19.001 -9.076 1.00 73.81 378 TYR A N 1
ATOM 2905 C CA . TYR A 1 378 ? 1.326 18.639 -10.002 1.00 73.81 378 TYR A CA 1
ATOM 2906 C C . TYR A 1 378 ? 1.871 17.744 -11.118 1.00 73.81 378 TYR A C 1
ATOM 2908 O O . TYR A 1 378 ? 2.538 18.224 -12.034 1.00 73.81 378 TYR A O 1
ATOM 2916 N N . PHE A 1 379 ? 1.500 16.464 -11.071 1.00 75.94 379 PHE A N 1
ATOM 2917 C CA . PHE A 1 379 ? 1.704 15.499 -12.151 1.00 75.94 379 PHE A CA 1
ATOM 2918 C C . PHE A 1 379 ? 0.383 15.269 -12.892 1.00 75.94 379 PHE A C 1
ATOM 2920 O O . PHE A 1 379 ? -0.602 14.857 -12.269 1.00 75.94 379 PHE A O 1
ATOM 2927 N N . PRO A 1 380 ? 0.300 15.639 -14.178 1.00 76.62 380 PRO A N 1
ATOM 2928 C CA . PRO A 1 380 ? -0.897 15.453 -14.970 1.00 76.62 380 PRO A CA 1
ATOM 2929 C C . PRO A 1 380 ? -1.055 13.985 -15.363 1.00 76.62 380 PRO A C 1
ATOM 2931 O O . PRO A 1 380 ? -0.066 13.289 -15.536 1.00 76.62 380 PRO A O 1
ATOM 2934 N N . ARG A 1 381 ? -2.293 13.533 -15.576 1.00 79.31 381 ARG A N 1
ATOM 2935 C CA . ARG A 1 381 ? -2.530 12.166 -16.062 1.00 79.31 381 ARG A CA 1
ATOM 2936 C C . ARG A 1 381 ? -1.826 11.877 -17.387 1.00 79.31 381 ARG A C 1
ATOM 2938 O O . ARG A 1 381 ? -1.853 12.700 -18.309 1.00 79.31 381 ARG A O 1
ATOM 2945 N N . ASP A 1 382 ? -1.410 10.627 -17.525 1.00 81.50 382 ASP A N 1
ATOM 2946 C CA . ASP A 1 382 ? -0.898 10.023 -18.756 1.00 81.50 382 ASP A CA 1
ATOM 2947 C C . ASP A 1 382 ? -1.876 10.233 -19.911 1.00 81.50 382 ASP A C 1
ATOM 2949 O O . ASP A 1 382 ? -1.548 10.765 -20.964 1.00 81.50 382 ASP A O 1
ATOM 2953 N N . ASN A 1 383 ? -3.152 9.901 -19.694 1.00 83.31 383 ASN A N 1
ATOM 2954 C CA . ASN A 1 383 ? -4.178 10.006 -20.722 1.00 83.31 383 ASN A CA 1
ATOM 2955 C C . ASN A 1 383 ? -4.831 11.396 -20.754 1.00 83.31 383 ASN A C 1
ATOM 2957 O O . ASN A 1 383 ? -5.828 11.653 -20.068 1.00 83.31 383 ASN A O 1
ATOM 2961 N N . LEU A 1 384 ? -4.367 12.248 -21.669 1.00 83.00 384 LEU A N 1
ATOM 2962 C CA . LEU A 1 384 ? -4.864 13.617 -21.861 1.00 83.00 384 LEU A CA 1
ATOM 2963 C C . LEU A 1 384 ? -6.336 13.721 -22.306 1.00 83.00 384 LEU A C 1
ATOM 2965 O O . LEU A 1 384 ? -6.924 14.809 -22.291 1.00 83.00 384 LEU A O 1
ATOM 2969 N N . ARG A 1 385 ? -6.986 12.610 -22.683 1.00 81.69 385 ARG A N 1
ATOM 2970 C CA . ARG A 1 385 ? -8.437 12.593 -22.947 1.00 81.69 385 ARG A CA 1
ATOM 2971 C C . ARG A 1 385 ? -9.272 12.582 -21.666 1.00 81.69 385 ARG A C 1
ATOM 2973 O O . ARG A 1 385 ? -10.463 12.906 -21.723 1.00 81.69 385 ARG A O 1
ATOM 2980 N N . MET A 1 386 ? -8.689 12.215 -20.525 1.00 74.38 386 MET A N 1
ATOM 2981 C CA . MET A 1 386 ? -9.373 12.212 -19.234 1.00 74.38 386 MET A CA 1
ATOM 2982 C C . MET A 1 386 ? -9.434 13.633 -18.662 1.00 74.38 386 MET A C 1
ATOM 2984 O O . MET A 1 386 ? -8.424 14.208 -18.288 1.00 74.38 386 MET A O 1
ATOM 2988 N N . LYS A 1 387 ? -10.641 14.214 -18.596 1.00 67.81 387 LYS A N 1
ATOM 2989 C CA . LYS A 1 387 ? -10.850 15.625 -18.200 1.00 67.81 387 LYS A CA 1
ATOM 2990 C C . LYS A 1 387 ? -11.423 15.833 -16.797 1.00 67.81 387 LYS A C 1
ATOM 2992 O O . LYS A 1 387 ? -11.576 16.974 -16.378 1.00 67.81 387 LYS A O 1
ATOM 2997 N N . ASN A 1 388 ? -11.815 14.759 -16.113 1.00 56.97 388 ASN A N 1
ATOM 2998 C CA . ASN A 1 388 ? -12.576 14.855 -14.862 1.00 56.97 388 ASN A CA 1
ATOM 2999 C C . ASN A 1 388 ? -11.688 15.047 -13.625 1.00 56.97 388 ASN A C 1
ATOM 3001 O O . ASN A 1 388 ? -12.184 15.530 -12.614 1.00 56.97 388 ASN A O 1
ATOM 3005 N N . ASP A 1 389 ? -10.414 14.671 -13.712 1.00 62.91 389 ASP A N 1
ATOM 3006 C CA . ASP A 1 389 ? -9.435 14.783 -12.635 1.00 62.91 389 ASP A CA 1
ATOM 3007 C C . ASP A 1 389 ? -8.052 14.991 -13.269 1.00 62.91 389 ASP A C 1
ATOM 3009 O O . ASP A 1 389 ? -7.623 14.128 -14.042 1.00 62.91 389 ASP A O 1
ATOM 3013 N N . PRO A 1 390 ? -7.405 16.145 -13.039 1.00 62.06 390 PRO A N 1
ATOM 3014 C CA . PRO A 1 390 ? -6.163 16.478 -13.718 1.00 62.06 390 PRO A CA 1
ATOM 3015 C C . PRO A 1 390 ? -4.965 15.647 -13.249 1.00 62.06 390 PRO A C 1
ATOM 3017 O O . PRO A 1 390 ? -3.990 15.584 -13.985 1.00 62.06 390 PRO A O 1
ATOM 3020 N N . LEU A 1 391 ? -5.025 15.030 -12.069 1.00 69.44 391 LEU A N 1
ATOM 3021 C CA . LEU A 1 391 ? -3.851 14.529 -11.350 1.00 69.44 391 LEU A CA 1
ATOM 3022 C C . LEU A 1 391 ? -3.687 13.009 -11.521 1.00 69.44 391 LEU A C 1
ATOM 3024 O O . LEU A 1 391 ? -4.692 12.281 -11.552 1.00 69.44 391 LEU A O 1
ATOM 3028 N N . ASP A 1 392 ? -2.438 12.539 -11.614 1.00 72.25 392 ASP A N 1
ATOM 3029 C CA . ASP A 1 392 ? -2.125 11.123 -11.402 1.00 72.25 392 ASP A CA 1
ATOM 3030 C C . ASP A 1 392 ? -1.894 10.832 -9.917 1.00 72.25 392 ASP A C 1
ATOM 3032 O O . ASP A 1 392 ? -1.035 11.413 -9.257 1.00 72.25 392 ASP A O 1
ATOM 3036 N N . TRP A 1 393 ? -2.721 9.943 -9.379 1.00 68.69 393 TRP A N 1
ATOM 3037 C CA . TRP A 1 393 ? -2.780 9.617 -7.958 1.00 68.69 393 TRP A CA 1
ATOM 3038 C C . TRP A 1 393 ? -2.338 8.186 -7.656 1.00 68.69 393 TRP A C 1
ATOM 3040 O O . TRP A 1 393 ? -2.323 7.785 -6.491 1.00 68.69 393 TRP A O 1
ATOM 3050 N N . ASN A 1 394 ? -2.030 7.385 -8.681 1.00 70.88 394 ASN A N 1
ATOM 3051 C CA . ASN A 1 394 ? -1.858 5.940 -8.512 1.00 70.88 394 ASN A CA 1
ATOM 3052 C C . ASN A 1 394 ? -0.444 5.545 -8.061 1.00 70.88 394 ASN A C 1
ATOM 3054 O O . ASN A 1 394 ? -0.211 4.367 -7.751 1.00 70.88 394 ASN A O 1
ATOM 3058 N N . GLY A 1 395 ? 0.462 6.526 -7.982 1.00 69.44 395 GLY A N 1
ATOM 3059 C CA . GLY A 1 395 ? 1.808 6.408 -7.422 1.00 69.44 395 GLY A CA 1
ATOM 3060 C C . GLY A 1 395 ? 2.735 5.485 -8.207 1.00 69.44 395 GLY A C 1
ATOM 3061 O O . GLY A 1 395 ? 3.648 4.927 -7.596 1.00 69.44 395 GLY A O 1
ATOM 3062 N N . ASP A 1 396 ? 2.427 5.265 -9.489 1.00 80.31 396 ASP A N 1
ATOM 3063 C CA . ASP A 1 396 ? 3.267 4.611 -10.503 1.00 80.31 396 ASP A CA 1
ATOM 3064 C C . ASP A 1 396 ? 3.989 3.375 -9.992 1.00 80.31 396 ASP A C 1
ATOM 3066 O O . ASP A 1 396 ? 5.193 3.163 -10.143 1.00 80.31 396 ASP A O 1
ATOM 3070 N N . HIS A 1 397 ? 3.206 2.535 -9.315 1.00 87.25 397 HIS A N 1
ATOM 3071 C CA . HIS A 1 397 ? 3.710 1.378 -8.616 1.00 87.25 397 HIS A CA 1
ATOM 3072 C C . HIS A 1 397 ? 3.420 0.103 -9.383 1.00 87.25 397 HIS A C 1
ATOM 3074 O O . HIS A 1 397 ? 2.307 -0.168 -9.844 1.00 87.25 397 HIS A O 1
ATOM 3080 N N . ILE A 1 398 ? 4.407 -0.787 -9.376 1.00 89.50 398 ILE A N 1
ATOM 3081 C CA . ILE A 1 398 ? 4.314 -2.110 -10.000 1.00 89.50 398 ILE A CA 1
ATOM 3082 C C . ILE A 1 398 ? 3.105 -2.948 -9.523 1.00 89.50 398 ILE A C 1
ATOM 3084 O O . ILE A 1 398 ? 2.641 -3.853 -10.215 1.00 89.50 398 ILE A O 1
ATOM 3088 N N . HIS A 1 399 ? 2.577 -2.657 -8.330 1.00 89.56 399 HIS A N 1
ATOM 3089 C CA . HIS A 1 399 ? 1.419 -3.342 -7.747 1.00 89.56 399 HIS A CA 1
ATOM 3090 C C . HIS A 1 399 ? 0.113 -2.522 -7.798 1.00 89.56 399 HIS A C 1
ATOM 3092 O O . HIS A 1 399 ? -0.907 -3.017 -7.314 1.00 89.56 399 HIS A O 1
ATOM 3098 N N . THR A 1 400 ? 0.126 -1.304 -8.352 1.00 86.56 400 THR A N 1
ATOM 3099 C CA . THR A 1 400 ? -1.047 -0.421 -8.495 1.00 86.56 400 THR A CA 1
ATOM 3100 C C . THR A 1 400 ? -1.482 -0.337 -9.963 1.00 86.56 400 THR A C 1
ATOM 3102 O O . THR A 1 400 ? -2.116 -1.279 -10.449 1.00 86.56 400 THR A O 1
ATOM 3105 N N . ASN A 1 401 ? -1.127 0.728 -10.681 1.00 82.94 401 ASN A N 1
ATOM 3106 C CA . ASN A 1 401 ? -1.419 0.954 -12.100 1.00 82.94 401 ASN A CA 1
ATOM 3107 C C . ASN A 1 401 ? -0.650 0.011 -13.035 1.00 82.94 401 ASN A C 1
ATOM 3109 O O . ASN A 1 401 ? -1.195 -0.395 -14.060 1.00 82.94 401 ASN A O 1
ATOM 3113 N N . PHE A 1 402 ? 0.530 -0.475 -12.642 1.00 89.69 402 PHE A N 1
ATOM 3114 C CA . PHE A 1 402 ? 1.308 -1.430 -13.447 1.00 89.69 402 PHE A CA 1
ATOM 3115 C C . PHE A 1 402 ? 1.117 -2.907 -13.066 1.00 89.69 402 PHE A C 1
ATOM 3117 O O . PHE A 1 402 ? 1.840 -3.794 -13.540 1.00 89.69 402 PHE A O 1
ATOM 3124 N N . ARG A 1 403 ? 0.100 -3.206 -12.250 1.00 90.81 403 ARG A N 1
ATOM 3125 C CA . ARG A 1 403 ? -0.205 -4.562 -11.763 1.00 90.81 403 ARG A CA 1
ATOM 3126 C C . ARG A 1 403 ? -0.353 -5.595 -12.879 1.00 90.81 403 ARG A C 1
ATOM 3128 O O . ARG A 1 403 ? 0.099 -6.730 -12.718 1.00 90.81 403 ARG A O 1
ATOM 3135 N N . ASP A 1 404 ? -0.986 -5.232 -13.989 1.00 90.88 404 ASP A N 1
ATOM 3136 C CA . ASP A 1 404 ? -1.233 -6.173 -15.084 1.00 90.88 404 ASP A CA 1
ATOM 3137 C C . ASP A 1 404 ? 0.072 -6.538 -15.806 1.00 90.88 404 ASP A C 1
ATOM 3139 O O . ASP A 1 404 ? 0.317 -7.716 -16.080 1.00 90.88 404 ASP A O 1
ATOM 3143 N N . MET A 1 405 ? 0.967 -5.563 -16.013 1.00 92.44 405 MET A N 1
ATOM 3144 C CA . MET A 1 405 ? 2.305 -5.814 -16.557 1.00 92.44 405 MET A CA 1
ATOM 3145 C C . MET A 1 405 ? 3.121 -6.712 -15.622 1.00 92.44 405 MET A C 1
ATOM 3147 O O . MET A 1 405 ? 3.718 -7.692 -16.069 1.00 92.44 405 MET A O 1
ATOM 3151 N N . TYR A 1 406 ? 3.092 -6.442 -14.317 1.00 94.00 406 TYR A N 1
ATOM 3152 C CA . TYR A 1 406 ? 3.733 -7.286 -13.311 1.00 94.00 406 TYR A CA 1
ATOM 3153 C C . TYR A 1 406 ? 3.254 -8.741 -13.354 1.00 94.00 406 TYR A C 1
ATOM 3155 O O . TYR A 1 406 ? 4.063 -9.675 -13.381 1.00 94.00 406 TYR A O 1
ATOM 3163 N N . GLN A 1 407 ? 1.934 -8.945 -13.381 1.00 94.00 407 GLN A N 1
ATOM 3164 C CA . GLN A 1 407 ? 1.342 -10.278 -13.453 1.00 94.00 407 GLN A CA 1
ATOM 3165 C C . GLN A 1 407 ? 1.729 -10.984 -14.749 1.00 94.00 407 GLN A C 1
ATOM 3167 O O . GLN A 1 407 ? 2.092 -12.162 -14.720 1.00 94.00 407 GLN A O 1
ATOM 3172 N N . HIS A 1 408 ? 1.703 -10.263 -15.870 1.00 94.12 408 HIS A N 1
ATOM 3173 C CA . HIS A 1 408 ? 2.077 -10.809 -17.162 1.00 94.12 408 HIS A CA 1
ATOM 3174 C C . HIS A 1 408 ? 3.544 -11.260 -17.183 1.00 94.12 408 HIS A C 1
ATOM 3176 O O . HIS A 1 408 ? 3.821 -12.421 -17.491 1.00 94.12 408 HIS A O 1
ATOM 3182 N N . LEU A 1 409 ? 4.481 -10.405 -16.759 1.00 95.62 409 LEU A N 1
ATOM 3183 C CA . LEU A 1 409 ? 5.908 -10.738 -16.693 1.00 95.62 409 LEU A CA 1
ATOM 3184 C C . LEU A 1 409 ? 6.168 -11.972 -15.818 1.00 95.62 409 LEU A C 1
ATOM 3186 O O . LEU A 1 409 ? 6.880 -12.894 -16.230 1.00 95.62 409 LEU A O 1
ATOM 3190 N N . ARG A 1 410 ? 5.545 -12.045 -14.637 1.00 95.38 410 ARG A N 1
ATOM 3191 C CA . ARG A 1 410 ? 5.674 -13.216 -13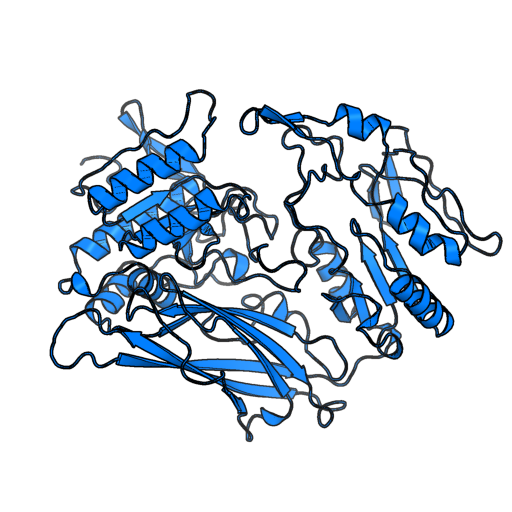.758 1.00 95.38 410 ARG A CA 1
ATOM 3192 C C . ARG A 1 410 ? 5.052 -14.474 -14.363 1.00 95.38 410 ARG A C 1
ATOM 3194 O O . ARG A 1 410 ? 5.641 -15.548 -14.248 1.00 95.38 410 ARG A O 1
ATOM 3201 N N . SER A 1 411 ? 3.926 -14.359 -15.071 1.00 94.88 411 SER A N 1
ATOM 3202 C CA . SER A 1 411 ? 3.308 -15.493 -15.777 1.00 94.88 411 SER A CA 1
ATOM 3203 C C . SER A 1 411 ? 4.201 -16.066 -16.888 1.00 94.88 411 SER A C 1
ATOM 3205 O O . SER A 1 411 ? 4.169 -17.267 -17.148 1.00 94.88 411 SER A O 1
ATOM 3207 N N . MET A 1 412 ? 5.074 -15.235 -17.468 1.00 95.44 412 MET A N 1
ATOM 3208 C CA . MET A 1 412 ? 6.085 -15.622 -18.463 1.00 95.44 412 MET A CA 1
ATOM 3209 C C . MET A 1 412 ? 7.374 -16.199 -17.838 1.00 95.44 412 MET A C 1
ATOM 3211 O O . MET A 1 412 ? 8.340 -16.525 -18.541 1.00 95.44 412 MET A O 1
ATOM 3215 N N . GLY A 1 413 ? 7.403 -16.349 -16.510 1.00 96.00 413 GLY A N 1
ATOM 3216 C CA . GLY A 1 413 ? 8.506 -16.946 -15.761 1.00 96.00 413 GLY A CA 1
ATOM 3217 C C . GLY A 1 413 ? 9.656 -15.988 -15.449 1.00 96.00 413 GLY A C 1
ATOM 3218 O O . GLY A 1 413 ? 10.753 -16.458 -15.140 1.00 96.00 413 GLY A O 1
ATOM 3219 N N . TYR A 1 414 ? 9.442 -14.673 -15.552 1.00 97.56 414 TYR A N 1
ATOM 3220 C CA . TYR A 1 414 ? 10.397 -13.686 -15.050 1.00 97.56 414 TYR A CA 1
ATOM 3221 C C . TYR A 1 414 ? 10.259 -13.506 -13.532 1.00 97.56 414 TYR A C 1
ATOM 3223 O O . TYR A 1 414 ? 9.178 -13.635 -12.953 1.00 97.56 414 TYR A O 1
ATOM 3231 N N . PHE A 1 415 ? 11.377 -13.206 -12.884 1.00 97.38 415 PHE A N 1
ATOM 3232 C CA . PHE A 1 415 ? 11.461 -12.780 -11.493 1.00 97.38 415 PHE A CA 1
ATOM 3233 C C . PHE A 1 415 ? 11.543 -11.268 -11.489 1.00 97.38 415 PHE A C 1
ATOM 3235 O O . PHE A 1 415 ? 12.532 -10.720 -11.962 1.00 97.38 415 PHE A O 1
ATOM 3242 N N . VAL A 1 416 ? 10.465 -10.624 -11.044 1.00 95.94 416 VAL A N 1
ATOM 3243 C CA . VAL A 1 416 ? 10.332 -9.165 -11.093 1.00 95.94 416 VAL A CA 1
ATOM 3244 C C . VAL A 1 416 ? 10.430 -8.611 -9.683 1.00 95.94 416 VAL A C 1
ATOM 3246 O O . VAL A 1 416 ? 9.620 -8.973 -8.824 1.00 95.94 416 VAL A O 1
ATOM 3249 N N . GLU A 1 417 ? 11.420 -7.760 -9.454 1.00 94.25 417 GLU A N 1
ATOM 3250 C CA . GLU A 1 417 ? 11.784 -7.202 -8.151 1.00 94.25 417 GLU A CA 1
ATOM 3251 C C . GLU A 1 417 ? 11.736 -5.681 -8.160 1.00 94.25 417 GLU A C 1
ATOM 3253 O O . GLU A 1 417 ? 11.897 -5.073 -9.208 1.00 94.25 417 GLU A O 1
ATOM 3258 N N . VAL A 1 418 ? 11.527 -5.073 -6.993 1.00 92.75 418 VAL A N 1
ATOM 3259 C CA . VAL A 1 418 ? 11.318 -3.626 -6.853 1.00 92.75 418 VAL A CA 1
ATOM 3260 C C . VAL A 1 418 ? 12.585 -2.974 -6.317 1.00 92.75 418 VAL A C 1
ATOM 3262 O O . VAL A 1 418 ? 13.029 -3.300 -5.214 1.00 92.75 418 VAL A O 1
ATOM 3265 N N . LEU A 1 419 ? 13.163 -2.058 -7.089 1.00 93.06 419 LEU A N 1
ATOM 3266 C CA . LEU A 1 419 ? 14.278 -1.214 -6.684 1.00 93.06 419 LEU A CA 1
ATOM 3267 C C . LEU A 1 419 ? 13.737 0.079 -6.067 1.00 93.06 419 LEU A C 1
ATOM 3269 O O . LEU A 1 419 ? 13.304 0.976 -6.779 1.00 93.06 419 LEU A O 1
ATOM 3273 N N . GLY A 1 420 ? 13.784 0.170 -4.738 1.00 90.75 420 GLY A N 1
ATOM 3274 C CA . GLY A 1 420 ? 13.419 1.375 -3.978 1.00 90.75 420 GLY A CA 1
ATOM 3275 C C . GLY A 1 420 ? 14.623 2.223 -3.551 1.00 90.75 420 GLY A C 1
ATOM 3276 O O . GLY A 1 420 ? 14.584 2.834 -2.486 1.00 90.75 420 GLY A O 1
ATOM 3277 N N . ALA A 1 421 ? 15.723 2.186 -4.306 1.00 91.50 421 ALA A N 1
ATOM 3278 C CA . ALA A 1 421 ? 16.976 2.881 -4.002 1.00 91.50 421 ALA A CA 1
ATOM 3279 C C . ALA A 1 421 ? 17.634 3.398 -5.298 1.00 91.50 421 ALA A C 1
ATOM 3281 O O . ALA A 1 421 ? 17.384 2.813 -6.354 1.00 91.50 421 ALA A O 1
ATOM 3282 N N . PRO A 1 422 ? 18.510 4.418 -5.232 1.00 93.62 422 PRO A N 1
ATOM 3283 C CA . PRO A 1 422 ? 19.177 4.952 -6.417 1.00 93.62 422 PRO A CA 1
ATOM 3284 C C . PRO A 1 422 ? 20.035 3.890 -7.111 1.00 93.62 422 PRO A C 1
ATOM 3286 O O . PRO A 1 422 ? 20.471 2.900 -6.504 1.00 93.62 422 PRO A O 1
ATOM 3289 N N . PHE A 1 423 ? 20.351 4.109 -8.388 1.00 95.81 423 PHE A N 1
ATOM 3290 C CA . PHE A 1 423 ? 21.078 3.133 -9.200 1.00 95.81 423 PHE A CA 1
ATOM 3291 C C . PHE A 1 423 ? 22.448 2.788 -8.625 1.00 95.81 423 PHE A C 1
ATOM 3293 O O . PHE A 1 423 ? 22.919 1.664 -8.796 1.00 95.81 423 PHE A O 1
ATOM 3300 N N . THR A 1 424 ? 23.071 3.697 -7.880 1.00 96.00 424 THR A N 1
ATOM 3301 C CA . THR A 1 424 ? 24.350 3.469 -7.192 1.00 96.00 424 THR A CA 1
ATOM 3302 C C . THR A 1 424 ? 24.299 2.381 -6.109 1.00 96.00 424 THR A C 1
ATOM 3304 O O . THR A 1 424 ? 25.354 1.878 -5.723 1.00 96.00 424 THR A O 1
ATOM 3307 N N . CYS A 1 425 ? 23.113 1.971 -5.644 1.00 93.81 425 CYS A N 1
ATOM 3308 C CA . CYS A 1 425 ? 22.952 1.052 -4.515 1.00 93.81 425 CYS A CA 1
ATOM 3309 C C . CYS A 1 425 ? 22.739 -0.426 -4.885 1.00 93.81 425 CYS A C 1
ATOM 3311 O O . CYS A 1 425 ? 22.792 -1.267 -3.987 1.00 93.81 425 CYS A O 1
ATOM 3313 N N . PHE A 1 426 ? 22.514 -0.776 -6.158 1.00 94.00 426 PHE A N 1
ATOM 3314 C CA . PHE A 1 426 ? 22.263 -2.171 -6.557 1.00 94.00 426 PHE A CA 1
ATOM 3315 C C . PHE A 1 426 ? 23.392 -2.788 -7.392 1.00 94.00 426 PHE A C 1
ATOM 3317 O O . PHE A 1 426 ? 24.026 -2.125 -8.216 1.00 94.00 426 PHE A O 1
ATOM 3324 N N . ASP A 1 427 ? 23.596 -4.097 -7.225 1.00 95.56 427 ASP A N 1
ATOM 3325 C CA . ASP A 1 427 ? 24.523 -4.900 -8.029 1.00 95.56 427 ASP A CA 1
ATOM 3326 C C . ASP A 1 427 ? 23.848 -5.378 -9.326 1.00 95.56 427 ASP A C 1
ATOM 3328 O O . ASP A 1 427 ? 23.044 -6.313 -9.323 1.00 95.56 427 ASP A O 1
ATOM 3332 N N . ALA A 1 428 ? 24.182 -4.747 -10.453 1.00 96.12 428 ALA A N 1
ATOM 3333 C CA . ALA A 1 428 ? 23.616 -5.081 -11.759 1.00 96.12 428 ALA A CA 1
ATOM 3334 C C . ALA A 1 428 ? 24.075 -6.431 -12.321 1.00 96.12 428 ALA A C 1
ATOM 3336 O O . ALA A 1 428 ? 23.408 -6.986 -13.198 1.00 96.12 428 ALA A O 1
ATOM 3337 N N . SER A 1 429 ? 25.168 -7.009 -11.808 1.00 95.75 429 SER A N 1
ATOM 3338 C CA . SER A 1 429 ? 25.620 -8.335 -12.250 1.00 95.75 429 SER A CA 1
ATOM 3339 C C . SER A 1 429 ? 24.594 -9.432 -11.930 1.00 95.75 429 SER A C 1
ATOM 3341 O O . SER A 1 429 ? 24.540 -10.461 -12.606 1.00 95.75 429 SER A O 1
ATOM 3343 N N . GLN A 1 430 ? 23.716 -9.176 -10.956 1.00 96.00 430 GLN A N 1
ATOM 3344 C CA . GLN A 1 430 ? 22.639 -10.066 -10.537 1.00 96.00 430 GLN A CA 1
ATOM 3345 C C . GLN A 1 430 ? 21.457 -10.107 -11.520 1.00 96.00 430 GLN A C 1
ATOM 3347 O O . GLN A 1 430 ? 20.760 -11.121 -11.588 1.00 96.00 430 GLN A O 1
ATOM 3352 N N . TYR A 1 431 ? 21.232 -9.044 -12.296 1.00 97.88 431 TYR A N 1
ATOM 3353 C CA . TYR A 1 431 ? 20.010 -8.856 -13.085 1.00 97.88 431 TYR A CA 1
ATOM 3354 C C . TYR A 1 431 ? 20.292 -8.888 -14.579 1.00 97.88 431 TYR A C 1
ATOM 3356 O O . TYR A 1 431 ? 21.328 -8.412 -15.037 1.00 97.88 431 TYR A O 1
ATOM 3364 N N . GLY A 1 432 ? 19.369 -9.462 -15.349 1.00 97.81 432 GLY A N 1
ATOM 3365 C CA . GLY A 1 432 ? 19.431 -9.443 -16.809 1.00 97.81 432 GLY A CA 1
ATOM 3366 C C . GLY A 1 432 ? 18.949 -8.115 -17.380 1.00 97.81 432 GLY A C 1
ATOM 3367 O O . GLY A 1 432 ? 19.521 -7.630 -18.356 1.00 97.81 432 GLY A O 1
ATOM 3368 N N . THR A 1 433 ? 17.935 -7.519 -16.749 1.00 98.31 433 THR A N 1
ATOM 3369 C CA . THR A 1 433 ? 17.263 -6.319 -17.251 1.00 98.31 433 THR A CA 1
ATOM 3370 C C . THR A 1 433 ? 16.908 -5.365 -16.114 1.00 98.31 433 THR A C 1
ATOM 3372 O O . THR A 1 433 ? 16.379 -5.811 -15.095 1.00 98.31 433 THR A O 1
ATOM 3375 N N . LEU A 1 434 ? 17.167 -4.072 -16.311 1.00 98.00 434 LEU A N 1
ATOM 3376 C CA . LEU A 1 434 ? 16.550 -2.975 -15.565 1.00 98.00 434 LEU A CA 1
ATOM 3377 C C . LEU A 1 434 ? 15.394 -2.416 -16.402 1.00 98.00 434 LEU A C 1
ATOM 3379 O O . LEU A 1 434 ? 15.566 -2.125 -17.587 1.00 98.00 434 LEU A O 1
ATOM 3383 N N . LEU A 1 435 ? 14.225 -2.315 -15.786 1.00 96.94 435 LEU A N 1
ATOM 3384 C CA . LEU A 1 435 ? 12.988 -1.840 -16.378 1.00 96.94 435 LEU A CA 1
ATOM 3385 C C . LEU A 1 435 ? 12.618 -0.509 -15.722 1.00 96.94 435 LEU A C 1
ATOM 3387 O O . LEU A 1 435 ? 12.387 -0.468 -14.516 1.00 96.94 435 LEU A O 1
ATOM 3391 N N . MET A 1 436 ? 12.581 0.548 -16.523 1.00 95.31 436 MET A N 1
ATOM 3392 C CA . MET A 1 436 ? 12.194 1.898 -16.122 1.00 95.31 436 MET A CA 1
ATOM 3393 C C . MET A 1 436 ? 10.874 2.220 -16.806 1.00 95.31 436 MET A C 1
ATOM 3395 O O . MET A 1 436 ? 10.768 2.095 -18.029 1.00 95.31 436 MET A O 1
ATOM 3399 N N . VAL A 1 437 ? 9.861 2.566 -16.025 1.00 92.56 437 VAL A N 1
ATOM 3400 C CA . VAL A 1 437 ? 8.513 2.811 -16.533 1.00 92.56 437 VAL A CA 1
ATOM 3401 C C . VAL A 1 437 ? 8.029 4.093 -15.906 1.00 92.56 437 VAL A C 1
ATOM 3403 O O . VAL A 1 437 ? 7.947 4.174 -14.685 1.00 92.56 437 VAL A O 1
ATOM 3406 N N . ASP A 1 438 ? 7.753 5.057 -16.772 1.00 89.38 438 ASP A N 1
ATOM 3407 C CA . ASP A 1 438 ? 7.149 6.330 -16.415 1.00 89.38 438 ASP A CA 1
ATOM 3408 C C . ASP A 1 438 ? 7.912 7.082 -15.321 1.00 89.38 438 ASP A C 1
ATOM 3410 O O . ASP A 1 438 ? 7.408 7.346 -14.249 1.00 89.38 438 ASP A O 1
ATOM 3414 N N . SER A 1 439 ? 9.207 7.316 -15.532 1.00 90.88 439 SER A N 1
ATOM 3415 C CA . SER A 1 439 ? 10.038 7.964 -14.513 1.00 90.88 439 SER A CA 1
ATOM 3416 C C . SER A 1 439 ? 9.902 9.486 -14.551 1.00 90.88 439 SER A C 1
ATOM 3418 O O . SER A 1 439 ? 9.997 10.102 -15.620 1.00 90.88 439 SER A O 1
ATOM 3420 N N . GLU A 1 440 ? 9.772 10.099 -13.376 1.00 87.81 440 GLU A N 1
ATOM 3421 C CA . GLU A 1 440 ? 9.598 11.543 -13.222 1.00 87.81 440 GLU A CA 1
ATOM 3422 C C . GLU A 1 440 ? 10.716 12.230 -12.412 1.00 87.81 440 GLU A C 1
ATOM 3424 O O . GLU A 1 440 ? 10.864 13.453 -12.497 1.00 87.81 440 GLU A O 1
ATOM 3429 N N . GLU A 1 441 ? 11.541 11.480 -11.674 1.00 89.00 441 GLU A N 1
ATOM 3430 C CA . GLU A 1 441 ? 12.706 12.022 -10.952 1.00 89.00 441 GLU A CA 1
ATOM 3431 C C . GLU A 1 441 ? 13.908 12.343 -11.859 1.00 89.00 441 GLU A C 1
ATOM 3433 O O . GLU A 1 441 ? 14.082 11.795 -12.951 1.00 89.00 441 GLU A O 1
ATOM 3438 N N . GLU A 1 442 ? 14.777 13.229 -11.367 1.00 92.06 442 GLU A N 1
ATOM 3439 C CA . GLU A 1 442 ? 16.071 13.531 -11.989 1.00 92.06 442 GLU A CA 1
ATOM 3440 C C . GLU A 1 442 ? 17.142 12.486 -11.624 1.00 92.06 442 GLU A C 1
ATOM 3442 O O . GLU A 1 442 ? 17.101 11.871 -10.559 1.00 92.06 442 GLU A O 1
ATOM 3447 N N . TYR A 1 443 ? 18.143 12.311 -12.497 1.00 94.75 443 TYR A N 1
ATOM 3448 C CA . TYR A 1 443 ? 19.225 11.337 -12.305 1.00 94.75 443 TYR A CA 1
ATOM 3449 C C . TYR A 1 443 ? 20.535 12.026 -11.943 1.00 94.75 443 TYR A C 1
ATOM 3451 O O . TYR A 1 443 ? 21.017 12.896 -12.672 1.00 94.75 443 TYR A O 1
ATOM 3459 N N . PHE A 1 444 ? 21.184 11.582 -10.866 1.00 95.62 444 PHE A N 1
ATOM 3460 C CA . PHE A 1 444 ? 22.486 12.134 -10.500 1.00 95.62 444 PHE A CA 1
ATOM 3461 C C . PHE A 1 444 ? 23.587 11.697 -11.488 1.00 95.62 444 PHE A C 1
ATOM 3463 O O . PHE A 1 444 ? 23.559 10.570 -11.997 1.00 95.62 444 PHE A O 1
ATOM 3470 N N . PRO A 1 445 ? 24.632 12.517 -11.724 1.00 96.81 445 PRO A N 1
ATOM 3471 C CA . PRO A 1 445 ? 25.743 12.150 -12.608 1.00 96.81 445 PRO A CA 1
ATOM 3472 C C . PRO A 1 445 ? 26.400 10.806 -12.256 1.00 96.81 445 PRO A C 1
ATOM 3474 O O . PRO A 1 445 ? 26.831 10.057 -13.139 1.00 96.81 445 PRO A O 1
ATOM 3477 N N . GLU A 1 446 ? 26.464 10.469 -10.968 1.00 97.12 446 GLU A N 1
ATOM 3478 C CA . GLU A 1 446 ? 26.978 9.194 -10.472 1.00 97.12 446 GLU A CA 1
ATOM 3479 C C . GLU A 1 446 ? 26.105 8.008 -10.898 1.00 97.12 446 GLU A C 1
ATOM 3481 O O . GLU A 1 446 ? 26.643 6.940 -11.209 1.00 97.12 446 GLU A O 1
ATOM 3486 N N . GLU A 1 447 ? 24.784 8.188 -10.941 1.00 97.31 447 GLU A N 1
ATOM 3487 C CA . GLU A 1 447 ? 23.827 7.179 -11.395 1.00 97.31 447 GLU A CA 1
ATOM 3488 C C . GLU A 1 447 ? 23.946 6.947 -12.891 1.00 97.31 447 GLU A C 1
ATOM 3490 O O . GLU A 1 447 ? 24.090 5.798 -13.307 1.00 97.31 447 GLU A O 1
ATOM 3495 N N . ILE A 1 448 ? 23.999 8.022 -13.682 1.00 97.50 448 ILE A N 1
ATOM 3496 C CA . ILE A 1 448 ? 24.201 7.949 -15.134 1.00 97.50 448 ILE A CA 1
ATOM 3497 C C . ILE A 1 448 ? 25.507 7.199 -15.437 1.00 97.50 448 ILE A C 1
ATOM 3499 O O . ILE A 1 448 ? 25.539 6.245 -16.221 1.00 97.50 448 ILE A O 1
ATOM 3503 N N . ALA A 1 449 ? 26.602 7.578 -14.769 1.00 97.44 449 ALA A N 1
ATOM 3504 C CA . ALA A 1 449 ? 27.900 6.938 -14.955 1.00 97.44 449 ALA A CA 1
ATOM 3505 C C . ALA A 1 449 ? 27.899 5.464 -14.520 1.00 97.44 449 ALA A C 1
ATOM 3507 O O . ALA A 1 449 ? 28.572 4.637 -15.142 1.00 97.44 449 ALA A O 1
ATOM 3508 N N . LYS A 1 450 ? 27.183 5.126 -13.442 1.00 97.38 450 LYS A N 1
ATOM 3509 C CA . LYS A 1 450 ? 27.052 3.749 -12.958 1.00 97.38 450 LYS A CA 1
ATOM 3510 C C . LYS A 1 450 ? 26.215 2.905 -13.912 1.00 97.38 450 LYS A C 1
ATOM 3512 O O . LYS A 1 450 ? 26.681 1.839 -14.304 1.00 97.38 450 LYS A O 1
ATOM 3517 N N . LEU A 1 451 ? 25.049 3.389 -14.333 1.00 97.69 451 LEU A N 1
ATOM 3518 C CA . LEU A 1 451 ? 24.164 2.666 -15.241 1.00 97.69 451 LEU A CA 1
ATOM 3519 C C . LEU A 1 451 ? 24.843 2.404 -16.585 1.00 97.69 451 LEU A C 1
ATOM 3521 O O . LEU A 1 451 ? 24.774 1.289 -17.096 1.00 97.69 451 LEU A O 1
ATOM 3525 N N . ARG A 1 452 ? 25.590 3.383 -17.112 1.00 97.38 452 ARG A N 1
ATOM 3526 C CA . ARG A 1 452 ? 26.411 3.185 -18.311 1.00 97.38 452 ARG A CA 1
ATOM 3527 C C . ARG A 1 452 ? 27.373 2.007 -18.163 1.00 97.38 452 ARG A C 1
ATOM 3529 O O . ARG A 1 452 ? 27.383 1.122 -19.012 1.00 97.38 452 ARG A O 1
ATOM 3536 N N . ARG A 1 453 ? 28.145 1.967 -17.069 1.00 97.81 453 ARG A N 1
ATOM 3537 C CA . ARG A 1 453 ? 29.073 0.854 -16.802 1.00 97.81 453 ARG A CA 1
ATOM 3538 C C . ARG A 1 453 ? 28.346 -0.482 -16.692 1.00 97.81 453 ARG A C 1
ATOM 3540 O O . ARG A 1 453 ? 28.879 -1.494 -17.128 1.00 97.81 453 ARG A O 1
ATOM 3547 N N . ASP A 1 454 ? 27.162 -0.508 -16.097 1.00 98.06 454 ASP A N 1
ATOM 3548 C CA . ASP A 1 454 ? 26.394 -1.744 -15.957 1.00 98.06 454 ASP A CA 1
ATOM 3549 C C . ASP A 1 454 ? 25.878 -2.262 -17.300 1.00 98.06 454 ASP A C 1
ATOM 3551 O O . ASP A 1 454 ? 25.939 -3.466 -17.555 1.00 98.06 454 ASP A O 1
ATOM 3555 N N . VAL A 1 455 ? 25.410 -1.362 -18.169 1.00 97.50 455 VAL A N 1
ATOM 3556 C CA . VAL A 1 455 ? 24.987 -1.699 -19.535 1.00 97.50 455 VAL A CA 1
ATOM 3557 C C . VAL A 1 455 ? 26.172 -2.204 -20.356 1.00 97.50 455 VAL A C 1
ATOM 3559 O O . VAL A 1 455 ? 26.067 -3.261 -20.977 1.00 97.50 455 VAL A O 1
ATOM 3562 N N . ASP A 1 456 ? 27.330 -1.541 -20.268 1.00 96.88 456 ASP A N 1
ATOM 3563 C CA . ASP A 1 456 ? 28.575 -1.998 -20.906 1.00 96.88 456 ASP A CA 1
ATOM 3564 C C . ASP A 1 456 ? 29.003 -3.394 -20.398 1.00 96.88 456 ASP A C 1
ATOM 3566 O O . ASP A 1 456 ? 29.582 -4.189 -21.139 1.00 96.88 456 ASP A O 1
ATOM 3570 N N . ASN A 1 457 ? 28.661 -3.729 -19.148 1.00 97.19 457 ASN A N 1
ATOM 3571 C CA . ASN A 1 457 ? 28.881 -5.044 -18.534 1.00 97.19 457 ASN A CA 1
ATOM 3572 C C . ASN A 1 457 ? 27.721 -6.040 -18.758 1.00 97.19 457 ASN A C 1
ATOM 3574 O O . ASN A 1 457 ? 27.687 -7.111 -18.144 1.00 97.19 457 ASN A O 1
ATOM 3578 N N . GLY A 1 458 ? 26.782 -5.729 -19.655 1.00 96.88 458 GLY A N 1
ATOM 3579 C CA . GLY A 1 458 ? 25.756 -6.652 -20.138 1.00 96.88 458 GLY A CA 1
ATOM 3580 C C . GLY A 1 458 ? 24.415 -6.599 -19.404 1.00 96.88 458 GLY A C 1
ATOM 3581 O O . GLY A 1 458 ? 23.644 -7.563 -19.494 1.00 96.88 458 GLY A O 1
ATOM 3582 N N . LEU A 1 459 ? 24.119 -5.544 -18.637 1.00 98.12 459 LEU A N 1
ATOM 3583 C CA . LEU A 1 459 ? 22.753 -5.231 -18.199 1.00 98.12 459 LEU A CA 1
ATOM 3584 C C . LEU A 1 459 ? 21.933 -4.738 -19.400 1.00 98.12 459 LEU A C 1
ATOM 3586 O O . LEU A 1 459 ? 22.357 -3.839 -20.118 1.00 98.12 459 LEU A O 1
ATOM 3590 N N . SER A 1 460 ? 20.751 -5.310 -19.623 1.00 98.00 460 SER A N 1
ATOM 3591 C CA . SER A 1 460 ? 19.802 -4.757 -20.597 1.00 98.00 460 SER A CA 1
ATOM 3592 C C . SER A 1 460 ? 18.973 -3.652 -19.952 1.00 98.00 460 SER A C 1
ATOM 3594 O O . SER A 1 460 ? 18.571 -3.783 -18.798 1.00 98.00 460 SER A O 1
ATOM 3596 N N . LEU A 1 461 ? 18.676 -2.599 -20.704 1.00 96.56 461 LEU A N 1
ATOM 3597 C CA . LEU A 1 461 ? 17.834 -1.498 -20.255 1.00 96.56 461 LEU A CA 1
ATOM 3598 C C . LEU A 1 461 ? 16.556 -1.464 -21.097 1.00 96.56 461 LEU A C 1
ATOM 3600 O O . LEU A 1 461 ? 16.629 -1.495 -22.324 1.00 96.56 461 LEU A O 1
ATOM 3604 N N . ALA A 1 462 ? 15.399 -1.428 -20.441 1.00 96.50 462 ALA A N 1
ATOM 3605 C CA . ALA A 1 462 ? 14.102 -1.245 -21.081 1.00 96.50 462 ALA A CA 1
ATOM 3606 C C . ALA A 1 462 ? 13.431 -0.016 -20.468 1.00 96.50 462 ALA A C 1
ATOM 3608 O O . ALA A 1 462 ? 13.213 0.015 -19.260 1.00 96.50 462 ALA A O 1
ATOM 3609 N N . ILE A 1 463 ? 13.137 0.986 -21.294 1.00 95.62 463 ILE A N 1
ATOM 3610 C CA . ILE A 1 463 ? 12.568 2.262 -20.853 1.00 95.62 463 ILE A CA 1
ATOM 3611 C C . ILE A 1 463 ? 11.232 2.458 -21.552 1.00 95.62 463 ILE A C 1
ATOM 3613 O O . ILE A 1 463 ? 11.159 2.432 -22.782 1.00 95.62 463 ILE A O 1
ATOM 3617 N N . PHE A 1 464 ? 10.198 2.668 -20.752 1.00 92.44 464 PHE A N 1
ATOM 3618 C CA . PHE A 1 464 ? 8.871 3.083 -21.172 1.00 92.44 464 PHE A CA 1
ATOM 3619 C C . PHE A 1 464 ? 8.645 4.472 -20.597 1.00 92.44 464 PHE A C 1
ATOM 3621 O O . PHE A 1 464 ? 8.878 4.693 -19.412 1.00 92.44 464 PHE A O 1
ATOM 3628 N N . SER A 1 465 ? 8.248 5.413 -21.439 1.00 90.88 465 SER A N 1
ATOM 3629 C CA . SER A 1 465 ? 8.044 6.794 -21.028 1.00 90.88 465 SER A CA 1
ATOM 3630 C C . SER A 1 465 ? 6.784 7.348 -21.665 1.00 90.88 465 SER A C 1
ATOM 3632 O O . SER A 1 465 ? 6.336 6.840 -22.699 1.00 90.88 465 SER A O 1
ATOM 3634 N N . ASP A 1 466 ? 6.243 8.378 -21.033 1.00 89.94 466 ASP A N 1
ATOM 3635 C CA . ASP A 1 466 ? 5.002 9.017 -21.418 1.00 89.94 466 ASP A CA 1
ATOM 3636 C C . ASP A 1 466 ? 5.254 10.366 -22.122 1.00 89.94 466 ASP A C 1
ATOM 3638 O O . ASP A 1 466 ? 6.299 10.609 -22.737 1.00 89.94 466 ASP A O 1
ATOM 3642 N N . TRP A 1 467 ? 4.261 11.243 -22.144 1.00 91.44 467 TRP A N 1
ATOM 3643 C CA . TRP A 1 467 ? 4.298 12.496 -22.866 1.00 91.44 467 TRP A CA 1
ATOM 3644 C C . TRP A 1 467 ? 5.014 13.599 -22.088 1.00 91.44 467 TRP A C 1
ATOM 3646 O O . TRP A 1 467 ? 4.951 13.695 -20.866 1.00 91.44 467 TRP A O 1
ATOM 3656 N N . TYR A 1 468 ? 5.620 14.523 -22.831 1.00 92.38 468 TYR A N 1
ATOM 3657 C CA . TYR A 1 468 ? 6.096 15.800 -22.312 1.00 92.38 468 TYR A CA 1
ATOM 3658 C C . TYR A 1 468 ? 5.929 16.868 -23.384 1.00 92.38 468 TYR A C 1
ATOM 3660 O O . TYR A 1 468 ? 6.497 16.767 -24.469 1.00 92.38 468 TYR A O 1
ATOM 3668 N N . ASN A 1 469 ? 5.152 17.911 -23.091 1.00 93.12 469 ASN A N 1
ATOM 3669 C CA . ASN A 1 469 ? 4.975 19.028 -24.011 1.00 93.12 469 ASN A CA 1
ATOM 3670 C C . ASN A 1 469 ? 4.673 20.325 -23.255 1.00 93.12 469 ASN A C 1
ATOM 3672 O O . ASN A 1 469 ? 3.595 20.507 -22.683 1.00 93.12 469 ASN A O 1
ATOM 3676 N N . THR A 1 470 ? 5.598 21.284 -23.314 1.00 92.00 470 THR A N 1
ATOM 3677 C CA . THR A 1 470 ? 5.493 22.535 -22.542 1.00 92.00 470 THR A CA 1
ATOM 3678 C C . THR A 1 470 ? 4.304 23.417 -22.943 1.00 92.00 470 THR A C 1
ATOM 3680 O O . THR A 1 470 ? 3.863 24.259 -22.154 1.00 92.00 470 THR A O 1
ATOM 3683 N N . SER A 1 471 ? 3.776 23.265 -24.163 1.00 91.00 471 SER A N 1
ATOM 3684 C CA . SER A 1 471 ? 2.586 23.994 -24.616 1.00 91.00 471 SER A CA 1
ATOM 3685 C C . SER A 1 471 ? 1.310 23.386 -24.039 1.00 91.00 471 SER A C 1
ATOM 3687 O O . SER A 1 471 ? 0.410 24.130 -23.647 1.00 91.00 471 SER A O 1
ATOM 3689 N N . VAL A 1 472 ? 1.239 22.055 -23.948 1.00 88.88 472 VAL A N 1
ATOM 3690 C CA . VAL A 1 472 ? 0.129 21.328 -23.314 1.00 88.88 472 VAL A CA 1
ATOM 3691 C C . VAL A 1 472 ? 0.146 21.529 -21.803 1.00 88.88 472 VAL A C 1
ATOM 3693 O O . VAL A 1 472 ? -0.878 21.921 -21.249 1.00 88.88 472 VAL A O 1
ATOM 3696 N N . MET A 1 473 ? 1.309 21.411 -21.153 1.00 88.94 473 MET A N 1
ATOM 3697 C CA . MET A 1 473 ? 1.472 21.666 -19.711 1.00 88.94 473 MET A CA 1
ATOM 3698 C C . MET A 1 473 ? 0.924 23.046 -19.304 1.00 88.94 473 MET A C 1
ATOM 3700 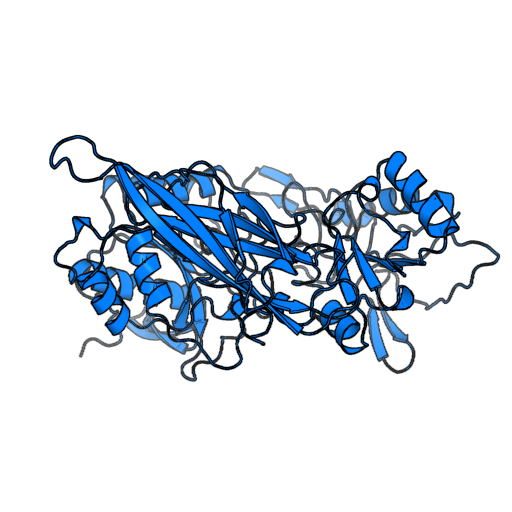O O . MET A 1 473 ? 0.217 23.189 -18.310 1.00 88.94 473 MET A O 1
ATOM 3704 N N . ARG A 1 474 ? 1.153 24.081 -20.127 1.00 87.75 474 ARG A N 1
ATOM 3705 C CA . ARG A 1 474 ? 0.598 25.430 -19.900 1.00 87.75 474 ARG A CA 1
ATOM 3706 C C . ARG A 1 474 ? -0.924 25.521 -20.021 1.00 87.75 474 ARG A C 1
ATOM 3708 O O . ARG A 1 474 ? -1.506 26.453 -19.462 1.00 87.75 474 ARG A O 1
ATOM 3715 N N . LYS A 1 475 ? -1.557 24.614 -20.768 1.00 86.19 475 LYS A N 1
ATOM 3716 C CA . LYS A 1 475 ? -3.014 24.558 -20.969 1.00 86.19 475 LYS A CA 1
ATOM 3717 C C . LYS A 1 475 ? -3.724 23.733 -19.898 1.00 86.19 475 LYS A C 1
ATOM 3719 O O . LYS A 1 475 ? -4.861 24.062 -19.584 1.00 86.19 475 LYS A O 1
ATOM 3724 N N . VAL A 1 476 ? -3.073 22.705 -19.353 1.00 82.44 476 VAL A N 1
ATOM 3725 C CA . VAL A 1 476 ? -3.651 21.823 -18.319 1.00 82.44 476 VAL A CA 1
ATOM 3726 C C . VAL A 1 476 ? -3.433 22.334 -16.893 1.00 82.44 476 VAL A C 1
ATOM 3728 O O . VAL A 1 476 ? -3.824 21.676 -15.934 1.00 82.44 476 VAL A O 1
ATOM 3731 N N . LYS A 1 477 ? -2.852 23.528 -16.730 1.00 82.81 477 LYS A N 1
ATOM 3732 C CA . LYS A 1 477 ? -2.831 24.230 -15.445 1.00 82.81 477 LYS A CA 1
ATOM 3733 C C . LYS A 1 477 ? -4.248 24.438 -14.916 1.00 82.81 477 LYS A C 1
ATOM 3735 O O . LYS A 1 477 ? -5.161 24.764 -15.681 1.00 82.81 477 LYS A O 1
ATOM 3740 N N . PHE A 1 478 ? -4.415 24.350 -13.607 1.00 77.62 478 PHE A N 1
ATOM 3741 C CA . PHE A 1 478 ? -5.686 24.658 -12.965 1.00 77.62 478 PHE A CA 1
ATOM 3742 C C . PHE A 1 478 ? -5.491 25.689 -11.861 1.00 77.62 478 PHE A C 1
ATOM 3744 O O . PHE A 1 478 ? -4.398 25.863 -11.320 1.00 77.62 478 PHE A O 1
ATOM 3751 N N . TYR A 1 479 ? -6.552 26.440 -11.585 1.00 76.44 479 TYR A N 1
ATOM 3752 C CA . TYR A 1 479 ? -6.580 27.339 -10.446 1.00 76.44 479 TYR A CA 1
ATOM 3753 C C . TYR A 1 479 ? -7.138 26.564 -9.266 1.00 76.44 479 TYR A C 1
ATOM 3755 O O . TYR A 1 479 ? -8.300 26.160 -9.291 1.00 76.44 479 TYR A O 1
ATOM 3763 N N . ASP A 1 480 ? -6.307 26.341 -8.260 1.00 69.56 480 ASP A N 1
ATOM 3764 C CA . ASP A 1 480 ? -6.774 25.767 -7.015 1.00 69.56 480 ASP A CA 1
ATOM 3765 C C . ASP A 1 480 ? -7.457 26.866 -6.198 1.00 69.56 480 ASP A C 1
ATOM 3767 O O . ASP A 1 480 ? -6.825 27.806 -5.706 1.00 69.56 480 ASP A O 1
ATOM 3771 N N . GLU A 1 481 ? -8.776 26.751 -6.063 1.00 66.75 481 GLU A N 1
ATOM 3772 C CA . GLU A 1 481 ? -9.583 27.680 -5.277 1.00 66.75 481 GLU A CA 1
ATOM 3773 C C . GLU A 1 481 ? -9.228 27.640 -3.781 1.00 66.75 481 GLU A C 1
ATOM 3775 O O . GLU A 1 481 ? -9.453 28.634 -3.082 1.00 66.75 481 GLU A O 1
ATOM 3780 N N . ASN A 1 482 ? -8.641 26.537 -3.295 1.00 59.84 482 ASN A N 1
ATOM 3781 C CA . ASN A 1 482 ? -8.245 26.363 -1.899 1.00 59.84 482 ASN A CA 1
ATOM 3782 C C . ASN A 1 482 ? -6.969 27.144 -1.577 1.00 59.84 482 ASN A C 1
ATOM 3784 O O . ASN A 1 482 ? -6.974 27.989 -0.679 1.00 59.84 482 ASN A O 1
ATOM 3788 N N . THR A 1 483 ? -5.888 26.922 -2.329 1.00 66.62 483 THR A N 1
ATOM 3789 C CA . THR A 1 483 ? -4.625 27.666 -2.151 1.00 66.62 483 THR A CA 1
ATOM 3790 C C . THR A 1 483 ? -4.650 29.055 -2.790 1.00 66.62 483 THR A C 1
ATOM 3792 O O . THR A 1 483 ? -3.784 29.884 -2.501 1.00 66.62 483 THR A O 1
ATOM 3795 N N . ARG A 1 484 ? -5.657 29.348 -3.626 1.00 73.25 484 ARG A N 1
ATOM 3796 C CA . ARG A 1 484 ? -5.752 30.558 -4.461 1.00 73.25 484 ARG A CA 1
ATOM 3797 C C . ARG A 1 484 ? -4.560 30.729 -5.400 1.00 73.25 484 ARG A C 1
ATOM 3799 O O . ARG A 1 484 ? -4.203 31.860 -5.753 1.00 73.25 484 ARG A O 1
ATOM 3806 N N . GLN A 1 485 ? -3.959 29.621 -5.816 1.00 77.06 485 GLN A N 1
ATOM 3807 C CA . GLN A 1 485 ? -2.778 29.590 -6.668 1.00 77.06 485 GLN A CA 1
ATOM 3808 C C . GLN A 1 485 ? -3.069 28.854 -7.973 1.00 77.06 485 GLN A C 1
ATOM 3810 O O . GLN A 1 485 ? -3.922 27.974 -8.051 1.00 77.06 485 GLN A O 1
ATOM 3815 N N . TRP A 1 486 ? -2.356 29.249 -9.027 1.00 78.75 486 TRP A N 1
ATOM 3816 C CA . TRP A 1 486 ? -2.312 28.463 -10.252 1.00 78.75 486 TRP A CA 1
ATOM 3817 C C . TRP A 1 486 ? -1.312 27.336 -10.062 1.00 78.75 486 TRP A C 1
ATOM 3819 O O . TRP A 1 486 ? -0.130 27.605 -9.861 1.00 78.75 486 TRP A O 1
ATOM 3829 N N . TRP A 1 487 ? -1.791 26.106 -10.172 1.00 77.50 487 TRP A N 1
ATOM 3830 C CA . TRP A 1 487 ? -0.953 24.922 -10.178 1.00 77.50 487 TRP A CA 1
ATOM 3831 C C . TRP A 1 487 ? -0.538 24.628 -11.611 1.00 77.50 487 TRP A C 1
ATOM 3833 O O . TRP A 1 487 ? -1.372 24.506 -12.515 1.00 77.50 487 TRP A O 1
ATOM 3843 N N . MET A 1 488 ? 0.771 24.583 -11.818 1.00 82.31 488 MET A N 1
ATOM 3844 C CA . MET A 1 488 ? 1.404 24.261 -13.088 1.00 82.31 488 MET A CA 1
ATOM 3845 C C . MET A 1 488 ? 1.977 22.853 -12.986 1.00 82.31 488 MET A C 1
ATOM 3847 O O . MET A 1 488 ? 2.550 22.555 -11.944 1.00 82.31 488 MET A O 1
ATOM 3851 N N . PRO A 1 489 ? 1.842 22.020 -14.031 1.00 84.31 489 PRO A N 1
ATOM 3852 C CA . PRO A 1 489 ? 2.515 20.735 -14.054 1.00 84.31 489 PRO A CA 1
ATOM 3853 C C . PRO A 1 489 ? 4.022 20.908 -13.883 1.00 84.31 489 PRO A C 1
ATOM 3855 O O . PRO A 1 489 ? 4.610 21.732 -14.594 1.00 84.31 489 PRO A O 1
ATOM 3858 N N . ASP A 1 490 ? 4.629 20.137 -12.985 1.00 83.62 490 ASP A N 1
ATOM 3859 C CA . ASP A 1 490 ? 6.087 20.130 -12.812 1.00 83.62 490 ASP A CA 1
ATOM 3860 C C . ASP A 1 490 ? 6.764 19.384 -13.970 1.00 83.62 490 ASP A C 1
ATOM 3862 O O . ASP A 1 490 ? 7.802 19.812 -14.477 1.00 83.62 490 ASP A O 1
ATOM 3866 N N . THR A 1 491 ? 6.107 18.340 -14.482 1.00 87.44 491 THR A N 1
ATOM 3867 C CA . THR A 1 491 ? 6.470 17.645 -15.722 1.00 87.44 491 THR A CA 1
ATOM 3868 C C . THR A 1 491 ? 5.221 17.233 -16.528 1.00 87.44 491 THR A C 1
ATOM 3870 O O . THR A 1 491 ? 4.106 17.644 -16.200 1.00 87.44 491 THR A O 1
ATOM 3873 N N . GLY A 1 492 ? 5.405 16.541 -17.659 1.00 87.00 492 GLY A N 1
ATOM 3874 C CA . GLY A 1 492 ? 4.322 15.884 -18.403 1.00 87.00 492 GLY A CA 1
ATOM 3875 C C . GLY A 1 492 ? 3.849 14.609 -17.696 1.00 87.00 492 GLY A C 1
ATOM 3876 O O . GLY A 1 492 ? 3.898 14.566 -16.475 1.00 87.00 492 GLY A O 1
ATOM 3877 N N . GLY A 1 493 ? 3.425 13.587 -18.445 1.00 86.12 493 GLY A N 1
ATOM 3878 C CA . GLY A 1 493 ? 3.217 12.249 -17.867 1.00 86.12 493 GLY A CA 1
ATOM 3879 C C . GLY A 1 493 ? 4.530 11.688 -17.305 1.00 86.12 493 GLY A C 1
ATOM 3880 O O . GLY A 1 493 ? 4.580 11.266 -16.168 1.00 86.12 493 GLY A O 1
ATOM 3881 N N . ALA A 1 494 ? 5.640 11.895 -18.029 1.00 89.69 494 ALA A N 1
ATOM 3882 C CA . ALA A 1 494 ? 6.990 11.546 -17.576 1.00 89.69 494 ALA A CA 1
ATOM 3883 C C . ALA A 1 494 ? 7.941 12.756 -17.564 1.00 89.69 494 ALA A C 1
ATOM 3885 O O . ALA A 1 494 ? 7.716 13.765 -18.247 1.00 89.69 494 ALA A O 1
ATOM 3886 N N . ASN A 1 495 ? 9.081 12.652 -16.870 1.00 92.44 495 ASN A N 1
ATOM 3887 C CA . ASN A 1 495 ? 10.175 13.634 -16.950 1.00 92.44 495 ASN A CA 1
ATOM 3888 C C . ASN A 1 495 ? 11.117 13.344 -18.124 1.00 92.44 495 ASN A C 1
ATOM 3890 O O . ASN A 1 495 ? 12.269 12.932 -17.978 1.00 92.44 495 ASN A O 1
ATOM 3894 N N . ILE A 1 496 ? 10.608 13.599 -19.331 1.00 94.88 496 ILE A N 1
ATOM 3895 C CA . ILE A 1 496 ? 11.359 13.441 -20.583 1.00 94.88 496 ILE A CA 1
ATOM 3896 C C . ILE A 1 496 ? 12.679 14.230 -20.610 1.00 94.88 496 ILE A C 1
ATOM 3898 O O . ILE A 1 496 ? 13.663 13.678 -21.106 1.00 94.88 496 ILE A O 1
ATO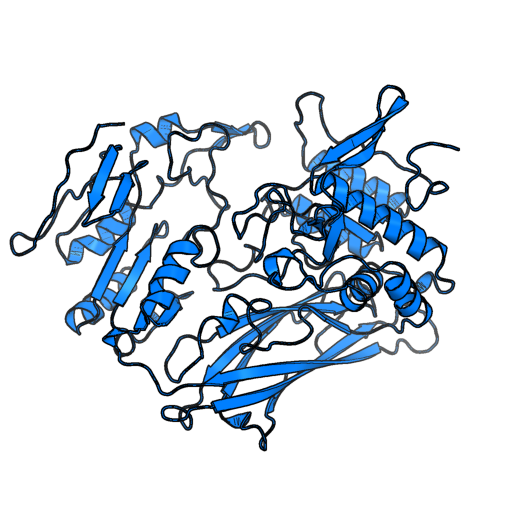M 3902 N N . PRO A 1 497 ? 12.774 15.479 -20.108 1.00 95.25 497 PRO A N 1
ATOM 3903 C CA . PRO A 1 497 ? 14.060 16.165 -20.002 1.00 95.25 497 PRO A CA 1
ATOM 3904 C C . PRO A 1 497 ? 15.109 15.383 -19.198 1.00 95.25 497 PRO A C 1
ATOM 3906 O O . PRO A 1 497 ? 16.215 15.190 -19.707 1.00 95.25 497 PRO A O 1
ATOM 3909 N N . ALA A 1 498 ? 14.760 14.879 -18.009 1.00 95.00 498 ALA A N 1
ATOM 3910 C CA . ALA A 1 498 ? 15.667 14.077 -17.183 1.00 95.00 498 ALA A CA 1
ATOM 3911 C C . ALA A 1 498 ? 16.028 12.740 -17.850 1.00 95.00 498 ALA A C 1
ATOM 3913 O O . ALA A 1 498 ? 17.200 12.359 -17.912 1.00 95.00 498 ALA A O 1
ATOM 3914 N N . LEU A 1 499 ? 15.044 12.054 -18.440 1.00 95.88 499 LEU A N 1
ATOM 3915 C CA . LEU A 1 499 ? 15.281 10.831 -19.211 1.00 95.88 499 LEU A CA 1
ATOM 3916 C C . LEU A 1 499 ? 16.205 11.075 -20.410 1.00 95.88 499 LEU A C 1
ATOM 3918 O O . LEU A 1 499 ? 17.065 10.249 -20.705 1.00 95.88 499 LEU A O 1
ATOM 3922 N N . ASN A 1 500 ? 16.082 12.213 -21.091 1.00 96.75 500 ASN A N 1
ATOM 3923 C CA . ASN A 1 500 ? 16.964 12.586 -22.196 1.00 96.75 500 ASN A CA 1
ATOM 3924 C C . ASN A 1 500 ? 18.396 12.882 -21.735 1.00 96.75 500 ASN A C 1
ATOM 3926 O O . ASN A 1 500 ? 19.339 12.575 -22.468 1.00 96.75 500 ASN A O 1
ATOM 3930 N N . GLU A 1 501 ? 18.581 13.448 -20.541 1.00 96.75 501 GLU A N 1
ATOM 3931 C CA . GLU A 1 501 ? 19.907 13.600 -19.938 1.00 96.75 501 GLU A CA 1
ATOM 3932 C C . GLU A 1 501 ? 20.546 12.233 -19.669 1.00 96.75 501 GLU A C 1
ATOM 3934 O O . GLU A 1 501 ? 21.670 11.986 -20.121 1.00 96.75 501 GLU A O 1
ATOM 3939 N N . LEU A 1 502 ? 19.804 11.311 -19.047 1.00 96.62 502 LEU A N 1
ATOM 3940 C CA . LEU A 1 502 ? 20.239 9.931 -18.822 1.00 96.62 502 LEU A CA 1
ATOM 3941 C C . LEU A 1 502 ? 20.604 9.224 -20.137 1.00 96.62 502 LEU A C 1
ATOM 3943 O O . LEU A 1 502 ? 21.667 8.614 -20.252 1.00 96.62 502 LEU A O 1
ATOM 3947 N N . LEU A 1 503 ? 19.734 9.322 -21.145 1.00 96.31 503 LEU A N 1
ATOM 3948 C CA . LEU A 1 503 ? 19.870 8.645 -22.437 1.00 96.31 503 LEU A CA 1
ATOM 3949 C C . LEU A 1 503 ? 20.967 9.226 -23.337 1.00 96.31 503 LEU A C 1
ATOM 3951 O O . LEU A 1 503 ? 21.425 8.558 -24.273 1.00 96.31 503 LEU A O 1
ATOM 3955 N N . SER A 1 504 ? 21.424 10.447 -23.051 1.00 95.50 504 SER A N 1
ATOM 3956 C CA . SER A 1 504 ? 22.421 11.151 -23.860 1.00 95.50 504 SER A CA 1
ATOM 3957 C C . SER A 1 504 ? 23.728 10.367 -24.023 1.00 95.50 504 SER A C 1
ATOM 3959 O O . SER A 1 504 ? 24.364 10.442 -25.078 1.00 95.50 504 SER A O 1
ATOM 3961 N N . VAL A 1 505 ? 24.099 9.547 -23.032 1.00 95.75 505 VAL A N 1
ATOM 3962 C CA . VAL A 1 505 ? 25.322 8.728 -23.064 1.00 95.75 505 VAL A CA 1
ATOM 3963 C C . VAL A 1 505 ? 25.295 7.627 -24.128 1.00 95.75 505 VAL A C 1
ATOM 3965 O O . VAL A 1 505 ? 26.360 7.152 -24.523 1.00 95.75 505 VAL A O 1
ATOM 3968 N N . TRP A 1 506 ? 24.106 7.262 -24.617 1.00 95.25 506 TRP A N 1
ATOM 3969 C CA . TRP A 1 506 ? 23.895 6.330 -25.728 1.00 95.25 506 TRP A CA 1
ATOM 3970 C C . TRP A 1 506 ? 23.424 7.028 -27.009 1.00 95.25 506 TRP A C 1
ATOM 3972 O O . TRP A 1 506 ? 23.005 6.355 -27.942 1.00 95.25 506 TRP A O 1
ATOM 3982 N N . ASN A 1 507 ? 23.479 8.365 -27.084 1.00 94.94 507 ASN A N 1
ATOM 3983 C CA . ASN A 1 507 ? 22.948 9.143 -28.212 1.00 94.94 507 ASN A CA 1
ATOM 3984 C C . ASN A 1 507 ? 21.469 8.823 -28.527 1.00 94.94 507 ASN A C 1
ATOM 3986 O O . ASN A 1 507 ? 21.037 8.815 -29.682 1.00 94.94 507 ASN A O 1
ATOM 3990 N N . MET A 1 508 ? 20.694 8.546 -27.479 1.00 96.31 508 MET A N 1
ATOM 3991 C CA . MET A 1 508 ? 19.256 8.310 -27.543 1.00 96.31 508 MET A CA 1
ATOM 3992 C C . MET A 1 508 ? 18.503 9.518 -26.987 1.00 96.31 508 MET A C 1
ATOM 3994 O O . MET A 1 508 ? 19.056 10.315 -26.229 1.00 96.31 508 MET A O 1
ATOM 3998 N N . GLY A 1 509 ? 17.240 9.666 -27.368 1.00 96.25 509 GLY A N 1
ATOM 3999 C CA . GLY A 1 509 ? 16.376 10.669 -26.762 1.00 96.25 509 GLY A CA 1
ATOM 4000 C C . GLY A 1 509 ? 14.974 10.692 -27.348 1.00 96.25 509 GLY A C 1
ATOM 4001 O O . GLY A 1 509 ? 14.765 10.397 -28.526 1.00 96.25 509 GLY A O 1
ATOM 4002 N N . PHE A 1 510 ? 14.024 11.079 -26.516 1.00 96.38 510 PHE A N 1
ATOM 4003 C CA . PHE A 1 510 ? 12.630 11.310 -26.847 1.00 96.38 510 PHE A CA 1
ATOM 4004 C C . PHE A 1 510 ? 12.394 12.736 -27.360 1.00 96.38 510 PHE A C 1
ATOM 4006 O O . PHE A 1 510 ? 13.135 13.673 -27.049 1.00 96.38 510 PHE A O 1
ATOM 4013 N N . SER A 1 511 ? 11.352 12.888 -28.171 1.00 95.06 511 SER A N 1
ATOM 4014 C CA . SER A 1 511 ? 10.834 14.175 -28.647 1.00 95.06 511 SER A CA 1
ATOM 4015 C C . SER A 1 511 ? 9.916 14.835 -27.614 1.00 95.06 511 SER A C 1
ATOM 4017 O O . SER A 1 511 ? 9.511 14.197 -26.652 1.00 95.06 511 SER A O 1
ATOM 4019 N N . ASP A 1 512 ? 9.482 16.061 -27.889 1.00 92.56 512 ASP A N 1
ATOM 4020 C CA . ASP A 1 512 ? 8.384 16.744 -27.192 1.00 92.56 512 ASP A CA 1
ATOM 4021 C C . ASP A 1 512 ? 7.049 16.706 -27.972 1.00 92.56 512 ASP A C 1
ATOM 4023 O O . ASP A 1 512 ? 6.086 17.394 -27.617 1.00 92.56 512 ASP A O 1
ATOM 4027 N N . GLY A 1 513 ? 6.986 15.933 -29.063 1.00 91.38 513 GLY A N 1
ATOM 4028 C CA . GLY A 1 513 ? 5.756 15.704 -29.822 1.00 91.38 513 GLY A CA 1
ATOM 4029 C C . GLY A 1 513 ? 4.772 14.842 -29.034 1.00 91.38 513 GLY A C 1
ATOM 4030 O O . GLY A 1 513 ? 5.196 13.998 -28.247 1.00 91.38 513 GLY A O 1
ATOM 4031 N N . LEU A 1 514 ? 3.475 15.046 -29.253 1.00 92.50 514 LEU A N 1
ATOM 4032 C CA . LEU A 1 514 ? 2.411 14.351 -28.539 1.00 92.50 514 LEU A CA 1
ATOM 4033 C C . LEU A 1 514 ? 1.545 13.585 -29.533 1.00 92.50 514 LEU A C 1
ATOM 4035 O O . LEU A 1 514 ? 0.949 14.179 -30.428 1.00 92.50 514 LEU A O 1
ATOM 4039 N N . TYR A 1 515 ? 1.477 12.269 -29.369 1.00 93.00 515 TYR A N 1
ATOM 4040 C CA . TYR A 1 515 ? 0.824 11.412 -30.344 1.00 93.00 515 TYR A CA 1
ATOM 4041 C C . TYR A 1 515 ? -0.179 10.458 -29.708 1.00 93.00 515 TYR A C 1
ATOM 4043 O O . TYR A 1 515 ? 0.021 9.964 -28.602 1.00 93.00 515 TYR A O 1
ATOM 4051 N N . GLU A 1 516 ? -1.235 10.152 -30.457 1.00 93.88 516 GLU A N 1
ATOM 4052 C CA . GLU A 1 516 ? -2.236 9.153 -30.094 1.00 93.88 516 GLU A CA 1
ATOM 4053 C C . GLU A 1 516 ? -2.629 8.284 -31.296 1.00 93.88 516 GLU A C 1
ATOM 4055 O O . GLU A 1 516 ? -2.641 8.723 -32.456 1.00 93.88 516 GLU A O 1
ATOM 4060 N N . GLY A 1 517 ? -3.002 7.035 -31.031 1.00 92.75 517 GLY A N 1
ATOM 4061 C CA . GLY A 1 517 ? -3.532 6.166 -32.072 1.00 92.75 517 GLY A CA 1
ATOM 4062 C C . GLY A 1 517 ? -3.558 4.690 -31.721 1.00 92.75 517 GLY A C 1
ATOM 4063 O O . G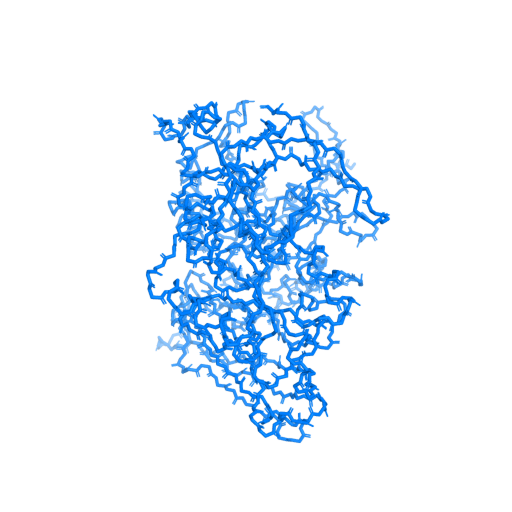LY A 1 517 ? -3.023 4.239 -30.716 1.00 92.75 517 GLY A O 1
ATOM 4064 N N . GLU A 1 518 ? -4.209 3.926 -32.588 1.00 91.69 518 GLU A N 1
ATOM 4065 C CA . GLU A 1 518 ? -4.229 2.470 -32.510 1.00 91.69 518 GLU A CA 1
ATOM 4066 C C . GLU A 1 518 ? -3.019 1.893 -33.247 1.00 91.69 518 GLU A C 1
ATOM 4068 O O . GLU A 1 518 ? -2.621 2.386 -34.309 1.00 91.69 518 GLU A O 1
ATOM 4073 N N . PHE A 1 519 ? -2.442 0.834 -32.693 1.00 90.75 519 PHE A N 1
ATOM 4074 C CA . PHE A 1 519 ? -1.413 0.046 -33.354 1.00 90.75 519 PHE A CA 1
ATOM 4075 C C . PHE A 1 519 ? -1.561 -1.429 -33.011 1.00 90.75 519 PHE A C 1
ATOM 4077 O O . PHE A 1 519 ? -2.094 -1.792 -31.965 1.00 90.75 519 PHE A O 1
ATOM 4084 N N . THR A 1 520 ? -1.040 -2.276 -33.890 1.00 89.75 520 THR A N 1
ATOM 4085 C CA . THR A 1 520 ? -0.970 -3.716 -33.663 1.00 89.75 520 THR A CA 1
ATOM 4086 C C . THR A 1 520 ? 0.493 -4.105 -33.537 1.00 89.75 520 THR A C 1
ATOM 4088 O O . THR A 1 520 ? 1.287 -3.851 -34.446 1.00 89.75 520 THR A O 1
ATOM 4091 N N . LEU A 1 521 ? 0.855 -4.740 -32.425 1.00 84.75 521 LEU A N 1
ATOM 4092 C CA . LEU A 1 521 ? 2.173 -5.338 -32.240 1.00 84.75 521 LEU A CA 1
ATOM 4093 C C . LEU A 1 521 ? 2.016 -6.851 -32.092 1.00 84.75 521 LEU A C 1
ATOM 4095 O O . LEU A 1 521 ? 1.362 -7.343 -31.172 1.00 84.75 521 LEU A O 1
ATOM 4099 N N . ALA A 1 522 ? 2.615 -7.595 -33.024 1.00 85.94 522 ALA A N 1
ATOM 4100 C CA . ALA A 1 522 ? 2.372 -9.026 -33.196 1.00 85.94 522 ALA A CA 1
ATOM 4101 C C . ALA A 1 522 ? 0.867 -9.336 -33.351 1.00 85.94 522 ALA A C 1
ATOM 4103 O O . ALA A 1 522 ? 0.289 -9.001 -34.380 1.00 85.94 522 ALA A O 1
ATOM 4104 N N . ASN A 1 523 ? 0.242 -9.952 -32.342 1.00 87.19 523 ASN A N 1
ATOM 4105 C CA . ASN A 1 523 ? -1.178 -10.326 -32.342 1.00 87.19 523 ASN A CA 1
ATOM 4106 C C . ASN A 1 523 ? -2.005 -9.510 -31.333 1.00 87.19 523 ASN A C 1
ATOM 4108 O O . ASN A 1 523 ? -3.091 -9.939 -30.942 1.00 87.19 523 ASN A O 1
ATOM 4112 N N . HIS A 1 524 ? -1.468 -8.384 -30.859 1.00 85.44 524 HIS A N 1
ATOM 4113 C CA . HIS A 1 524 ? -2.103 -7.542 -29.855 1.00 85.44 524 HIS A CA 1
ATOM 4114 C C . HIS A 1 524 ? -2.425 -6.175 -30.441 1.00 85.44 524 HIS A C 1
ATOM 4116 O O . HIS A 1 524 ? -1.522 -5.426 -30.813 1.00 85.44 524 HIS A O 1
ATOM 4122 N N . ASP A 1 525 ? -3.716 -5.863 -30.485 1.00 89.75 525 ASP A N 1
ATOM 4123 C CA . ASP A 1 525 ? -4.196 -4.518 -30.769 1.00 89.75 525 ASP A CA 1
ATOM 4124 C C . ASP A 1 525 ? -4.104 -3.679 -29.496 1.00 89.75 525 ASP A C 1
ATOM 4126 O O . ASP A 1 525 ? -4.533 -4.094 -28.415 1.00 89.75 525 ASP A O 1
ATOM 4130 N N . MET A 1 526 ? -3.507 -2.502 -29.626 1.00 88.25 526 MET A N 1
ATOM 4131 C CA . MET A 1 526 ? -3.210 -1.596 -28.530 1.00 88.25 526 MET A CA 1
ATOM 4132 C C . MET A 1 526 ? -3.630 -0.179 -28.904 1.00 88.25 526 MET A C 1
ATOM 4134 O O . MET A 1 526 ? -3.591 0.223 -30.069 1.00 88.25 526 MET A O 1
ATOM 4138 N N . TYR A 1 527 ? -4.009 0.593 -27.892 1.00 89.19 527 TYR A N 1
ATOM 4139 C CA . TYR A 1 527 ? -4.263 2.018 -28.031 1.00 89.19 527 TYR A CA 1
ATOM 4140 C C . TYR A 1 527 ? -3.167 2.791 -27.304 1.00 89.19 527 TYR A C 1
ATOM 4142 O O . TYR A 1 527 ? -3.006 2.654 -26.093 1.00 89.19 527 TYR A O 1
ATOM 4150 N N . TYR A 1 528 ? -2.416 3.588 -28.056 1.00 87.44 528 TYR A N 1
ATOM 4151 C CA . TYR A 1 528 ? -1.450 4.543 -27.538 1.00 87.44 528 TYR A CA 1
ATOM 4152 C C . TYR A 1 528 ? -2.199 5.836 -27.205 1.00 87.44 528 TYR A C 1
ATOM 4154 O O . TYR A 1 528 ? -2.674 6.529 -28.109 1.00 87.44 528 TYR A O 1
ATOM 4162 N N . ALA A 1 529 ? -2.404 6.095 -25.912 1.00 87.69 529 ALA A N 1
ATOM 4163 C CA . ALA A 1 529 ? -3.335 7.127 -25.457 1.00 87.69 529 ALA A CA 1
ATOM 4164 C C . ALA A 1 529 ? -2.789 8.547 -25.612 1.00 87.69 529 ALA A C 1
ATOM 4166 O O . ALA A 1 529 ? -3.490 9.413 -26.137 1.00 87.69 529 ALA A O 1
ATOM 4167 N N . SER A 1 530 ? -1.558 8.736 -25.158 1.00 90.25 530 SER A N 1
ATOM 4168 C CA . SER A 1 530 ? -0.766 9.955 -25.202 1.00 90.25 530 SER A CA 1
ATOM 4169 C C . SER A 1 530 ? 0.684 9.523 -25.002 1.00 90.25 530 SER A C 1
ATOM 4171 O O . SER A 1 530 ? 0.939 8.552 -24.296 1.00 90.25 530 SER A O 1
ATOM 4173 N N . GLY A 1 531 ? 1.625 10.185 -25.663 1.00 91.25 531 GLY A N 1
ATOM 4174 C CA . GLY A 1 531 ? 3.037 9.889 -25.466 1.00 91.25 531 GLY A CA 1
ATOM 4175 C C . GLY A 1 531 ? 3.925 10.486 -26.545 1.00 91.25 531 GLY A C 1
ATOM 4176 O O . GLY A 1 531 ? 3.443 10.997 -27.565 1.00 91.25 531 GLY A O 1
ATOM 4177 N N . CYS A 1 532 ? 5.230 10.464 -26.295 1.00 92.38 532 CYS A N 1
ATOM 4178 C CA . CYS A 1 532 ? 6.222 11.069 -27.170 1.00 92.38 532 CYS A CA 1
ATOM 4179 C C . CYS A 1 532 ? 6.860 10.076 -28.157 1.00 92.38 532 CYS A C 1
ATOM 4181 O O . CYS A 1 532 ? 6.902 8.867 -27.949 1.00 92.38 532 CYS A O 1
ATOM 4183 N N . SER A 1 533 ? 7.384 10.601 -29.270 1.00 93.56 533 SER A N 1
ATOM 4184 C CA . SER A 1 533 ? 8.165 9.813 -30.235 1.00 93.56 533 SER A CA 1
ATOM 4185 C C . SER A 1 533 ? 9.651 9.731 -29.862 1.00 93.56 533 SER A C 1
ATOM 4187 O O . SER A 1 533 ? 10.151 10.522 -29.063 1.00 93.56 533 SER A O 1
ATOM 4189 N N . ILE A 1 534 ? 10.390 8.813 -30.489 1.00 94.00 534 ILE A N 1
ATOM 4190 C CA . ILE A 1 534 ? 11.855 8.750 -30.392 1.00 94.00 534 ILE A CA 1
ATOM 4191 C C . ILE A 1 534 ? 12.454 9.807 -31.333 1.00 94.00 534 ILE A C 1
ATOM 4193 O O . ILE A 1 534 ? 12.289 9.723 -32.549 1.00 94.00 534 ILE A O 1
ATOM 4197 N N . ALA A 1 535 ? 13.159 10.797 -30.780 1.00 94.75 535 ALA A N 1
ATOM 4198 C CA . ALA A 1 535 ? 13.801 11.873 -31.540 1.00 94.75 535 ALA A CA 1
ATOM 4199 C C . ALA A 1 535 ? 15.218 11.519 -32.005 1.00 94.75 535 ALA A C 1
ATOM 4201 O O . ALA A 1 535 ? 15.661 11.977 -33.059 1.00 94.75 535 ALA A O 1
ATOM 4202 N N . LYS A 1 536 ? 15.951 10.747 -31.198 1.00 95.62 536 LYS A N 1
ATOM 4203 C CA . LYS A 1 536 ? 17.330 10.337 -31.472 1.00 95.62 536 LYS A CA 1
ATOM 4204 C C . LYS A 1 536 ? 17.511 8.868 -31.139 1.00 95.62 536 LYS A C 1
ATOM 4206 O O . LYS A 1 536 ? 17.061 8.401 -30.093 1.00 95.62 536 LYS A O 1
ATOM 4211 N N . PHE A 1 537 ? 18.203 8.168 -32.023 1.00 95.75 537 PHE A N 1
ATOM 4212 C CA . PHE A 1 537 ? 18.597 6.783 -31.834 1.00 95.75 537 PHE A CA 1
ATOM 4213 C C . PHE A 1 537 ? 19.913 6.529 -32.589 1.00 95.75 537 PHE A C 1
ATOM 4215 O O . PHE A 1 537 ? 20.124 7.164 -33.628 1.00 95.75 537 PHE A O 1
ATOM 4222 N N . PRO A 1 538 ? 20.799 5.645 -32.098 1.00 94.25 538 PRO A N 1
ATOM 4223 C CA . PRO A 1 538 ? 22.031 5.276 -32.793 1.00 94.25 538 PRO A CA 1
ATOM 4224 C C . PRO A 1 538 ? 21.789 4.754 -34.213 1.00 94.25 538 PRO A C 1
ATOM 4226 O O . PRO A 1 538 ? 20.816 4.042 -34.457 1.00 94.25 538 PRO A O 1
ATOM 4229 N N . GLU A 1 539 ? 22.691 5.080 -35.145 1.00 91.88 539 GLU A N 1
ATOM 4230 C CA . GLU A 1 539 ? 22.586 4.676 -36.559 1.00 91.88 539 GLU A CA 1
ATOM 4231 C C . GLU A 1 539 ? 22.702 3.159 -36.764 1.00 91.88 539 GLU A C 1
ATOM 4233 O O . GLU A 1 539 ? 22.131 2.609 -37.702 1.00 91.88 539 GLU A O 1
ATOM 4238 N N . ASP A 1 540 ? 23.440 2.481 -35.886 1.00 93.25 540 ASP A N 1
ATOM 4239 C CA . ASP A 1 540 ? 23.582 1.025 -35.836 1.00 93.25 540 ASP A CA 1
ATOM 4240 C C . ASP A 1 540 ? 22.420 0.334 -35.100 1.00 93.25 540 ASP A C 1
ATOM 4242 O O . ASP A 1 540 ? 22.330 -0.896 -35.078 1.00 93.25 540 ASP A O 1
ATOM 4246 N N . GLY A 1 541 ? 21.517 1.121 -34.517 1.00 93.38 541 GLY A N 1
ATOM 4247 C CA . GLY A 1 541 ? 20.321 0.656 -33.842 1.00 93.38 541 GLY A CA 1
ATOM 4248 C C . GLY A 1 541 ? 19.177 0.301 -34.797 1.00 93.38 541 GLY A C 1
ATOM 4249 O O . GLY A 1 541 ? 19.125 0.715 -35.954 1.00 93.38 541 GLY A O 1
ATOM 4250 N N . VAL A 1 542 ? 18.207 -0.461 -34.290 1.00 94.94 542 VAL A N 1
ATOM 4251 C CA . VAL A 1 542 ? 16.970 -0.781 -35.015 1.00 94.94 542 VAL A CA 1
ATOM 4252 C C . VAL A 1 542 ? 15.834 0.070 -34.462 1.00 94.94 542 VAL A C 1
ATOM 4254 O O . VAL A 1 542 ? 15.473 -0.065 -33.296 1.00 94.94 542 VAL A O 1
ATOM 4257 N N . VAL A 1 543 ? 15.242 0.908 -35.313 1.00 93.06 543 VAL A N 1
ATOM 4258 C CA . VAL A 1 543 ? 14.049 1.695 -34.979 1.00 93.06 543 VAL A CA 1
ATOM 4259 C C . VAL A 1 543 ? 12.845 1.107 -35.703 1.00 93.06 543 VAL A C 1
ATOM 4261 O O . VAL A 1 543 ? 12.845 0.976 -36.927 1.00 93.06 543 VAL A O 1
ATOM 4264 N N . ILE A 1 544 ? 11.809 0.769 -34.941 1.00 90.69 544 ILE A N 1
ATOM 4265 C CA . ILE A 1 544 ? 10.504 0.367 -35.468 1.00 90.69 544 ILE A CA 1
ATOM 4266 C C . ILE A 1 544 ? 9.563 1.554 -35.287 1.00 90.69 544 ILE A C 1
ATOM 4268 O O . ILE A 1 544 ? 9.467 2.102 -34.191 1.00 90.69 544 ILE A O 1
ATOM 4272 N N . THR A 1 545 ? 8.889 1.967 -36.358 1.00 89.94 545 THR A N 1
ATOM 4273 C CA . THR A 1 545 ? 8.024 3.149 -36.353 1.00 89.94 545 THR A CA 1
ATOM 4274 C C . THR A 1 545 ? 6.589 2.792 -36.708 1.00 89.94 545 THR A C 1
ATOM 4276 O O . THR A 1 545 ? 6.326 1.900 -37.513 1.00 89.94 545 THR A O 1
ATOM 4279 N N . GLN A 1 546 ? 5.659 3.532 -36.112 1.00 89.62 546 GLN A N 1
ATOM 4280 C CA . GLN A 1 546 ? 4.242 3.531 -36.447 1.00 89.62 546 GLN A CA 1
ATOM 4281 C C . GLN A 1 546 ? 3.782 4.985 -36.541 1.00 89.62 546 GLN A C 1
ATOM 4283 O O . GLN A 1 546 ? 4.204 5.829 -35.752 1.00 89.62 546 GLN A O 1
ATOM 4288 N N . THR A 1 547 ? 2.939 5.300 -37.524 1.00 90.56 547 THR A N 1
ATOM 4289 C CA . THR A 1 547 ? 2.403 6.656 -37.681 1.00 90.56 547 THR A CA 1
ATOM 4290 C C . THR A 1 547 ? 1.167 6.842 -36.811 1.00 90.56 547 THR A C 1
ATOM 4292 O O . THR A 1 547 ? 0.172 6.138 -36.978 1.00 90.56 547 THR A O 1
ATOM 4295 N N . PHE A 1 548 ? 1.224 7.833 -35.928 1.00 92.00 548 PHE A N 1
ATOM 4296 C CA . PHE A 1 548 ? 0.126 8.249 -35.062 1.00 92.00 548 PHE A CA 1
ATOM 4297 C C . PHE A 1 548 ? -0.368 9.653 -35.412 1.00 92.00 548 PHE A C 1
ATOM 4299 O O . PHE A 1 548 ? 0.229 10.353 -36.234 1.00 92.00 548 PHE A O 1
ATOM 4306 N N . LYS A 1 549 ? -1.503 10.042 -34.828 1.00 92.31 549 LYS A N 1
ATOM 4307 C CA . LYS A 1 549 ? -2.064 11.386 -34.980 1.00 92.31 549 LYS A CA 1
ATOM 4308 C C . LYS A 1 549 ? -1.454 12.305 -33.931 1.00 92.31 549 LYS A C 1
ATOM 4310 O O . LYS A 1 549 ? -1.294 11.889 -32.791 1.00 92.31 549 LYS A O 1
ATOM 4315 N N . ASP A 1 550 ? -1.145 13.529 -34.337 1.00 90.06 550 ASP A N 1
ATOM 4316 C CA . ASP A 1 550 ? -0.796 14.618 -33.421 1.00 90.06 550 ASP A CA 1
ATOM 4317 C C . ASP A 1 550 ? -2.039 14.995 -32.593 1.00 90.06 550 ASP A C 1
ATOM 4319 O O . ASP A 1 550 ? -3.140 15.072 -33.160 1.00 90.06 550 ASP A O 1
ATOM 4323 N N . GLN A 1 551 ? -1.875 15.139 -31.276 1.00 85.31 551 GLN A N 1
ATOM 4324 C CA . GLN A 1 551 ? -2.972 15.231 -30.298 1.00 85.31 551 GLN A CA 1
ATOM 4325 C C . GLN A 1 551 ? -3.334 16.670 -29.902 1.00 85.31 551 GLN A C 1
ATOM 4327 O O . GLN A 1 551 ? -2.428 17.499 -29.655 1.00 85.31 551 GLN A O 1
#

Organism: Pan troglodytes (NCBI:txid9598)

Secondary structure (DSSP, 8-state):
--TT--S-TTS---------TTS---HHHHHHHHHHHHHHT-SEEEE---BS-TT-HHHHHHHHHHHHTT-EEEEE--S-TTSBS-PPBTTTSTTSEEEEEE-TTSPBPTTS-B---STTTTSS--B---SEEEE-SSEEEE-TTSSEEEE-SHHHHHHHHHHHHHHHHHH-S-GGG--HHHHHHHHHHH-BPPTT--HHHHTT-B--HHHHHHHHHT----EEEESS-EETTSTTTTTTGGGS-B-TTSPPEEEEEEEEETT-S-EEE-S--EEEE-GGGTGGGEEEEEEE-SEE-SSEEEEEEEEEE-GGGTT--EEEEEEEEEEEEEE-SS--SS-PEEEEEEEEEEEEEE-PPPPGGGEEEEE-TTSPPSSSSB-B-S-TT--S--B--STT-TTTTTHHHHHHHHHTT-EEEEE-S-GGGS-GGG-SEEEEES--S---HHHHHHHHHHHHTT-EEEEE-----HHHHHHS-EEETTTTEEE-BSSSSS-HHHHHHHHGGGT-EE-S--EEEEEEETTEEEEE-S-PPEEE--TTS-------EE-

Foldseek 3Di:
DQAAAALANPDDDDDQDQADPVRDGFLVSVLVVLVVCLVVVPQEDEDADFALPPVPCSNVVSVLVSQQSQYAAFYEQWQQDPFEQGGGPPQLPLLHQYEFADAPVQHGDRRTYFDFHCVCPPVPHGAFDDQAYEHAFQDWHADPVGDIDGHHGSSRGRVNVRSLLVNLCVPAPPNVLRGSLLLSVLQLVQADADPQDERRRGPSYHGDSVSSSVCRNVDDFAKAKGVRAAALCDPPHNPPSVLDFAAAQAFWDKHKMKIFGSQHQKKAWPDDKDWFWDVVQAQVQKDKDWDWDRMAHRRIIMIIITIHGDPVCQAPWDKTKTWIKIKMWDFHPDPPDDRDIDIHIGIYIHMGTYHHQDDQQQEEEEERQQQDAPPPAAEADLFPVDDPDGGDHQSPDCVGPVVVVNVVSVVVVHHYGYDNDQQVPGDLVSHQEYEYAQGAHAHDPVSLVSVVVSVVVRYHYHYHHGAWAPVVQVVSWDQDPNVRDTGTGPTYSHNQVRVQVSCVVQFWGWDNFWFWDWDDDPHDIDTNRIGTDIPTHDPPDDDDDDDTDGD

pLDDT: mean 91.53, std 9.67, range [43.59, 98.81]

Sequence (551 aa):
MRECQGFAPDAELHIFRVFTNNQVSYTSWFLDAFNYAILKKIDVLNLSIGGPDFMDHPFVDKVWELTANNVIMVSAIGNDGPLYGTLNNPADQMDVIGVGGIDFEDNIARFSSRGMTTWELPGGYGRMKPDIVTYGAGVRGSGVKGGCRALSGTSVASPVVAGAVTLLVSTVQKRELVNPASMKQALIASARRLPGVNMFEQGHGKLDLLRAYQILNSYKPQASLSPSYIDLTECPYMWPYCSQPIYYGGMPTVVNVTILNGMGVTGRIVDKPDWQPYLPQNGDNIEVAFSYSSVLWPWSGYLAISISVTKKAASWEGIAQGHVMITVASPAETESKNGAEQTSTVKLPIKVKIIPTPPRSKRVLWDQYHNLRYPPGYFPRDNLRMKNDPLDWNGDHIHTNFRDMYQHLRSMGYFVEVLGAPFTCFDASQYGTLLMVDSEEEYFPEEIAKLRRDVDNGLSLAIFSDWYNTSVMRKVKFYDENTRQWWMPDTGGANIPALNELLSVWNMGFSDGLYEGEFTLANHDMYYASGCSIAKFPEDGVVITQTFKDQ

InterPro domains:
  IPR000209 Peptidase S8/S53 domain [PF00082] (5-205)
  IPR023828 Peptidase S8, subtilisin, Ser-active site [PS00138] (153-163)
  IPR036852 Peptidase S8/S53 domain superfamily [G3DSA:3.40.50.200] (2-223)
  IPR036852 Peptidase S8/S53 domain superfamily [SSF52743] (5-219)
  IPR050131 Subtilisin-like serine protease [PTHR43806] (5-196)
  IPR057032 MBTPS1, fourth domain [PF23090] (358-551)
  IPR057060 MBTPS1, third domain [PF23094] (226-357)